Protein AF-A0A1X2HG90-F1 (afdb_monomer)

InterPro domains:
  IPR000742 EGF-like domain [PS50026] (281-320)
  IPR024382 Vacuolar sorting protein Vps3844, C-terminal domain [PF12955] (278-361)
  IPR053065 Archenteron Induction-Related [PTHR36853] (260-360)

Nearest PDB structures (foldseek):
  7n1s-assembly2_B  TM=4.540E-01  e=1.377E-02  Xanthomonas citri
  2rh6-assembly1_A  TM=4.823E-01  e=2.985E-02  Xanthomonas citri pv. citri str. 306
  7mw8-assembly4_A  TM=4.792E-01  e=2.497E-02  Xanthomonas citri
  6wfj-assembly2_BcB  TM=4.496E-01  e=3.857E-01  Homo sapiens
  6wfj-assembly1_AcA  TM=4.538E-01  e=3.857E-01  Homo sapiens

Sequence (371 aa):
MRTHLSLNTIVAGLLSIASVHARSTVYVLPPQNAVANPPTLSLDAFSVGHAQLTDTTADHPALHWEANYKQEAFQSAHVVWSNHRAKDCFERQTDMNLLMVVSGVSDPQDILPSYEPSYYVSSNRAKDYMAVAADTAASIEHQGGHAITELPHIEEDEFIANDVFNPEHHADKKFLHELQAAQDALETLDPDTTQMAAFHLHGLRSLKHEYGAESVQYQEAERLLSLFIQKTLIPKLESFEASDKRVAGTLIFAPGHDHQRNHHHSMSKRAVPEDGSCFLSKESCENGTSYCSERGSCVKSKDCFVCQCKSPSFTGDACQVIDATADFQLLFWSGVFLIVLTSGVLLFVYKSGNVEDSGVMAVPSSLPKQD

Secondary structure (DSSP, 8-state):
----------------------EEEEEEESPPS--SSPPEE-HHHHHHHHHHHTT-GGG-GGGGS-HHHHHHHHHHHHHHHHHTT-S-TTS---SEEEEEEEEEES-HHHH-TT---SEEEES--HHHHHHHHHHHHHHHHHTT--EE-S------------TT--TTSHHHHHHHHHHHHHHHHHHH--TTT-SEEEEEE-HHHHHHHHH-TTSHHHHHHHHHHHHHIIIIIHHHHHHHHTTT--EEEEEEEEE-----SS-------SS--TT---BSSHHHHHHHTHHHHTTEEEEEETTEEEEEESSTTEESTTS-EE--HHHHHHHHHHHHHHHHHHHHHHHHHHHHHT-----------PPP---

Foldseek 3Di:
DDDDDDDDDDPDDDPDPPPPAFKKFKAKPPHDPDDPDAAEAEVLLVLCLVCLLLVNNVVRVSVVDDPVSVVRSVVRVVVVVVSPPCPDSRDNQFLAEEEEEEEADDDVCLLPVPGDTNHIYGDDASVSVLVSVVSSQVSCVVVVAHEASDQDQDDDDDDPDDPLADCVDPLSVLLVRLLVSVQVVLVPDDSNRHHYYYGYHCSLLSCCVPQNCPDPNNSVSSVVSSCCCVVPVNVSQVVCVVVVGGYMYMYIYGHNDPPDPPDPDDDDDDDPPPPPPFAQDQVCLCVVLVCLVVQFHWDDDPRGTFTDGPDPQFDDRSSPDGVCVVVVVVVVVVVVVVVVVVVVVVVVVVVVVPPPDPDPPPPPPDDDDDD

pLDDT: mean 79.71, std 18.34, range [29.64, 98.38]

Mean predicted aligned error: 14.48 Å

Organism: Syncephalastrum racemosum (NCBI:txid13706)

Solvent-accessible surface area (backbone atoms only — not comparable to full-atom values): 21693 Å² total; per-residue (Å²): 140,85,84,86,83,75,93,81,81,85,89,72,87,78,83,69,82,66,77,78,66,67,51,30,43,30,35,52,35,77,79,69,80,84,58,97,70,49,52,76,37,47,59,64,12,49,48,55,41,50,26,55,62,67,73,35,46,94,77,36,72,67,76,72,49,60,72,70,61,39,52,56,28,51,58,51,21,43,58,61,50,69,72,43,92,56,91,53,92,81,55,92,70,45,54,20,40,39,38,38,41,38,29,25,51,88,55,67,53,79,45,39,74,91,57,74,54,60,28,34,31,46,85,71,53,56,67,56,55,50,49,50,50,51,55,48,36,53,47,40,41,73,72,72,45,38,53,44,70,68,69,62,87,73,74,94,66,91,70,86,70,52,98,72,53,52,72,87,41,68,38,45,37,45,28,54,51,51,53,49,23,51,49,55,50,60,71,69,62,42,64,92,65,34,40,34,40,37,44,77,42,53,23,55,29,42,27,30,70,76,62,30,76,89,24,70,58,34,48,49,48,46,50,50,51,23,47,44,44,65,69,47,49,49,54,51,53,52,54,40,43,76,68,80,36,40,56,41,35,39,40,35,38,16,55,56,74,80,88,66,87,83,78,86,78,76,95,68,82,97,54,88,62,92,80,59,94,52,24,86,37,62,66,54,29,32,67,74,29,56,40,10,59,76,41,28,43,66,40,80,56,94,87,23,18,42,50,44,49,75,46,88,55,36,35,66,82,24,31,74,42,70,54,54,62,65,60,50,52,53,53,50,53,51,51,54,50,51,53,53,52,52,52,49,51,53,53,50,52,52,56,66,70,64,59,72,82,81,65,82,70,78,73,80,80,76,78,80,85,76,135

Structure (mmCIF, N/CA/C/O backbone):
data_AF-A0A1X2HG90-F1
#
_entry.id   AF-A0A1X2HG90-F1
#
loop_
_atom_site.group_PDB
_atom_site.id
_atom_site.type_symbol
_atom_site.label_atom_id
_atom_site.label_alt_id
_atom_site.label_comp_id
_atom_site.label_asym_id
_atom_site.label_entity_id
_atom_site.label_seq_id
_atom_site.pdbx_PDB_ins_code
_atom_site.Cartn_x
_atom_site.Cartn_y
_atom_site.Cartn_z
_atom_site.occupancy
_atom_site.B_iso_or_equiv
_atom_site.auth_seq_id
_atom_site.auth_comp_id
_atom_site.auth_asym_id
_atom_site.auth_atom_id
_atom_site.pdbx_PDB_model_num
ATOM 1 N N . MET A 1 1 ? -35.775 28.516 -52.160 1.00 38.22 1 MET A N 1
ATOM 2 C CA . MET A 1 1 ? -35.722 28.373 -50.690 1.00 38.22 1 MET A CA 1
ATOM 3 C C . MET A 1 1 ? -35.300 26.949 -50.371 1.00 38.22 1 MET A C 1
ATOM 5 O O . MET A 1 1 ? -36.080 26.036 -50.591 1.00 38.22 1 MET A O 1
ATOM 9 N N . ARG A 1 2 ? -34.033 26.755 -49.990 1.00 32.91 2 ARG A N 1
ATOM 10 C CA . ARG A 1 2 ? -33.455 25.465 -49.588 1.00 32.91 2 ARG A CA 1
ATOM 11 C C . ARG A 1 2 ? -33.363 25.453 -48.066 1.00 32.91 2 ARG A C 1
ATOM 13 O O . ARG A 1 2 ? -32.722 26.334 -47.503 1.00 32.91 2 ARG A O 1
ATOM 20 N N . THR A 1 3 ? -34.003 24.488 -47.424 1.00 42.44 3 THR A N 1
ATOM 21 C CA . THR A 1 3 ? -33.849 24.201 -45.998 1.00 42.44 3 THR A CA 1
ATOM 22 C C . THR A 1 3 ? -32.684 23.230 -45.813 1.00 42.44 3 THR A C 1
ATOM 24 O O . THR A 1 3 ? -32.669 22.140 -46.379 1.00 42.44 3 THR A O 1
ATOM 27 N N . HIS A 1 4 ? -31.678 23.656 -45.050 1.00 40.03 4 HIS A N 1
ATOM 28 C CA . HIS A 1 4 ? -30.599 22.805 -44.562 1.00 40.03 4 HIS A CA 1
ATOM 29 C C . HIS A 1 4 ? -31.096 22.046 -43.325 1.00 40.03 4 HIS A C 1
ATOM 31 O O . HIS A 1 4 ? -31.353 22.660 -42.294 1.00 40.03 4 HIS A O 1
ATOM 37 N N . LEU A 1 5 ? -31.203 20.720 -43.418 1.00 37.25 5 LEU A N 1
ATOM 38 C CA . LEU A 1 5 ? -31.119 19.826 -42.263 1.00 37.25 5 LEU A CA 1
ATOM 39 C C . LEU A 1 5 ? -29.854 18.989 -42.450 1.00 37.25 5 LEU A C 1
ATOM 41 O O . LEU A 1 5 ? -29.854 18.008 -43.189 1.00 37.25 5 LEU A O 1
ATOM 45 N N . SER A 1 6 ? -28.757 19.401 -41.820 1.00 35.38 6 SER A N 1
ATOM 46 C CA . SER A 1 6 ? -27.580 18.550 -41.663 1.00 35.38 6 SER A CA 1
ATOM 47 C C . SER A 1 6 ? -27.622 17.909 -40.281 1.00 35.38 6 SER A C 1
ATOM 49 O O . SER A 1 6 ? -27.470 18.594 -39.271 1.00 35.38 6 SER A O 1
ATOM 51 N N . LEU A 1 7 ? -27.862 16.596 -40.296 1.00 33.81 7 LEU A N 1
ATOM 52 C CA . LEU A 1 7 ? -27.400 15.579 -39.350 1.00 33.81 7 LEU A CA 1
ATOM 53 C C . LEU A 1 7 ? -26.287 16.089 -38.418 1.00 33.81 7 LEU A C 1
ATOM 55 O O . LEU A 1 7 ? -25.138 16.200 -38.830 1.00 33.81 7 LEU A O 1
ATOM 59 N N . ASN A 1 8 ? -26.630 16.409 -37.174 1.00 35.56 8 ASN A N 1
ATOM 60 C CA . ASN A 1 8 ? -25.652 16.718 -36.134 1.00 35.56 8 ASN A CA 1
ATOM 61 C C . ASN A 1 8 ? -26.263 16.480 -34.752 1.00 35.56 8 ASN A C 1
ATOM 63 O O . ASN A 1 8 ? -26.345 17.393 -33.940 1.00 35.56 8 ASN A O 1
ATOM 67 N N . THR A 1 9 ? -26.773 15.278 -34.477 1.00 42.81 9 THR A N 1
ATOM 68 C CA . THR A 1 9 ? -27.012 14.823 -33.096 1.00 42.81 9 THR A CA 1
ATOM 69 C C . THR A 1 9 ? -27.321 13.328 -33.063 1.00 42.81 9 THR A C 1
ATOM 71 O O . THR A 1 9 ? -27.957 12.810 -33.974 1.00 42.81 9 THR A O 1
ATOM 74 N N . ILE A 1 10 ? -26.949 12.692 -31.950 1.00 38.28 10 ILE A N 1
ATOM 75 C CA . ILE A 1 10 ? -27.208 11.298 -31.550 1.00 38.28 10 ILE A CA 1
ATOM 76 C C . ILE A 1 10 ? -26.119 10.299 -31.984 1.00 38.28 10 ILE A C 1
ATOM 78 O O . ILE A 1 10 ? -26.333 9.402 -32.791 1.00 38.28 10 ILE A O 1
ATOM 82 N N . VAL A 1 11 ? -24.960 10.397 -31.327 1.00 32.75 11 VAL A N 1
ATOM 83 C CA . VAL A 1 11 ? -24.337 9.208 -30.722 1.00 32.75 11 VAL A CA 1
ATOM 84 C C . VAL A 1 11 ? -24.309 9.474 -29.221 1.00 32.75 11 VAL A C 1
ATOM 86 O O . VAL A 1 11 ? -23.394 10.087 -28.679 1.00 32.75 11 VAL A O 1
ATOM 89 N N . ALA A 1 12 ? -25.420 9.120 -28.585 1.00 35.09 12 ALA A N 1
ATOM 90 C CA . ALA A 1 12 ? -25.535 9.019 -27.146 1.00 35.09 12 ALA A CA 1
ATOM 91 C C . ALA A 1 12 ? -24.971 7.671 -26.694 1.00 35.09 12 ALA A C 1
ATOM 93 O O . ALA A 1 12 ? -25.170 6.664 -27.368 1.00 35.09 12 ALA A O 1
ATOM 94 N N . GLY A 1 13 ? -24.377 7.680 -25.503 1.00 40.56 13 GLY A N 1
ATOM 95 C CA . GLY A 1 13 ? -24.561 6.604 -24.538 1.00 40.56 13 GLY A CA 1
ATOM 96 C C . GLY A 1 13 ? -23.781 5.332 -24.818 1.00 40.56 13 GLY A C 1
ATOM 97 O O . GLY A 1 13 ? -24.284 4.433 -25.471 1.00 40.56 13 GLY A O 1
ATOM 98 N N . LEU A 1 14 ? -22.580 5.267 -24.247 1.00 29.64 14 LEU A N 1
ATOM 99 C CA . LEU A 1 14 ? -22.023 4.123 -23.516 1.00 29.64 14 LEU A CA 1
ATOM 100 C C . LEU A 1 14 ? -20.652 4.582 -22.990 1.00 29.64 14 LEU A C 1
ATOM 102 O O . LEU A 1 14 ? -19.604 4.077 -23.379 1.00 29.64 14 LEU A O 1
ATOM 106 N N . LEU A 1 15 ? -20.654 5.601 -22.118 1.00 34.16 15 LEU A N 1
ATOM 107 C CA . LEU A 1 15 ? -19.553 5.747 -21.170 1.00 34.16 15 LEU A CA 1
ATOM 108 C C . LEU A 1 15 ? -19.678 4.540 -20.252 1.00 34.16 15 LEU A C 1
ATOM 110 O O . LEU A 1 15 ? -20.531 4.491 -19.369 1.00 34.16 15 LEU A O 1
ATOM 114 N N . SER A 1 16 ? -18.895 3.526 -20.600 1.00 36.16 16 SER A N 1
ATOM 115 C CA . SER A 1 16 ? -18.527 2.391 -19.779 1.00 36.16 16 SER A CA 1
ATOM 116 C C . SER A 1 16 ? -18.568 2.786 -18.310 1.00 36.16 16 SER A C 1
ATOM 118 O O . SER A 1 16 ? -17.737 3.576 -17.856 1.00 36.16 16 SER A O 1
ATOM 120 N N . ILE A 1 17 ? -19.533 2.224 -17.582 1.00 39.00 17 ILE A N 1
ATOM 121 C CA . ILE A 1 17 ? -19.434 2.042 -16.139 1.00 39.00 17 ILE A CA 1
ATOM 122 C C . ILE A 1 17 ? -18.221 1.130 -15.996 1.00 39.00 17 ILE A C 1
ATOM 124 O O . ILE A 1 17 ? -18.326 -0.090 -16.106 1.00 39.00 17 ILE A O 1
ATOM 128 N N . ALA A 1 18 ? -17.040 1.747 -15.960 1.00 38.88 18 ALA A N 1
ATOM 129 C CA . ALA A 1 18 ? -15.790 1.055 -15.786 1.00 38.88 18 ALA A CA 1
ATOM 130 C C . ALA A 1 18 ? -15.964 0.296 -14.483 1.00 38.88 18 ALA A C 1
ATOM 132 O O . ALA A 1 18 ? -16.150 0.908 -13.433 1.00 38.88 18 ALA A O 1
ATOM 133 N N . SER A 1 19 ? -15.996 -1.031 -14.585 1.00 39.84 19 SER A N 1
ATOM 134 C CA . SER A 1 19 ? -15.858 -1.933 -13.455 1.00 39.84 19 SER A CA 1
ATOM 135 C C . SER A 1 19 ? -14.777 -1.344 -12.565 1.00 39.84 19 SER A C 1
ATOM 137 O O . SER A 1 19 ? -13.618 -1.255 -12.992 1.00 39.84 19 SER A O 1
ATOM 139 N N . VAL A 1 20 ? -15.199 -0.834 -11.407 1.00 46.50 20 VAL A N 1
ATOM 140 C CA . VAL A 1 20 ? -14.344 -0.228 -10.395 1.00 46.50 20 VAL A CA 1
ATOM 141 C C . VAL A 1 20 ? -13.435 -1.353 -9.936 1.00 46.50 20 VAL A C 1
ATOM 143 O O . VAL A 1 20 ? -13.781 -2.146 -9.067 1.00 46.50 20 VAL A O 1
ATOM 146 N N . HIS A 1 21 ? -12.310 -1.509 -10.630 1.00 53.41 21 HIS A N 1
ATOM 147 C CA . HIS A 1 21 ? -11.246 -2.374 -10.166 1.00 53.41 21 HIS A CA 1
ATOM 148 C C . HIS A 1 21 ? -10.857 -1.824 -8.805 1.00 53.41 21 HIS A C 1
ATOM 150 O O . HIS A 1 21 ? -10.761 -0.604 -8.650 1.00 53.41 21 HIS A O 1
ATOM 156 N N . ALA A 1 22 ? -10.681 -2.709 -7.830 1.00 59.06 22 ALA A N 1
ATOM 157 C CA . ALA A 1 22 ? -10.153 -2.332 -6.534 1.00 59.06 22 ALA A CA 1
ATOM 158 C C . ALA A 1 22 ? -8.892 -1.492 -6.734 1.00 59.06 22 ALA A C 1
ATOM 160 O O . ALA A 1 22 ? -7.908 -1.948 -7.321 1.00 59.06 22 ALA A O 1
ATOM 161 N N . ARG A 1 23 ? -8.976 -0.243 -6.292 1.00 83.12 23 ARG A N 1
ATOM 162 C CA . ARG A 1 23 ? -7.882 0.715 -6.293 1.00 83.12 23 ARG A CA 1
ATOM 163 C C . ARG A 1 23 ? -7.531 0.964 -4.848 1.00 83.12 23 ARG A C 1
ATOM 165 O O . ARG A 1 23 ? -8.422 1.174 -4.027 1.00 83.12 23 ARG A O 1
ATOM 172 N N . SER A 1 24 ? -6.245 0.926 -4.547 1.00 90.00 24 SER A N 1
ATOM 173 C CA . SER A 1 24 ? -5.782 1.482 -3.290 1.00 90.00 24 SER A CA 1
ATOM 174 C C . SER A 1 24 ? -5.692 2.986 -3.400 1.00 90.00 24 SER A C 1
ATOM 176 O O . SER A 1 24 ? -5.274 3.525 -4.429 1.00 90.00 24 SER A O 1
ATOM 178 N N . THR A 1 25 ? -6.073 3.643 -2.320 1.00 91.38 25 THR A N 1
ATOM 179 C CA . THR A 1 25 ? -6.068 5.095 -2.226 1.00 91.38 25 THR A CA 1
ATOM 180 C C . THR A 1 25 ? -4.913 5.508 -1.333 1.00 91.38 25 THR A C 1
ATOM 182 O O . THR A 1 25 ? -4.791 5.003 -0.216 1.00 91.38 25 THR A O 1
ATOM 185 N N . VAL A 1 26 ? -4.053 6.392 -1.839 1.00 91.31 26 VAL A N 1
ATOM 186 C CA . VAL A 1 26 ? -2.846 6.829 -1.137 1.00 91.31 26 VAL A CA 1
ATOM 187 C C . VAL A 1 26 ? -2.963 8.300 -0.768 1.00 91.31 26 VAL A C 1
ATOM 189 O O . VAL A 1 26 ? -3.281 9.139 -1.612 1.00 91.31 26 VAL A O 1
ATOM 192 N N . TYR A 1 27 ? -2.683 8.603 0.493 1.00 92.31 27 TYR A N 1
ATOM 193 C CA . TYR A 1 27 ? -2.660 9.947 1.053 1.00 92.31 27 TYR A CA 1
ATOM 194 C C . TYR A 1 27 ? -1.251 10.243 1.555 1.00 92.31 27 TYR A C 1
ATOM 196 O O . TYR A 1 27 ? -0.690 9.460 2.319 1.00 92.31 27 TYR A O 1
ATOM 204 N N . VAL A 1 28 ? -0.689 11.374 1.141 1.00 90.12 28 VAL A N 1
ATOM 205 C CA . VAL A 1 28 ? 0.586 11.885 1.652 1.00 90.12 28 VAL A CA 1
ATOM 206 C C . VAL A 1 28 ? 0.305 13.024 2.635 1.00 90.12 28 VAL A C 1
ATOM 208 O O . VAL A 1 28 ? -0.474 13.932 2.341 1.00 90.12 28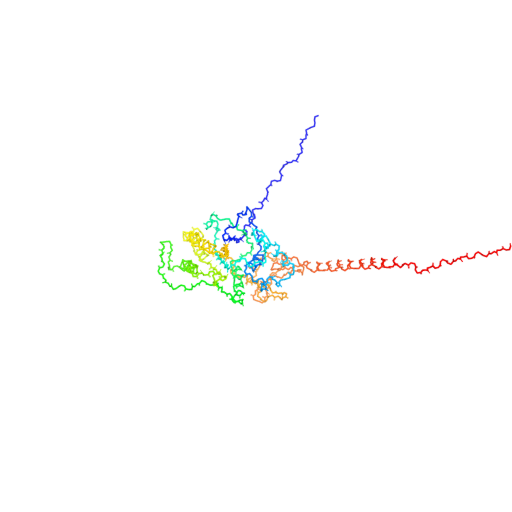 VAL A O 1
ATOM 211 N N . LEU A 1 29 ? 0.919 12.948 3.813 1.00 89.06 29 LEU A N 1
ATOM 212 C CA . LEU A 1 29 ? 0.765 13.846 4.950 1.00 89.06 29 LEU A CA 1
ATOM 213 C C . LEU A 1 29 ? 2.112 14.510 5.299 1.00 89.06 29 LEU A C 1
ATOM 215 O O . LEU A 1 29 ? 3.133 13.817 5.287 1.00 89.06 29 LEU A O 1
ATOM 219 N N . PRO A 1 30 ? 2.127 15.806 5.667 1.00 80.06 30 PRO A N 1
ATOM 220 C CA . PRO A 1 30 ? 1.002 16.747 5.620 1.00 80.06 30 PRO A CA 1
ATOM 221 C C . PRO A 1 30 ? 0.520 16.996 4.175 1.00 80.06 30 PRO A C 1
ATOM 223 O O . PRO A 1 30 ? 1.287 16.818 3.225 1.00 80.06 30 PRO A O 1
ATOM 226 N N . PRO A 1 31 ? -0.759 17.372 3.978 1.00 65.62 31 PRO A N 1
ATOM 227 C CA . PRO A 1 31 ? -1.337 17.506 2.649 1.00 65.62 31 PRO A CA 1
ATOM 228 C C . PRO A 1 31 ? -0.632 18.622 1.876 1.00 65.62 31 PRO A C 1
ATOM 230 O O . PRO A 1 31 ? -0.692 19.798 2.237 1.00 65.62 31 PRO A O 1
ATOM 233 N N . GLN A 1 32 ? 0.008 18.259 0.770 1.00 61.81 32 GLN A N 1
ATOM 234 C CA . GLN A 1 32 ? 0.493 19.228 -0.207 1.00 61.81 32 GLN A CA 1
ATOM 235 C C . GLN A 1 32 ? -0.660 19.558 -1.160 1.00 61.81 32 GLN A C 1
ATOM 237 O O . GLN A 1 32 ? -1.401 18.655 -1.530 1.00 61.81 32 GLN A O 1
ATOM 242 N N . ASN A 1 33 ? -0.833 20.848 -1.490 1.00 66.62 33 ASN A N 1
ATOM 243 C CA . ASN A 1 33 ? -1.887 21.424 -2.348 1.00 66.62 33 ASN A CA 1
ATOM 244 C C . ASN A 1 33 ? -2.768 20.397 -3.087 1.00 66.62 33 ASN A C 1
ATOM 246 O O . ASN A 1 33 ? -2.283 19.708 -3.983 1.00 66.62 33 ASN A O 1
ATOM 250 N N . ALA A 1 34 ? -4.058 20.364 -2.745 1.00 62.66 34 ALA A N 1
ATOM 251 C CA . ALA A 1 34 ? -5.061 19.498 -3.360 1.00 62.66 34 ALA A CA 1
ATOM 252 C C . ALA A 1 34 ? -4.942 19.458 -4.897 1.00 62.66 34 ALA A C 1
ATOM 254 O O . ALA A 1 34 ? -4.950 20.497 -5.570 1.00 62.66 34 ALA A O 1
ATOM 255 N N . VAL A 1 35 ? -4.819 18.251 -5.454 1.00 71.19 35 VAL A N 1
ATOM 256 C CA . VAL A 1 35 ? -4.775 18.020 -6.900 1.00 71.19 35 VAL A CA 1
ATOM 257 C C . VAL A 1 35 ? -6.177 17.626 -7.341 1.00 71.19 35 VAL A C 1
ATOM 259 O O . VAL A 1 35 ? -6.630 16.527 -7.048 1.00 71.19 35 VAL A O 1
ATOM 262 N N . ALA A 1 36 ? -6.833 18.486 -8.126 1.00 73.62 36 ALA A N 1
ATOM 263 C CA . ALA A 1 36 ? -8.228 18.303 -8.544 1.00 73.62 36 ALA A CA 1
ATOM 264 C C . ALA A 1 36 ? -8.522 16.980 -9.290 1.00 73.62 36 ALA A C 1
ATOM 266 O O . ALA A 1 36 ? -9.684 16.630 -9.470 1.00 73.62 36 ALA A O 1
ATOM 267 N N . ASN A 1 37 ? -7.492 16.262 -9.755 1.00 79.06 37 ASN A N 1
ATOM 268 C CA . ASN A 1 37 ? -7.594 14.928 -10.347 1.00 79.06 37 ASN A CA 1
ATOM 269 C C . ASN A 1 37 ? -6.359 14.091 -9.962 1.00 79.06 37 ASN A C 1
ATOM 271 O O . ASN A 1 37 ? -5.323 14.212 -10.626 1.00 79.06 37 ASN A O 1
ATOM 275 N N . PRO A 1 38 ? -6.438 13.252 -8.914 1.00 81.62 38 PRO A N 1
ATOM 276 C CA . PRO A 1 38 ? -5.313 12.435 -8.482 1.00 81.62 38 PRO A CA 1
ATOM 277 C C . PRO A 1 38 ? -4.937 11.428 -9.580 1.00 81.62 38 PRO A C 1
ATOM 279 O O . PRO A 1 38 ? -5.819 10.731 -10.101 1.00 81.62 38 PRO A O 1
ATOM 282 N N . PRO A 1 39 ? -3.653 11.316 -9.956 1.00 85.19 39 PRO A N 1
ATOM 283 C CA . PRO A 1 39 ? -3.221 10.363 -10.968 1.00 85.19 39 PRO A CA 1
ATOM 284 C C . PRO A 1 39 ? -3.404 8.921 -10.474 1.00 85.19 39 PRO A C 1
ATOM 286 O O . PRO A 1 39 ? -3.399 8.644 -9.276 1.00 85.19 39 PRO A O 1
ATOM 289 N N . THR A 1 40 ? -3.565 7.984 -11.409 1.00 82.62 40 THR A N 1
ATOM 290 C CA . THR A 1 40 ? -3.514 6.544 -11.115 1.00 82.62 40 THR A CA 1
ATOM 291 C C . THR A 1 40 ? -2.154 6.001 -11.528 1.00 82.62 40 THR A C 1
ATOM 293 O O . THR A 1 40 ? -1.697 6.277 -12.635 1.00 82.62 40 THR A O 1
ATOM 296 N N . LEU A 1 41 ? -1.526 5.231 -10.648 1.00 84.12 41 LEU A N 1
ATOM 297 C CA . LEU A 1 41 ? -0.175 4.707 -10.798 1.00 84.12 41 LEU A CA 1
ATOM 298 C C . LEU A 1 41 ? -0.178 3.175 -10.749 1.00 84.12 41 LEU A C 1
ATOM 300 O O . LEU A 1 41 ? -1.106 2.543 -10.228 1.00 84.12 41 LEU A O 1
ATOM 304 N N . SER A 1 42 ? 0.870 2.568 -11.297 1.00 84.00 42 SER A N 1
ATOM 305 C CA . SER A 1 42 ? 1.178 1.159 -11.056 1.00 84.00 42 SER A CA 1
ATOM 306 C C . SER A 1 42 ? 1.864 0.991 -9.696 1.00 84.00 42 SER A C 1
ATOM 308 O O . SER A 1 42 ? 2.459 1.933 -9.165 1.00 84.00 42 SER A O 1
ATOM 310 N N . LEU A 1 43 ? 1.800 -0.217 -9.130 1.00 81.38 43 LEU A N 1
ATOM 311 C CA . LEU A 1 43 ? 2.538 -0.546 -7.907 1.00 81.38 43 LEU A CA 1
ATOM 312 C C . LEU A 1 43 ? 4.051 -0.352 -8.095 1.00 81.38 43 LEU A C 1
ATOM 314 O O . LEU A 1 43 ? 4.721 0.162 -7.208 1.00 81.38 43 LEU A O 1
ATOM 318 N N . ASP A 1 44 ? 4.563 -0.690 -9.273 1.00 80.88 44 ASP A N 1
ATOM 319 C CA . ASP A 1 44 ? 5.961 -0.508 -9.656 1.00 80.88 44 ASP A CA 1
ATOM 320 C C . ASP A 1 44 ? 6.399 0.960 -9.576 1.00 80.88 44 ASP A C 1
ATOM 322 O O . ASP A 1 44 ? 7.447 1.278 -9.013 1.00 80.88 44 ASP A O 1
ATOM 326 N N . ALA A 1 45 ? 5.567 1.869 -10.092 1.00 82.38 45 ALA A N 1
ATOM 327 C CA . ALA A 1 45 ? 5.811 3.305 -10.019 1.00 82.38 45 ALA A CA 1
ATOM 328 C C . ALA A 1 45 ? 5.782 3.817 -8.575 1.00 82.38 45 ALA A C 1
ATOM 330 O O . ALA A 1 45 ? 6.625 4.627 -8.191 1.00 82.38 45 ALA A O 1
ATOM 331 N N . PHE A 1 46 ? 4.841 3.319 -7.766 1.00 83.69 46 PHE A N 1
ATOM 332 C CA . PHE A 1 46 ? 4.798 3.608 -6.334 1.00 83.69 46 PHE A CA 1
ATOM 333 C C . PHE A 1 46 ? 6.076 3.133 -5.632 1.00 83.69 46 PHE A C 1
ATOM 335 O O . PHE A 1 46 ? 6.687 3.906 -4.901 1.00 83.69 46 PHE A O 1
ATOM 342 N N . SER A 1 47 ? 6.511 1.901 -5.900 1.00 82.00 47 SER A N 1
ATOM 343 C CA . SER A 1 47 ? 7.704 1.293 -5.304 1.00 82.00 47 SER A CA 1
ATOM 344 C C . SER A 1 47 ? 8.961 2.109 -5.606 1.00 82.00 47 SER A C 1
ATOM 346 O O . SER A 1 47 ? 9.713 2.451 -4.699 1.00 82.00 47 SER A O 1
ATOM 348 N N . VAL A 1 48 ? 9.150 2.505 -6.870 1.00 82.88 48 VAL A N 1
ATOM 349 C CA . VAL A 1 48 ? 10.263 3.374 -7.286 1.00 82.88 48 VAL A CA 1
ATOM 350 C C . VAL A 1 48 ? 10.177 4.748 -6.619 1.00 82.88 48 VAL A C 1
ATOM 352 O O . VAL A 1 48 ? 11.184 5.258 -6.129 1.00 82.88 48 VAL A O 1
ATOM 355 N N . GLY A 1 49 ? 8.981 5.340 -6.561 1.00 81.31 49 GLY A N 1
ATOM 356 C CA . GLY A 1 49 ? 8.757 6.616 -5.885 1.00 81.31 49 GLY A CA 1
ATOM 357 C C . GLY A 1 49 ? 9.106 6.563 -4.395 1.00 81.31 49 GLY A C 1
ATOM 358 O O . GLY A 1 49 ? 9.810 7.441 -3.900 1.00 81.31 49 GLY A O 1
ATOM 359 N N . HIS A 1 50 ? 8.669 5.511 -3.703 1.00 80.56 50 HIS A N 1
ATOM 360 C CA . HIS A 1 50 ? 8.926 5.285 -2.282 1.00 80.56 50 HIS A CA 1
ATOM 361 C C . HIS A 1 50 ? 10.410 5.030 -1.992 1.00 80.56 50 HIS A C 1
ATOM 363 O O . HIS A 1 50 ? 10.964 5.592 -1.048 1.00 80.56 50 HIS A O 1
ATOM 369 N N . ALA A 1 51 ? 11.082 4.243 -2.837 1.00 81.12 51 ALA A N 1
ATOM 370 C CA . ALA A 1 51 ? 12.514 3.988 -2.712 1.00 81.12 51 ALA A CA 1
ATOM 371 C C . ALA A 1 51 ? 13.343 5.276 -2.802 1.00 81.12 51 ALA A C 1
ATOM 373 O O . ALA A 1 51 ? 14.342 5.446 -2.110 1.00 81.12 51 ALA A O 1
ATOM 374 N N . GLN A 1 52 ? 12.906 6.216 -3.641 1.00 80.25 52 GLN A N 1
ATOM 375 C CA . GLN A 1 52 ? 13.546 7.521 -3.770 1.00 80.25 52 GLN A CA 1
ATOM 376 C C . GLN A 1 52 ? 13.294 8.432 -2.573 1.00 80.25 52 GLN A C 1
ATOM 378 O O . GLN A 1 52 ? 14.229 9.080 -2.110 1.00 80.25 52 GLN A O 1
ATOM 383 N N . LEU A 1 53 ? 12.075 8.437 -2.028 1.00 77.56 53 LEU A N 1
ATOM 384 C CA . LEU A 1 53 ? 11.760 9.178 -0.798 1.00 77.56 53 LEU A CA 1
ATOM 385 C C . LEU A 1 53 ? 12.573 8.688 0.409 1.00 77.56 53 LEU A C 1
ATOM 387 O O . LEU A 1 53 ? 12.869 9.460 1.316 1.00 77.56 53 LEU A O 1
ATOM 391 N N . THR A 1 54 ? 12.953 7.413 0.405 1.00 76.38 54 THR A N 1
ATOM 392 C CA . THR A 1 54 ? 13.657 6.750 1.512 1.00 76.38 54 THR A CA 1
ATOM 393 C C . THR A 1 54 ? 15.161 6.608 1.293 1.00 76.38 54 THR A C 1
ATOM 395 O O . THR A 1 54 ? 15.833 6.049 2.150 1.00 76.38 54 THR A O 1
ATOM 398 N N . ASP A 1 55 ? 15.703 7.119 0.180 1.00 80.38 55 ASP A N 1
ATOM 399 C CA . ASP A 1 55 ? 17.126 6.987 -0.184 1.00 80.38 55 ASP A CA 1
ATOM 400 C C . ASP A 1 55 ? 17.599 5.517 -0.315 1.00 80.38 55 ASP A C 1
ATOM 402 O O . ASP A 1 55 ? 18.774 5.185 -0.175 1.00 80.38 55 ASP A O 1
ATOM 406 N N . THR A 1 56 ? 16.673 4.606 -0.633 1.00 78.88 56 THR A N 1
ATOM 407 C CA . THR A 1 56 ? 16.929 3.161 -0.817 1.00 78.88 56 THR A CA 1
ATOM 408 C C . THR A 1 56 ? 17.011 2.757 -2.291 1.00 78.88 56 THR A C 1
ATOM 410 O O . THR A 1 56 ? 17.045 1.576 -2.636 1.00 78.88 56 THR A O 1
ATOM 413 N N . THR A 1 57 ? 17.057 3.737 -3.202 1.00 80.50 57 THR A N 1
ATOM 414 C CA . THR A 1 57 ? 17.036 3.485 -4.653 1.00 80.50 57 THR A CA 1
ATOM 415 C C . THR A 1 57 ? 18.129 2.529 -5.104 1.00 80.50 57 THR A C 1
ATOM 417 O O . THR A 1 57 ? 17.831 1.634 -5.887 1.00 80.50 57 THR A O 1
ATOM 420 N N . ALA A 1 58 ? 19.357 2.673 -4.596 1.00 77.00 58 ALA A N 1
ATOM 421 C CA . ALA A 1 58 ? 20.515 1.885 -5.020 1.00 77.00 58 ALA A CA 1
ATOM 422 C C . ALA A 1 58 ? 20.311 0.364 -4.893 1.00 77.00 58 ALA A C 1
ATOM 424 O O . ALA A 1 58 ? 20.835 -0.379 -5.724 1.00 77.00 58 ALA A O 1
ATOM 425 N N . ASP A 1 59 ? 19.509 -0.071 -3.918 1.00 72.31 59 ASP A N 1
ATOM 426 C CA . ASP A 1 59 ? 19.245 -1.482 -3.618 1.00 72.31 59 ASP A CA 1
ATOM 427 C C . ASP A 1 59 ? 17.867 -1.949 -4.116 1.00 72.31 59 ASP A C 1
ATOM 429 O O . ASP A 1 59 ? 17.491 -3.112 -3.954 1.00 72.31 59 ASP A O 1
ATOM 433 N N . HIS A 1 60 ? 17.083 -1.056 -4.726 1.00 72.38 60 HIS A N 1
ATOM 434 C CA . HIS A 1 60 ? 15.693 -1.348 -5.039 1.00 72.38 60 HIS A CA 1
ATOM 435 C C . HIS A 1 60 ? 15.572 -2.340 -6.217 1.00 72.38 60 HIS A C 1
ATOM 437 O O . HIS A 1 60 ? 16.087 -2.062 -7.308 1.00 72.38 60 HIS A O 1
ATOM 443 N N . PRO A 1 61 ? 14.806 -3.447 -6.090 1.00 64.25 61 PRO A N 1
ATOM 444 C CA . PRO A 1 61 ? 14.677 -4.479 -7.128 1.00 64.25 61 PRO A CA 1
ATOM 445 C C . PRO A 1 61 ? 14.264 -3.944 -8.505 1.00 64.25 61 PRO A C 1
ATOM 447 O O . PRO A 1 61 ? 14.709 -4.452 -9.537 1.00 64.25 61 PRO A O 1
ATOM 450 N N . ALA A 1 62 ? 13.462 -2.874 -8.536 1.00 64.44 62 ALA A N 1
ATOM 451 C CA . ALA A 1 62 ? 13.053 -2.227 -9.784 1.00 64.44 62 ALA A CA 1
ATOM 452 C C . ALA A 1 62 ? 14.219 -1.613 -10.579 1.00 64.44 62 ALA A C 1
ATOM 454 O O . ALA A 1 62 ? 14.171 -1.546 -11.810 1.00 64.44 62 ALA A O 1
ATOM 455 N N . LEU A 1 63 ? 15.315 -1.230 -9.914 1.00 63.81 63 LEU A N 1
ATOM 456 C CA . LEU A 1 63 ? 16.530 -0.782 -10.596 1.00 63.81 63 LEU A CA 1
ATOM 457 C C . LEU A 1 63 ? 17.304 -1.928 -11.253 1.00 63.81 63 LEU A C 1
ATOM 459 O O . LEU A 1 63 ? 18.207 -1.672 -12.053 1.00 63.81 63 LEU A O 1
ATOM 463 N N . HIS A 1 64 ? 16.928 -3.182 -11.014 1.00 63.88 64 HIS A N 1
ATOM 464 C CA . HIS A 1 64 ? 17.487 -4.345 -11.701 1.00 63.88 64 HIS A CA 1
ATOM 465 C C . HIS A 1 64 ? 16.602 -4.857 -12.847 1.00 63.88 64 HIS A C 1
ATOM 467 O O . HIS A 1 64 ? 16.998 -5.786 -13.551 1.00 63.88 64 HIS A O 1
ATOM 473 N N . TRP A 1 65 ? 15.442 -4.239 -13.097 1.00 66.12 65 TRP A N 1
ATOM 474 C CA . TRP A 1 65 ? 14.575 -4.609 -14.217 1.00 66.12 65 TRP A CA 1
ATOM 475 C C . TRP A 1 65 ? 15.160 -4.235 -15.588 1.00 66.12 65 TRP A C 1
ATOM 477 O O . TRP A 1 65 ? 16.063 -3.397 -15.713 1.00 66.12 65 TRP A O 1
ATOM 487 N N . GLU A 1 66 ? 14.632 -4.867 -16.642 1.00 56.28 66 GLU A N 1
ATOM 488 C CA . GLU A 1 66 ? 14.958 -4.521 -18.029 1.00 56.28 66 GLU A CA 1
ATOM 489 C C . GLU A 1 66 ? 14.629 -3.045 -18.324 1.00 56.28 66 GLU A C 1
ATOM 491 O O . GLU A 1 66 ? 13.694 -2.467 -17.766 1.00 56.28 66 GLU A O 1
ATOM 496 N N . ALA A 1 67 ? 15.401 -2.427 -19.225 1.00 60.53 67 ALA A N 1
ATOM 497 C CA . ALA A 1 67 ? 15.371 -0.983 -19.485 1.00 60.53 67 ALA A CA 1
ATOM 498 C C . ALA A 1 67 ? 13.977 -0.423 -19.836 1.00 60.53 67 ALA A C 1
ATOM 500 O O . ALA A 1 67 ? 13.670 0.714 -19.483 1.00 60.53 67 ALA A O 1
ATOM 501 N N . ASN A 1 68 ? 13.123 -1.226 -20.473 1.00 49.22 68 ASN A N 1
ATOM 502 C CA . ASN A 1 68 ? 11.784 -0.800 -20.880 1.00 49.22 68 ASN A CA 1
ATOM 503 C C . ASN A 1 68 ? 10.839 -0.612 -19.677 1.00 49.22 68 ASN A C 1
ATOM 505 O O . ASN A 1 68 ? 10.138 0.392 -19.611 1.00 49.22 68 ASN A O 1
ATOM 509 N N . TYR A 1 69 ? 10.878 -1.519 -18.693 1.00 58.66 69 TYR A N 1
ATOM 510 C CA . TYR A 1 69 ? 10.054 -1.427 -17.477 1.00 58.66 69 TYR A CA 1
ATOM 511 C C . TYR A 1 69 ? 10.492 -0.276 -16.576 1.00 58.66 69 TYR A C 1
ATOM 513 O O . TYR A 1 69 ? 9.667 0.399 -15.965 1.00 58.66 69 TYR A O 1
ATOM 521 N N . LYS A 1 70 ? 11.801 0.000 -16.548 1.00 66.00 70 LYS A N 1
ATOM 522 C CA . LYS A 1 70 ? 12.343 1.166 -15.849 1.00 66.00 70 LYS A CA 1
ATOM 523 C C . LYS A 1 70 ? 11.728 2.449 -16.378 1.00 66.00 70 LYS A C 1
ATOM 525 O O . LYS A 1 70 ? 11.252 3.253 -15.590 1.00 66.00 70 LYS A O 1
ATOM 530 N N . GLN A 1 71 ? 11.720 2.647 -17.695 1.00 72.88 71 GLN A N 1
ATOM 531 C CA . GLN A 1 71 ? 11.257 3.906 -18.270 1.00 72.88 71 GLN A CA 1
ATOM 532 C C . GLN A 1 71 ? 9.786 4.193 -17.935 1.00 72.88 71 GLN A C 1
ATOM 534 O O . GLN A 1 71 ? 9.467 5.320 -17.569 1.00 72.88 71 GLN A O 1
ATOM 539 N N . GLU A 1 72 ? 8.914 3.188 -17.995 1.00 69.94 72 GLU A N 1
ATOM 540 C CA . GLU A 1 72 ? 7.496 3.339 -17.647 1.00 69.94 72 GLU A CA 1
ATOM 541 C C . GLU A 1 72 ? 7.288 3.607 -16.146 1.00 69.94 72 GLU A C 1
ATOM 543 O O . GLU A 1 72 ? 6.537 4.516 -15.772 1.00 69.94 72 GLU A O 1
ATOM 548 N N . ALA A 1 73 ? 8.011 2.883 -15.283 1.00 70.50 73 ALA A N 1
ATOM 549 C CA . ALA A 1 73 ? 7.977 3.098 -13.838 1.00 70.50 73 ALA A CA 1
ATOM 550 C C . ALA A 1 73 ? 8.497 4.495 -13.461 1.00 70.50 73 ALA A C 1
ATOM 552 O O . ALA A 1 73 ? 7.848 5.194 -12.690 1.00 70.50 73 ALA A O 1
ATOM 553 N N . PHE A 1 74 ? 9.606 4.946 -14.056 1.00 74.81 74 PHE A N 1
ATOM 554 C CA . PHE A 1 74 ? 10.177 6.279 -13.833 1.00 74.81 74 PHE A CA 1
ATOM 555 C C . PHE A 1 74 ? 9.290 7.401 -14.375 1.00 74.81 74 PHE A C 1
ATOM 557 O O . PHE A 1 74 ? 9.148 8.428 -13.719 1.00 74.81 74 PHE A O 1
ATOM 564 N N . GLN A 1 75 ? 8.672 7.230 -15.547 1.00 76.81 75 GLN A N 1
ATOM 565 C CA . GLN A 1 75 ? 7.736 8.220 -16.091 1.00 76.81 75 GLN A CA 1
ATOM 566 C C . GLN A 1 75 ? 6.503 8.375 -15.198 1.00 76.81 75 GLN A C 1
ATOM 568 O O . GLN A 1 75 ? 6.045 9.492 -14.965 1.00 76.81 75 GLN A O 1
ATOM 573 N N . SER A 1 76 ? 6.001 7.268 -14.658 1.00 71.19 76 SER A N 1
ATOM 574 C CA . SER A 1 76 ? 4.862 7.270 -13.740 1.00 71.19 76 SER A CA 1
ATOM 575 C C . SER A 1 76 ? 5.246 7.815 -12.359 1.00 71.19 76 SER A C 1
ATOM 577 O O . SER A 1 76 ? 4.515 8.621 -11.788 1.00 71.19 76 SER A O 1
ATOM 579 N N . ALA A 1 77 ? 6.422 7.451 -11.844 1.00 69.81 77 ALA A N 1
ATOM 580 C CA . ALA A 1 77 ? 6.956 7.972 -10.588 1.00 69.81 77 ALA A CA 1
ATOM 581 C C . ALA A 1 77 ? 7.267 9.474 -10.680 1.00 69.81 77 ALA A C 1
ATOM 583 O O . ALA A 1 77 ? 7.030 10.212 -9.728 1.00 69.81 77 ALA A O 1
ATOM 584 N N . HIS A 1 78 ? 7.670 9.970 -11.853 1.00 73.38 78 HIS A N 1
ATOM 585 C CA . HIS A 1 78 ? 7.836 11.402 -12.088 1.00 73.38 78 HIS A CA 1
ATOM 586 C C . HIS A 1 78 ? 6.541 12.183 -11.862 1.00 73.38 78 HIS A C 1
ATOM 588 O O . HIS A 1 78 ? 6.607 13.319 -11.413 1.00 73.38 78 HIS A O 1
ATOM 594 N N . VAL A 1 79 ? 5.364 11.601 -12.113 1.00 70.62 79 VAL A N 1
ATOM 595 C CA . VAL A 1 79 ? 4.085 12.260 -11.799 1.00 70.62 79 VAL A CA 1
ATOM 596 C C . VAL A 1 79 ? 3.920 12.449 -10.287 1.00 70.62 79 VAL A C 1
ATOM 598 O O . VAL A 1 79 ? 3.442 13.498 -9.851 1.00 70.62 79 VAL A O 1
ATOM 601 N N . VAL A 1 80 ? 4.364 11.476 -9.482 1.00 67.75 80 VAL A N 1
ATOM 602 C CA . VAL A 1 80 ? 4.432 11.616 -8.018 1.00 67.75 80 VAL A CA 1
ATOM 603 C C . VAL A 1 80 ? 5.396 12.742 -7.669 1.00 67.75 80 VAL A C 1
ATOM 605 O O . VAL A 1 80 ? 5.018 13.669 -6.958 1.00 67.75 80 VAL A O 1
ATOM 608 N N . TRP A 1 81 ? 6.609 12.717 -8.221 1.00 67.81 81 TRP A N 1
ATOM 609 C CA . TRP A 1 81 ? 7.663 13.672 -7.878 1.00 67.81 81 TRP A CA 1
ATOM 610 C C . TRP A 1 81 ? 7.360 15.102 -8.302 1.00 67.81 81 TRP A C 1
ATOM 612 O O . TRP A 1 81 ? 7.606 16.013 -7.527 1.00 67.81 81 TRP A O 1
ATOM 622 N N . SER A 1 82 ? 6.792 15.322 -9.489 1.00 66.56 82 SER A N 1
ATOM 623 C CA . SER A 1 82 ? 6.535 16.669 -10.009 1.00 66.56 82 SER A CA 1
ATOM 624 C C . SER A 1 82 ? 5.413 17.401 -9.278 1.00 66.56 82 SER A C 1
ATOM 626 O O . SER A 1 82 ? 5.362 18.630 -9.313 1.00 66.56 82 SER A O 1
ATOM 628 N N . ASN A 1 83 ? 4.504 16.660 -8.639 1.00 64.25 83 ASN A N 1
ATOM 629 C CA . ASN A 1 83 ? 3.435 17.248 -7.832 1.00 64.25 83 ASN A CA 1
ATOM 630 C C . ASN A 1 83 ? 3.924 17.679 -6.446 1.00 64.25 83 ASN A C 1
ATOM 632 O O . ASN A 1 83 ? 3.387 18.630 -5.877 1.00 64.25 83 ASN A O 1
ATOM 636 N N . HIS A 1 84 ? 4.967 17.033 -5.927 1.00 60.00 84 HIS A N 1
ATOM 637 C CA . HIS A 1 84 ? 5.633 17.475 -4.712 1.00 60.00 84 HIS A CA 1
ATOM 638 C C . HIS A 1 84 ? 6.616 18.578 -5.124 1.00 60.00 84 HIS A C 1
ATOM 640 O O . HIS A 1 84 ? 7.337 18.435 -6.105 1.00 60.00 84 HIS A O 1
ATOM 646 N N . ARG A 1 85 ? 6.645 19.730 -4.442 1.00 52.62 85 ARG A N 1
ATOM 647 C CA . ARG A 1 85 ? 7.532 20.874 -4.780 1.00 52.62 85 ARG A CA 1
ATOM 648 C C . ARG A 1 85 ? 9.024 20.586 -4.497 1.00 52.62 85 ARG A C 1
ATOM 650 O O . ARG A 1 85 ? 9.745 21.442 -3.987 1.00 52.62 85 ARG A O 1
ATOM 657 N N . ALA A 1 86 ? 9.498 19.394 -4.831 1.00 48.38 86 ALA A N 1
ATOM 658 C CA . ALA A 1 86 ? 10.880 18.975 -4.794 1.00 48.38 86 ALA A CA 1
ATOM 659 C C . ALA A 1 86 ? 11.662 19.736 -5.870 1.00 48.38 86 ALA A C 1
ATOM 661 O O . ALA A 1 86 ? 11.761 19.312 -7.019 1.00 48.38 86 ALA A O 1
ATOM 662 N N . LYS A 1 87 ? 12.207 20.899 -5.502 1.00 48.78 87 LYS A N 1
ATOM 663 C CA . LYS A 1 87 ? 13.121 21.658 -6.369 1.00 48.78 87 LYS A CA 1
ATOM 664 C C . LYS A 1 87 ? 14.385 20.868 -6.728 1.00 48.78 87 LYS A C 1
ATOM 666 O O . LYS A 1 87 ? 14.990 21.186 -7.743 1.00 48.78 87 LYS A O 1
ATOM 671 N N . ASP A 1 88 ? 14.703 19.827 -5.960 1.00 52.88 88 ASP A N 1
ATOM 672 C CA . ASP A 1 88 ? 15.677 18.800 -6.303 1.00 52.88 88 ASP A CA 1
ATOM 673 C C . ASP A 1 88 ? 15.119 17.416 -5.962 1.00 52.88 88 ASP A C 1
ATOM 675 O O . ASP A 1 88 ? 14.826 17.107 -4.809 1.00 52.88 88 ASP A O 1
ATOM 679 N N . CYS A 1 89 ? 14.970 16.571 -6.983 1.00 47.44 89 CYS A N 1
ATOM 680 C CA . CYS A 1 89 ? 14.537 15.176 -6.840 1.00 47.44 89 CYS A CA 1
ATOM 681 C C . CYS A 1 89 ? 15.633 14.275 -6.234 1.00 47.44 89 CYS A C 1
ATOM 683 O O . CYS A 1 89 ? 15.400 13.088 -6.035 1.00 47.44 89 CYS A O 1
ATOM 685 N N . PHE A 1 90 ? 16.826 14.820 -5.981 1.00 47.81 90 PHE A N 1
ATOM 686 C CA . PHE A 1 90 ? 18.025 14.088 -5.562 1.00 47.81 90 PHE A CA 1
ATOM 687 C C . PHE A 1 90 ? 18.523 14.471 -4.163 1.00 47.81 90 PHE A C 1
ATOM 689 O O . PHE A 1 90 ? 19.529 13.934 -3.709 1.00 47.81 90 PHE A O 1
ATOM 696 N N . GLU A 1 91 ? 17.858 15.405 -3.484 1.00 53.78 91 GLU A N 1
ATOM 697 C CA . GLU A 1 91 ? 18.220 15.781 -2.120 1.00 53.78 91 GLU A CA 1
ATOM 698 C C . GLU A 1 91 ? 17.400 14.937 -1.140 1.00 53.78 91 GLU A C 1
ATOM 700 O O . GLU A 1 91 ? 16.176 14.858 -1.270 1.00 53.78 91 GLU A O 1
ATOM 705 N N . ARG A 1 92 ? 18.075 14.290 -0.179 1.00 57.84 92 ARG A N 1
ATOM 706 C CA . ARG A 1 92 ? 17.449 13.493 0.886 1.00 57.84 92 ARG A CA 1
ATOM 707 C C . ARG A 1 92 ? 16.404 14.362 1.583 1.00 57.84 92 ARG A C 1
ATOM 709 O O . ARG A 1 92 ? 16.742 15.339 2.249 1.00 57.84 92 ARG A O 1
ATOM 716 N N . GLN A 1 93 ? 15.130 14.079 1.320 1.00 64.69 93 GLN A N 1
ATOM 717 C CA . GLN A 1 93 ? 14.077 15.067 1.556 1.00 64.69 93 GLN A CA 1
ATOM 718 C C . GLN A 1 93 ? 13.410 14.948 2.917 1.00 64.69 93 GLN A C 1
ATOM 720 O O . GLN A 1 93 ? 12.772 15.909 3.339 1.00 64.69 93 GLN A O 1
ATOM 725 N N . THR A 1 94 ? 13.579 13.824 3.608 1.00 77.62 94 THR A N 1
ATOM 726 C CA . THR A 1 94 ? 12.889 13.538 4.866 1.00 77.62 94 THR A CA 1
ATOM 727 C C . THR A 1 94 ? 13.846 12.939 5.888 1.00 77.62 94 THR A C 1
ATOM 729 O O . THR A 1 94 ? 14.584 12.005 5.574 1.00 77.62 94 THR A O 1
ATOM 732 N N . ASP A 1 95 ? 13.798 13.455 7.110 1.00 86.94 95 ASP A N 1
ATOM 733 C CA . ASP A 1 95 ? 14.491 12.904 8.273 1.00 86.94 95 ASP A CA 1
ATOM 734 C C . ASP A 1 95 ? 13.816 11.609 8.750 1.00 86.94 95 ASP A C 1
ATOM 736 O O . ASP A 1 95 ? 14.495 10.675 9.168 1.00 86.94 95 ASP A O 1
ATOM 740 N N . MET A 1 96 ? 12.486 11.523 8.610 1.00 88.44 96 MET A N 1
ATOM 741 C CA . MET A 1 96 ? 11.696 10.342 8.957 1.00 88.44 96 MET A CA 1
ATOM 742 C C . MET A 1 96 ? 10.584 10.091 7.932 1.00 88.44 96 MET A C 1
ATOM 744 O O . MET A 1 96 ? 9.860 11.009 7.539 1.00 88.44 96 MET A O 1
ATOM 748 N N . ASN A 1 97 ? 10.411 8.827 7.549 1.00 89.56 97 ASN A N 1
ATOM 749 C CA . ASN A 1 97 ? 9.310 8.358 6.713 1.00 89.56 97 ASN A CA 1
ATOM 750 C C . ASN A 1 97 ? 8.366 7.469 7.519 1.00 89.56 97 ASN A C 1
ATOM 752 O O . ASN A 1 97 ? 8.769 6.438 8.050 1.00 89.56 97 ASN A O 1
ATOM 756 N N . LEU A 1 98 ? 7.093 7.840 7.577 1.00 92.31 98 LEU A N 1
ATOM 757 C CA . LEU A 1 98 ? 6.051 7.012 8.160 1.00 92.31 98 LEU A CA 1
ATOM 758 C C . LEU A 1 98 ? 5.192 6.420 7.043 1.00 92.31 98 LEU A C 1
ATOM 760 O O . LEU A 1 98 ? 4.612 7.156 6.255 1.00 92.31 98 LEU A O 1
ATOM 764 N N . LEU A 1 99 ? 5.045 5.104 7.003 1.00 91.44 99 LEU A N 1
ATOM 765 C CA . LEU A 1 99 ? 4.149 4.391 6.104 1.00 91.44 99 LEU A CA 1
ATOM 766 C C . LEU A 1 99 ? 3.101 3.648 6.932 1.00 91.44 99 LEU A C 1
ATOM 768 O O . LEU A 1 99 ? 3.433 2.883 7.826 1.00 91.44 99 LEU A O 1
ATOM 772 N N . MET A 1 100 ? 1.822 3.826 6.636 1.00 93.50 100 MET A N 1
ATOM 773 C CA . MET A 1 100 ? 0.755 3.070 7.285 1.00 93.50 100 MET A CA 1
ATOM 774 C C . MET A 1 100 ? -0.162 2.486 6.225 1.00 93.50 100 MET A C 1
ATOM 776 O O . MET A 1 100 ? -0.792 3.208 5.455 1.00 93.50 100 MET A O 1
ATOM 780 N N . VAL A 1 101 ? -0.249 1.162 6.197 1.00 92.31 101 VAL A N 1
ATOM 781 C CA . VAL A 1 101 ? -1.134 0.422 5.305 1.00 92.31 101 VAL A CA 1
ATOM 782 C C . VAL A 1 101 ? -2.316 -0.072 6.120 1.00 92.31 101 VAL A C 1
ATOM 784 O O . VAL A 1 101 ? -2.152 -0.805 7.090 1.00 92.31 101 VAL A O 1
ATOM 787 N N . VAL A 1 102 ? -3.526 0.287 5.714 1.00 94.31 102 VAL A N 1
ATOM 788 C CA . VAL A 1 102 ? -4.759 -0.163 6.360 1.00 94.31 102 VAL A CA 1
ATOM 789 C C . VAL A 1 102 ? -5.532 -1.028 5.380 1.00 94.31 102 VAL A C 1
ATOM 791 O O . VAL A 1 102 ? -5.919 -0.594 4.295 1.00 94.31 102 VAL A O 1
ATOM 794 N N . SER A 1 103 ? -5.761 -2.278 5.765 1.00 93.12 103 SER A N 1
ATOM 795 C CA . SER A 1 103 ? -6.485 -3.249 4.948 1.00 93.12 103 SER A CA 1
ATOM 796 C C . SER A 1 103 ? -7.945 -3.320 5.356 1.00 93.12 103 SER A C 1
ATOM 798 O O . SER A 1 103 ? -8.254 -3.367 6.543 1.00 93.12 103 SER A O 1
ATOM 800 N N . GLY A 1 104 ? -8.836 -3.480 4.381 1.00 91.62 104 GLY A N 1
ATOM 801 C CA . GLY A 1 104 ? -10.247 -3.765 4.651 1.00 91.62 104 GLY A CA 1
ATOM 802 C C . GLY A 1 104 ? -11.186 -2.599 4.403 1.00 91.62 104 GLY A C 1
ATOM 803 O O . GLY A 1 104 ? -12.377 -2.856 4.262 1.00 91.62 104 GLY A O 1
ATOM 804 N N . VAL A 1 105 ? -10.649 -1.387 4.258 1.00 93.50 105 VAL A N 1
ATOM 805 C CA . VAL A 1 105 ? -11.416 -0.147 4.092 1.00 93.50 105 VAL A CA 1
ATOM 806 C C . VAL A 1 105 ? -12.374 -0.242 2.909 1.00 93.50 105 VAL A C 1
ATOM 808 O O . VAL A 1 105 ? -12.000 -0.716 1.829 1.00 93.50 105 VAL A O 1
ATOM 811 N N . SER A 1 106 ? -13.622 0.164 3.142 1.00 91.94 106 SER A N 1
ATOM 812 C CA . SER A 1 106 ? -14.677 0.171 2.128 1.00 91.94 106 SER A CA 1
ATOM 813 C C . SER A 1 106 ? -14.689 1.498 1.384 1.00 91.94 106 SER A C 1
ATOM 815 O O . SER A 1 106 ? -14.605 1.493 0.156 1.00 91.94 106 SER A O 1
ATOM 817 N N . ASP A 1 107 ? -14.701 2.601 2.132 1.00 93.00 107 ASP A N 1
ATOM 818 C CA . ASP A 1 107 ? -14.659 3.958 1.602 1.00 93.00 107 ASP A CA 1
ATOM 819 C C . ASP A 1 107 ? -13.585 4.783 2.348 1.00 93.00 107 ASP A C 1
ATOM 821 O O . ASP A 1 107 ? -13.761 5.159 3.507 1.00 93.00 107 ASP A O 1
ATOM 825 N N . PRO A 1 108 ? -12.419 5.036 1.727 1.00 93.56 108 PRO A N 1
ATOM 826 C CA . PRO A 1 108 ? -11.363 5.862 2.317 1.00 93.56 108 PRO A CA 1
ATOM 827 C C . PRO A 1 108 ? -11.809 7.274 2.715 1.00 93.56 108 PRO A C 1
ATOM 829 O O . PRO A 1 108 ? -11.237 7.863 3.637 1.00 93.56 108 PRO A O 1
ATOM 832 N N . GLN A 1 109 ? -12.820 7.822 2.037 1.00 93.44 109 GLN A N 1
ATOM 833 C CA . GLN A 1 109 ? -13.341 9.159 2.286 1.00 93.44 109 GLN A CA 1
ATOM 834 C C . GLN A 1 109 ? -14.097 9.239 3.617 1.00 93.44 109 GLN A C 1
ATOM 836 O O . GLN A 1 109 ? -14.104 10.302 4.233 1.00 93.44 109 GLN A O 1
ATOM 841 N N . ASP A 1 110 ? -14.645 8.127 4.109 1.00 93.06 110 ASP A N 1
ATOM 842 C CA . ASP A 1 110 ? -15.287 8.076 5.427 1.00 93.06 110 ASP A CA 1
ATOM 843 C C . ASP A 1 110 ? -14.257 8.189 6.564 1.00 93.06 110 ASP A C 1
ATOM 845 O O . ASP A 1 110 ? -14.536 8.756 7.623 1.00 93.06 110 ASP A O 1
ATOM 849 N N . ILE A 1 111 ? -13.024 7.719 6.334 1.00 95.12 111 ILE A N 1
ATOM 850 C CA . ILE A 1 111 ? -11.927 7.807 7.309 1.00 95.12 111 ILE A CA 1
ATOM 851 C C . ILE A 1 111 ? -11.282 9.200 7.280 1.00 95.12 111 ILE A C 1
ATOM 853 O O . ILE A 1 111 ? -10.998 9.779 8.336 1.00 95.12 111 ILE A O 1
ATOM 857 N N . LEU A 1 112 ? -11.057 9.759 6.088 1.00 95.19 112 LEU A N 1
ATOM 858 C CA . LEU A 1 112 ? -10.399 11.055 5.888 1.00 95.19 112 LEU A CA 1
ATOM 859 C C . LEU A 1 112 ? -11.248 12.018 5.037 1.00 95.19 112 LEU A C 1
ATOM 861 O O . LEU A 1 112 ? -10.832 12.400 3.942 1.00 95.19 112 LEU A O 1
ATOM 865 N N . PRO A 1 113 ? -12.400 12.492 5.545 1.00 94.12 113 PRO A N 1
ATOM 866 C CA . PRO A 1 113 ? -13.333 13.309 4.763 1.00 94.12 113 PRO A CA 1
ATOM 867 C C . PRO A 1 113 ? -12.784 14.691 4.390 1.00 94.12 113 PRO A 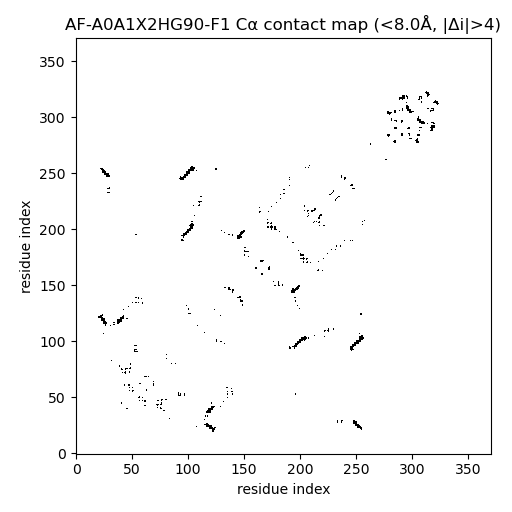C 1
ATOM 869 O O . PRO A 1 113 ? -13.245 15.306 3.433 1.00 94.12 113 PRO A O 1
ATOM 872 N N . SER A 1 114 ? -11.814 15.207 5.149 1.00 92.94 114 SER A N 1
ATOM 873 C CA . SER A 1 114 ? -11.191 16.514 4.907 1.00 92.94 114 SER A CA 1
ATOM 874 C C . SER A 1 114 ? -9.949 16.458 4.018 1.00 92.94 114 SER A C 1
ATOM 876 O O . SER A 1 114 ? -9.360 17.505 3.756 1.00 92.94 114 SER A O 1
ATOM 878 N N . TYR A 1 115 ? -9.519 15.267 3.592 1.00 91.69 115 TYR A N 1
ATOM 879 C CA . TYR A 1 115 ? -8.305 15.091 2.801 1.00 91.69 115 TYR A CA 1
ATOM 880 C C . TYR A 1 115 ? -8.649 14.530 1.430 1.00 91.69 115 TYR A C 1
ATOM 882 O O . TYR A 1 115 ? -9.427 13.587 1.294 1.00 91.69 115 TYR A O 1
ATOM 890 N N . GLU A 1 116 ? -8.021 15.091 0.404 1.00 90.50 116 GLU A N 1
ATOM 891 C CA . GLU A 1 116 ? -8.067 14.514 -0.931 1.00 90.50 116 GLU A CA 1
ATOM 892 C C . GLU A 1 116 ? -6.924 13.509 -1.099 1.00 90.50 116 GLU A C 1
ATOM 894 O O . GLU A 1 116 ? -5.811 13.747 -0.614 1.00 90.50 116 GLU A O 1
ATOM 899 N N . PRO A 1 117 ? -7.170 12.379 -1.778 1.00 91.06 117 PRO A N 1
ATOM 900 C CA . PRO A 1 117 ? -6.120 11.413 -2.035 1.00 91.06 117 PRO A CA 1
ATOM 901 C C . PRO A 1 117 ? -5.070 11.997 -2.977 1.00 91.06 117 PRO A C 1
ATOM 903 O O . PRO A 1 117 ? -5.391 12.665 -3.958 1.00 91.06 117 PRO A O 1
ATOM 906 N N . SER A 1 118 ? -3.801 11.712 -2.700 1.00 88.25 118 SER A N 1
ATOM 907 C CA . SER A 1 118 ? -2.682 12.195 -3.511 1.00 88.25 118 SER A CA 1
ATOM 908 C C . SER A 1 118 ? -2.617 11.466 -4.852 1.00 88.25 118 SER A C 1
ATOM 910 O O . SER A 1 118 ? -2.307 12.074 -5.876 1.00 88.25 118 SER A O 1
ATOM 912 N N . TYR A 1 119 ? -2.904 10.163 -4.850 1.00 88.81 119 TYR A N 1
ATOM 913 C CA . TYR A 1 119 ? -2.976 9.323 -6.042 1.00 88.81 119 TYR A CA 1
ATOM 914 C C . TYR A 1 119 ? -3.661 7.985 -5.735 1.00 88.81 119 TYR A C 1
ATOM 916 O O . TYR A 1 119 ? -3.844 7.591 -4.581 1.00 88.81 119 TYR A O 1
ATOM 924 N N . TYR A 1 120 ? -4.025 7.272 -6.796 1.00 88.88 120 TYR A N 1
ATOM 925 C CA . TYR A 1 120 ? -4.545 5.910 -6.729 1.00 88.88 120 TYR A CA 1
ATOM 926 C C . TYR A 1 120 ? -3.500 4.931 -7.242 1.00 88.88 120 TYR A C 1
ATOM 928 O O . TYR A 1 120 ? -2.741 5.253 -8.153 1.00 88.88 120 TYR A O 1
ATOM 936 N N . VAL A 1 121 ? -3.503 3.709 -6.728 1.00 85.12 121 VAL A N 1
ATOM 937 C CA . VAL A 1 121 ? -2.713 2.611 -7.291 1.00 85.12 121 VAL A CA 1
ATOM 938 C C . VAL A 1 121 ? -3.666 1.556 -7.825 1.00 85.12 121 VAL A C 1
ATOM 940 O O . VAL A 1 121 ? -4.677 1.232 -7.198 1.00 85.12 121 VAL A O 1
ATOM 943 N N . SER A 1 122 ? -3.376 1.076 -9.029 1.00 82.31 122 SER A N 1
ATOM 944 C CA . SER A 1 122 ? -4.168 0.046 -9.698 1.00 82.31 122 SER A CA 1
ATOM 945 C C . SER A 1 122 ? -3.595 -1.354 -9.463 1.00 82.31 122 SER A C 1
ATOM 947 O O . SER A 1 122 ? -2.379 -1.533 -9.418 1.00 82.31 122 SER A O 1
ATOM 949 N N . SER A 1 123 ? -4.486 -2.352 -9.381 1.00 65.94 123 SER A N 1
ATOM 950 C CA . SER A 1 123 ? -4.154 -3.786 -9.452 1.00 65.94 123 SER A CA 1
ATOM 951 C C . SER A 1 123 ? -3.191 -4.290 -8.375 1.00 65.94 123 SER A C 1
ATOM 953 O O . SER A 1 123 ? -2.249 -5.022 -8.663 1.00 65.94 123 SER A O 1
ATOM 955 N N . ASN A 1 124 ? -3.432 -3.922 -7.125 1.00 66.19 124 ASN A N 1
ATOM 956 C CA . ASN A 1 124 ? -2.472 -4.123 -6.047 1.00 66.19 124 ASN A CA 1
ATOM 957 C C . ASN A 1 124 ? -3.153 -4.664 -4.777 1.00 66.19 124 ASN A C 1
ATOM 959 O O . ASN A 1 124 ? -4.337 -4.424 -4.524 1.00 66.19 124 ASN A O 1
ATOM 963 N N . ARG A 1 125 ? -2.407 -5.416 -3.963 1.00 69.88 125 ARG A N 1
ATOM 964 C CA . ARG A 1 125 ? -2.856 -5.903 -2.652 1.00 69.88 125 ARG A CA 1
ATOM 965 C C . ARG A 1 125 ? -2.136 -5.182 -1.529 1.00 69.88 125 ARG A C 1
ATOM 967 O O . ARG A 1 125 ? -0.989 -4.779 -1.670 1.00 69.88 125 ARG A O 1
ATOM 974 N N . ALA A 1 126 ? -2.774 -5.147 -0.358 1.00 71.31 126 ALA A N 1
ATOM 975 C CA . ALA A 1 126 ? -2.140 -4.688 0.880 1.00 71.31 126 ALA A CA 1
ATOM 976 C C . ALA A 1 126 ? -0.787 -5.380 1.143 1.00 71.31 126 ALA A C 1
ATOM 978 O O . ALA A 1 126 ? 0.170 -4.741 1.561 1.00 71.31 126 ALA A O 1
ATOM 979 N N . LYS A 1 127 ? -0.706 -6.687 0.848 1.00 72.88 127 LYS A N 1
ATOM 980 C CA . LYS A 1 127 ? 0.519 -7.486 0.989 1.00 72.88 127 LYS A CA 1
ATOM 981 C C . LYS A 1 127 ? 1.655 -6.971 0.105 1.00 72.88 127 LYS A C 1
ATOM 983 O O . LYS A 1 127 ? 2.802 -7.014 0.529 1.00 72.88 127 LYS A O 1
ATOM 988 N N . ASP A 1 128 ? 1.336 -6.483 -1.088 1.00 78.19 128 ASP A N 1
ATOM 989 C CA . ASP A 1 128 ? 2.355 -6.040 -2.032 1.00 78.19 128 ASP A CA 1
ATOM 990 C C . ASP A 1 128 ? 2.993 -4.729 -1.548 1.00 78.19 128 ASP A C 1
ATOM 992 O O . ASP A 1 128 ? 4.205 -4.573 -1.626 1.00 78.19 128 ASP A O 1
ATOM 996 N N . TYR A 1 129 ? 2.216 -3.835 -0.925 1.00 76.81 129 TYR A N 1
ATOM 997 C CA . TYR A 1 129 ? 2.774 -2.650 -0.265 1.00 76.81 129 TYR A CA 1
ATOM 998 C C . TYR A 1 129 ? 3.648 -2.972 0.930 1.00 76.81 129 TYR A C 1
ATOM 1000 O O . TYR A 1 129 ? 4.667 -2.321 1.120 1.00 76.81 129 TYR A O 1
ATOM 1008 N N . MET A 1 130 ? 3.264 -3.960 1.735 1.00 75.88 130 MET A N 1
ATOM 1009 C CA . MET A 1 130 ? 4.100 -4.356 2.862 1.00 75.88 130 MET A CA 1
ATOM 1010 C C . MET A 1 130 ? 5.372 -5.063 2.428 1.00 75.88 130 MET A C 1
ATOM 1012 O O . MET A 1 130 ? 6.375 -4.925 3.112 1.00 75.88 130 MET A O 1
ATOM 1016 N N . ALA A 1 131 ? 5.369 -5.767 1.293 1.00 74.75 131 ALA A N 1
ATOM 1017 C CA . ALA A 1 131 ? 6.607 -6.262 0.703 1.00 74.75 131 ALA A CA 1
ATOM 1018 C C . ALA A 1 131 ? 7.532 -5.091 0.335 1.00 74.75 131 ALA A C 1
ATOM 1020 O O . ALA A 1 131 ? 8.688 -5.087 0.736 1.00 74.75 131 ALA A O 1
ATOM 1021 N N . VAL A 1 132 ? 6.994 -4.045 -0.308 1.00 77.56 132 VAL A N 1
ATOM 1022 C CA . VAL A 1 132 ? 7.749 -2.810 -0.592 1.00 77.56 132 VAL A CA 1
ATOM 1023 C C . VAL A 1 132 ? 8.248 -2.148 0.697 1.00 77.56 132 VAL A C 1
ATOM 1025 O O . VAL A 1 132 ? 9.402 -1.733 0.770 1.00 77.56 132 VAL A O 1
ATOM 1028 N N . ALA A 1 133 ? 7.408 -2.067 1.731 1.00 75.44 133 ALA A N 1
ATOM 1029 C CA . ALA A 1 133 ? 7.767 -1.492 3.024 1.00 75.44 133 ALA A CA 1
ATOM 1030 C C . ALA A 1 133 ? 8.887 -2.279 3.720 1.00 75.44 133 ALA A C 1
ATOM 1032 O O . ALA A 1 133 ? 9.835 -1.676 4.212 1.00 75.44 133 ALA A O 1
ATOM 1033 N N . ALA A 1 134 ? 8.784 -3.609 3.739 1.00 73.75 134 ALA A N 1
ATOM 1034 C CA . ALA A 1 134 ? 9.759 -4.502 4.353 1.00 73.75 134 ALA A CA 1
ATOM 1035 C C . ALA A 1 134 ? 11.100 -4.468 3.611 1.00 73.75 134 ALA A C 1
ATOM 1037 O O . ALA A 1 134 ? 12.138 -4.345 4.254 1.00 73.75 134 ALA A O 1
ATOM 1038 N N . ASP A 1 135 ? 11.082 -4.492 2.275 1.00 75.19 135 ASP A N 1
ATOM 1039 C CA . ASP A 1 135 ? 12.290 -4.353 1.454 1.00 75.19 135 ASP A CA 1
ATOM 1040 C C . ASP A 1 135 ? 12.967 -2.995 1.703 1.00 75.19 135 ASP A C 1
ATOM 1042 O O . ASP A 1 135 ? 14.187 -2.916 1.862 1.00 75.19 135 ASP A O 1
ATOM 1046 N N . THR A 1 136 ? 12.172 -1.923 1.802 1.00 73.88 136 THR A N 1
ATOM 1047 C CA . THR A 1 136 ? 12.678 -0.578 2.118 1.00 73.88 136 THR A CA 1
ATOM 1048 C C . THR A 1 136 ? 13.304 -0.538 3.515 1.00 73.88 136 THR A C 1
ATOM 1050 O O . THR A 1 136 ? 14.421 -0.054 3.680 1.00 73.88 136 THR A O 1
ATOM 1053 N N . ALA A 1 137 ? 12.614 -1.073 4.523 1.00 73.81 137 ALA A N 1
ATOM 1054 C CA . ALA A 1 137 ? 13.101 -1.111 5.897 1.00 73.81 137 ALA A CA 1
ATOM 1055 C C . ALA A 1 137 ? 14.398 -1.920 6.029 1.00 73.81 137 ALA A C 1
ATOM 1057 O O . ALA A 1 137 ? 15.343 -1.450 6.657 1.00 73.81 137 ALA A O 1
ATOM 1058 N N . ALA A 1 138 ? 14.483 -3.081 5.372 1.00 74.94 138 ALA A N 1
ATOM 1059 C CA . ALA A 1 138 ? 15.693 -3.897 5.349 1.00 74.94 138 ALA A CA 1
ATOM 1060 C C . ALA A 1 138 ? 16.881 -3.142 4.726 1.00 74.94 138 ALA A C 1
ATOM 1062 O O . ALA A 1 138 ? 18.002 -3.224 5.228 1.00 74.94 138 ALA A O 1
ATOM 1063 N N . SER A 1 139 ? 16.649 -2.366 3.659 1.00 77.69 139 SER A N 1
ATOM 1064 C CA . SER A 1 139 ? 17.685 -1.509 3.065 1.00 77.69 139 SER A CA 1
ATOM 1065 C C . SER A 1 139 ? 18.133 -0.401 4.032 1.00 77.69 139 SER A C 1
ATOM 1067 O O . SER A 1 139 ? 19.334 -0.196 4.205 1.00 77.69 139 SER A O 1
ATOM 1069 N N . ILE A 1 140 ? 17.206 0.249 4.744 1.00 75.50 140 ILE A N 1
ATOM 1070 C CA . ILE A 1 140 ? 17.527 1.273 5.758 1.00 75.50 140 ILE A CA 1
ATOM 1071 C C . ILE A 1 140 ? 18.354 0.687 6.909 1.00 75.50 140 ILE A C 1
ATOM 1073 O O . ILE A 1 140 ? 19.362 1.275 7.306 1.00 75.50 140 ILE A O 1
ATOM 1077 N N . GLU A 1 141 ? 17.977 -0.485 7.421 1.00 78.69 141 GLU A N 1
ATOM 1078 C CA . GLU A 1 141 ? 18.733 -1.181 8.470 1.00 78.69 141 GLU A CA 1
ATOM 1079 C C . GLU A 1 141 ? 20.146 -1.549 8.002 1.00 78.69 141 GLU A C 1
ATOM 1081 O O . GLU A 1 141 ? 21.120 -1.347 8.732 1.00 78.69 141 GLU A O 1
ATOM 1086 N N . HIS A 1 142 ? 20.294 -2.014 6.755 1.00 79.38 142 HIS A N 1
ATOM 1087 C CA . HIS A 1 142 ? 21.603 -2.285 6.156 1.00 79.38 142 HIS A CA 1
ATOM 1088 C C . HIS A 1 142 ? 22.493 -1.038 6.057 1.00 79.38 142 HIS A C 1
ATOM 1090 O O . HIS A 1 142 ? 23.717 -1.155 6.153 1.00 79.38 142 HIS A O 1
ATOM 1096 N N . GLN A 1 143 ? 21.900 0.149 5.920 1.00 80.12 143 GLN A N 1
ATOM 1097 C CA . GLN A 1 143 ? 22.605 1.433 5.916 1.00 80.12 143 GLN A CA 1
ATOM 1098 C C . GLN A 1 143 ? 22.878 1.988 7.330 1.00 80.12 143 GLN A C 1
ATOM 1100 O O . GLN A 1 143 ? 23.436 3.077 7.470 1.00 80.12 143 GLN A O 1
ATOM 1105 N N . GLY A 1 144 ? 22.527 1.245 8.386 1.00 80.50 144 GLY A N 1
ATOM 1106 C CA . GLY A 1 144 ? 22.707 1.655 9.780 1.00 80.50 144 GLY A CA 1
ATOM 1107 C C . GLY A 1 144 ? 21.607 2.580 10.309 1.00 80.50 144 GLY A C 1
ATOM 1108 O O . GLY A 1 144 ? 21.797 3.211 11.348 1.00 80.50 144 GLY A O 1
ATOM 1109 N N . GLY A 1 145 ? 20.479 2.685 9.601 1.00 81.19 145 GLY A N 1
ATOM 1110 C CA . GLY A 1 145 ? 19.272 3.342 10.088 1.00 81.19 145 GLY A CA 1
ATOM 1111 C C . GLY A 1 145 ? 18.448 2.442 11.008 1.00 81.19 145 GLY A C 1
ATOM 1112 O O . GLY A 1 145 ? 18.664 1.234 11.087 1.00 81.19 145 GLY A O 1
ATOM 1113 N N . HIS A 1 146 ? 17.485 3.039 11.710 1.00 84.00 146 HIS A N 1
ATOM 1114 C CA . HIS A 1 146 ? 16.491 2.301 12.482 1.00 84.00 146 HIS A CA 1
ATOM 1115 C C . HIS A 1 146 ? 15.155 2.302 11.737 1.00 84.00 146 HIS A C 1
ATOM 1117 O O . HIS A 1 146 ? 14.662 3.373 11.355 1.00 84.00 146 HIS A O 1
ATOM 1123 N N . ALA A 1 147 ? 14.599 1.107 11.531 1.00 81.06 147 ALA A N 1
ATOM 1124 C CA . ALA A 1 147 ? 13.296 0.901 10.928 1.00 81.06 147 ALA A CA 1
ATOM 1125 C C . ALA A 1 147 ? 12.394 0.085 11.863 1.00 81.06 147 ALA A C 1
ATOM 1127 O O . ALA A 1 147 ? 12.835 -0.878 12.485 1.00 81.06 147 ALA A O 1
ATOM 1128 N N . ILE A 1 148 ? 11.121 0.464 11.952 1.00 82.06 148 ILE A N 1
ATOM 1129 C CA . ILE A 1 148 ? 10.096 -0.295 12.679 1.00 82.06 148 ILE A CA 1
ATOM 1130 C C . ILE A 1 148 ? 9.111 -0.818 11.640 1.00 82.06 148 ILE A C 1
ATOM 1132 O O . ILE A 1 148 ? 8.507 -0.017 10.937 1.00 82.06 148 ILE A O 1
ATOM 1136 N N . THR A 1 149 ? 8.963 -2.135 11.505 1.00 77.69 149 THR A N 1
ATOM 1137 C CA . THR A 1 149 ? 8.048 -2.759 10.520 1.00 77.69 149 THR A CA 1
ATOM 1138 C C . THR A 1 149 ? 6.938 -3.588 11.149 1.00 77.69 149 THR A C 1
ATOM 1140 O O . THR A 1 149 ? 5.944 -3.894 10.489 1.00 77.69 149 THR A O 1
ATOM 1143 N N . GLU A 1 150 ? 7.088 -3.933 12.425 1.00 78.69 150 GLU A N 1
ATOM 1144 C CA . GLU A 1 150 ? 6.114 -4.693 13.191 1.00 78.69 150 GLU A CA 1
ATOM 1145 C C . GLU A 1 150 ? 5.642 -3.865 14.380 1.00 78.69 150 GLU A C 1
ATOM 1147 O O . GLU A 1 150 ? 6.416 -3.158 15.030 1.00 78.69 150 GLU A O 1
ATOM 1152 N N . LEU A 1 151 ? 4.342 -3.946 14.647 1.00 79.44 151 LEU A N 1
ATOM 1153 C CA . LEU A 1 151 ? 3.753 -3.331 15.823 1.00 79.44 151 LEU A CA 1
ATOM 1154 C C . LEU A 1 151 ? 4.252 -4.062 17.077 1.00 79.44 151 LEU A C 1
ATOM 1156 O O . LEU A 1 151 ? 4.295 -5.297 17.076 1.00 79.44 151 LEU A O 1
ATOM 1160 N N . PRO A 1 152 ? 4.627 -3.334 18.144 1.00 77.00 152 PRO A N 1
ATOM 1161 C CA . PRO A 1 152 ? 5.077 -3.963 19.374 1.00 77.00 152 PRO A CA 1
ATOM 1162 C C . PRO A 1 152 ? 3.979 -4.873 19.927 1.00 77.00 152 PRO A C 1
ATOM 1164 O O . PRO A 1 152 ? 2.790 -4.553 19.884 1.00 77.00 152 PRO A O 1
ATOM 1167 N N . HIS A 1 153 ? 4.377 -6.028 20.458 1.00 77.06 153 HIS A N 1
ATOM 1168 C CA . HIS A 1 153 ? 3.446 -6.895 21.163 1.00 77.06 153 HIS A CA 1
ATOM 1169 C C . HIS A 1 153 ? 3.107 -6.255 22.512 1.00 77.06 153 HIS A C 1
ATOM 1171 O O . HIS A 1 153 ? 3.921 -6.293 23.431 1.00 77.06 153 HIS A O 1
ATOM 1177 N N . ILE A 1 154 ? 1.932 -5.636 22.617 1.00 71.69 154 ILE A N 1
ATOM 1178 C CA . ILE A 1 154 ? 1.443 -5.092 23.887 1.00 71.69 154 ILE A CA 1
ATOM 1179 C C . ILE A 1 154 ? 0.861 -6.242 24.714 1.00 71.69 154 ILE A C 1
ATOM 1181 O O . ILE A 1 154 ? 0.028 -7.004 24.213 1.00 71.69 154 ILE A O 1
ATOM 1185 N N . GLU A 1 155 ? 1.301 -6.373 25.965 1.00 73.38 155 GLU A N 1
ATOM 1186 C CA . GLU A 1 155 ? 0.638 -7.233 26.948 1.00 73.38 155 GLU A CA 1
ATOM 1187 C C . GLU A 1 155 ? -0.794 -6.725 27.205 1.00 73.38 155 GLU A C 1
ATOM 1189 O O . GLU A 1 155 ? -1.095 -5.555 26.994 1.00 73.38 155 GLU A O 1
ATOM 1194 N N . GLU A 1 156 ? -1.713 -7.619 27.572 1.00 64.19 156 GLU A N 1
ATOM 1195 C CA . GLU A 1 156 ? -3.147 -7.313 27.682 1.00 64.19 156 GLU A CA 1
ATOM 1196 C C . GLU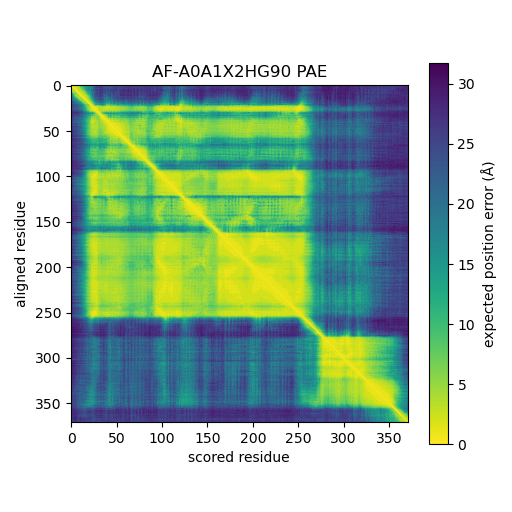 A 1 156 ? -3.446 -6.320 28.819 1.00 64.19 156 GLU A C 1
ATOM 1198 O O . GLU A 1 156 ? -3.832 -6.719 29.916 1.00 64.19 156 GLU A O 1
ATOM 1203 N N . ASP A 1 157 ? -3.295 -5.024 28.555 1.00 61.75 157 ASP A N 1
ATOM 1204 C CA . ASP A 1 157 ? -3.826 -3.974 29.417 1.00 61.75 157 ASP A CA 1
ATOM 1205 C C . ASP A 1 157 ? -5.325 -3.768 29.150 1.00 61.75 157 ASP A C 1
ATOM 1207 O O . ASP A 1 157 ? -5.834 -3.972 28.044 1.00 61.75 157 ASP A O 1
ATOM 1211 N N . GLU A 1 158 ? -6.051 -3.395 30.206 1.00 59.81 158 GLU A N 1
ATOM 1212 C CA . GLU A 1 158 ? -7.509 -3.260 30.251 1.00 59.81 158 GLU A CA 1
ATOM 1213 C C . GLU A 1 158 ? -7.979 -2.095 29.355 1.00 59.81 158 GLU A C 1
ATOM 1215 O O . GLU A 1 158 ? -8.211 -0.972 29.804 1.00 59.81 158 GLU A O 1
ATOM 1220 N N . PHE A 1 159 ? -8.084 -2.349 28.048 1.00 64.50 159 PHE A N 1
ATOM 1221 C CA . PHE A 1 159 ? -8.634 -1.398 27.089 1.00 64.50 159 PHE A CA 1
ATOM 1222 C C . PHE A 1 159 ? -10.109 -1.145 27.418 1.00 64.50 159 PHE A C 1
ATOM 1224 O O . PHE A 1 159 ? -10.869 -2.085 27.665 1.00 64.50 159 PHE A O 1
ATOM 1231 N N . ILE A 1 160 ? -10.536 0.123 27.395 1.00 62.25 160 ILE A N 1
ATOM 1232 C CA . ILE A 1 160 ? -11.938 0.487 27.624 1.00 62.25 160 ILE A CA 1
ATOM 1233 C C . ILE A 1 160 ? -12.748 -0.009 26.424 1.00 62.25 160 ILE A C 1
ATOM 1235 O O . ILE A 1 160 ? -12.885 0.673 25.408 1.00 62.25 160 ILE A O 1
ATOM 1239 N N . ALA A 1 161 ? -13.256 -1.234 26.534 1.00 61.81 161 ALA A N 1
ATOM 1240 C CA . ALA A 1 161 ? -14.192 -1.790 25.581 1.00 61.81 161 ALA A CA 1
ATOM 1241 C C . ALA A 1 161 ? -15.457 -0.926 25.607 1.00 61.81 161 ALA A C 1
ATOM 1243 O O . ALA A 1 161 ? -16.160 -0.850 26.614 1.00 61.81 161 ALA A O 1
ATOM 1244 N N . ASN A 1 162 ? -15.738 -0.250 24.495 1.00 74.75 162 ASN A N 1
ATOM 1245 C CA . ASN A 1 162 ? -17.077 0.273 24.260 1.00 74.75 162 ASN A CA 1
ATOM 1246 C C . ASN A 1 162 ? -18.037 -0.914 24.109 1.00 74.75 162 ASN A C 1
ATOM 1248 O O . ASN A 1 162 ? -17.640 -1.947 23.572 1.00 74.75 162 ASN A O 1
ATOM 1252 N N . ASP A 1 163 ? -19.312 -0.727 24.461 1.00 90.62 163 ASP A N 1
ATOM 1253 C CA . ASP A 1 163 ? -20.376 -1.748 24.366 1.00 90.62 163 ASP A CA 1
ATOM 1254 C C . ASP A 1 163 ? -20.524 -2.399 22.967 1.00 90.62 163 ASP A C 1
ATOM 1256 O O . ASP A 1 163 ? -21.233 -3.391 22.806 1.00 90.62 163 ASP A O 1
ATOM 1260 N N . VAL A 1 164 ? -19.881 -1.832 21.940 1.00 95.31 164 VAL A N 1
ATOM 1261 C CA . VAL A 1 164 ? -19.891 -2.308 20.551 1.00 95.31 164 VAL A CA 1
ATOM 1262 C C . VAL A 1 164 ? -18.906 -3.459 20.309 1.00 95.31 164 VAL A C 1
ATOM 1264 O O . VAL A 1 164 ? -19.219 -4.359 19.530 1.00 95.31 164 VAL A O 1
ATOM 1267 N N . PHE A 1 165 ? -17.732 -3.443 20.947 1.00 95.44 165 PHE A N 1
ATOM 1268 C CA . PHE A 1 165 ? -16.677 -4.429 20.699 1.00 95.44 165 PHE A CA 1
ATOM 1269 C C . PHE A 1 165 ? -16.703 -5.510 21.769 1.00 95.44 165 PHE A C 1
ATOM 1271 O O . PHE A 1 165 ? -16.620 -5.212 22.960 1.00 95.44 165 PHE A O 1
ATOM 1278 N N . ASN A 1 166 ? -16.766 -6.773 21.351 1.00 94.69 166 ASN A N 1
ATOM 1279 C CA . ASN A 1 166 ? -16.657 -7.889 22.278 1.00 94.69 166 ASN A CA 1
ATOM 1280 C C . ASN A 1 166 ? -15.201 -8.393 22.312 1.00 94.69 166 ASN A C 1
ATOM 1282 O O . ASN A 1 166 ? -14.772 -9.034 21.353 1.00 94.69 166 ASN A O 1
ATOM 1286 N N . PRO A 1 167 ? -14.438 -8.177 23.400 1.00 89.94 167 PRO A N 1
ATOM 1287 C CA . PRO A 1 167 ? -13.038 -8.603 23.477 1.00 89.94 167 PRO A CA 1
ATOM 1288 C C . PRO A 1 167 ? -12.856 -10.130 23.426 1.00 89.94 167 PRO A C 1
ATOM 1290 O O . PRO A 1 167 ? -11.746 -10.605 23.185 1.00 89.94 167 PRO A O 1
ATOM 1293 N N . GLU A 1 168 ? -13.924 -10.913 23.618 1.00 92.50 168 GLU A N 1
ATOM 1294 C CA . GLU A 1 168 ? -13.896 -12.369 23.439 1.00 92.50 168 GLU A CA 1
ATOM 1295 C C . GLU A 1 168 ? -13.840 -12.776 21.956 1.00 92.50 168 GLU A C 1
ATOM 1297 O O . GLU A 1 168 ? -13.353 -13.862 21.627 1.00 92.50 168 GLU A O 1
ATOM 1302 N N . HIS A 1 169 ? -14.302 -11.916 21.040 1.00 95.50 169 HIS A N 1
ATOM 1303 C CA . HIS A 1 169 ? -14.223 -12.169 19.607 1.00 95.50 169 HIS A CA 1
ATOM 1304 C C . HIS A 1 169 ? -12.849 -11.785 19.056 1.00 95.50 169 HIS A C 1
ATOM 1306 O O . HIS A 1 169 ? -12.364 -10.662 19.191 1.00 95.50 169 HIS A O 1
ATOM 1312 N N . HIS A 1 170 ? -12.228 -12.734 18.352 1.00 95.06 170 HIS A N 1
ATOM 1313 C CA . HIS A 1 170 ? -10.875 -12.580 17.818 1.00 95.06 170 HIS A CA 1
ATOM 1314 C C . HIS A 1 170 ? -10.728 -11.372 16.872 1.00 95.06 170 HIS A C 1
ATOM 1316 O O . HIS A 1 170 ? -9.691 -10.713 16.889 1.00 95.06 170 HIS A O 1
ATOM 1322 N N . ALA A 1 171 ? -11.740 -11.068 16.050 1.00 95.81 171 ALA A N 1
ATOM 1323 C CA . ALA A 1 171 ? -11.693 -9.937 15.120 1.00 95.81 171 ALA A CA 1
ATOM 1324 C C . ALA A 1 171 ? -11.686 -8.577 15.844 1.00 95.81 171 ALA A C 1
ATOM 1326 O O . ALA A 1 171 ? -10.880 -7.715 15.489 1.00 95.81 171 ALA A O 1
ATOM 1327 N N . ASP A 1 172 ? -12.520 -8.421 16.877 1.00 95.88 172 ASP A N 1
ATOM 1328 C CA . ASP A 1 172 ? -12.588 -7.215 17.712 1.00 95.88 172 ASP A CA 1
ATOM 1329 C C . ASP A 1 172 ? -11.291 -7.021 18.493 1.00 95.88 172 ASP A C 1
ATOM 1331 O O . ASP A 1 172 ? -10.649 -5.976 18.385 1.00 95.88 172 ASP A O 1
ATOM 1335 N N . LYS A 1 173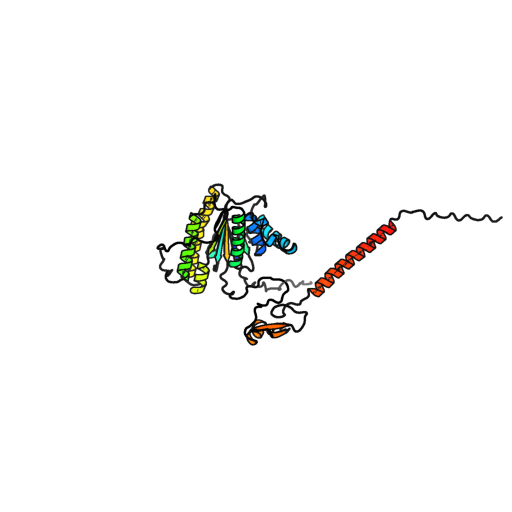 ? -10.850 -8.069 19.203 1.00 94.06 173 LYS A N 1
ATOM 1336 C CA . LYS A 1 173 ? -9.594 -8.061 19.960 1.00 94.06 173 LYS A CA 1
ATOM 1337 C C . LYS A 1 173 ? -8.410 -7.672 19.080 1.00 94.06 173 LYS A C 1
ATOM 1339 O O . LYS A 1 173 ? -7.603 -6.835 19.469 1.00 94.06 173 LYS A O 1
ATOM 1344 N N . LYS A 1 174 ? -8.321 -8.251 17.879 1.00 93.88 174 LYS A N 1
ATOM 1345 C CA . LYS A 1 174 ? -7.249 -7.956 16.927 1.00 93.88 174 LYS A CA 1
ATOM 1346 C C . LYS A 1 174 ? -7.265 -6.496 16.475 1.00 93.88 174 LYS A C 1
ATOM 1348 O O . LYS A 1 174 ? -6.211 -5.875 16.442 1.00 93.88 174 LYS A O 1
ATOM 1353 N N . PHE A 1 175 ? -8.430 -5.948 16.127 1.00 95.44 175 PHE A N 1
ATOM 1354 C CA . PHE A 1 175 ? -8.530 -4.546 15.719 1.00 95.44 175 PHE A CA 1
ATOM 1355 C C . PHE A 1 175 ? -8.111 -3.587 16.835 1.00 95.44 175 PHE A C 1
ATOM 1357 O O . PHE A 1 175 ? -7.310 -2.688 16.585 1.00 95.44 175 PHE A O 1
ATOM 1364 N N . LEU A 1 176 ? -8.613 -3.799 18.054 1.00 94.25 176 LEU A N 1
ATOM 1365 C CA . LEU A 1 176 ? -8.280 -2.950 19.197 1.00 94.25 176 LEU A CA 1
ATOM 1366 C C . LEU A 1 176 ? -6.786 -3.019 19.535 1.00 94.25 176 LEU A C 1
ATOM 1368 O O . LEU A 1 176 ? -6.157 -1.981 19.722 1.00 94.25 176 LEU A O 1
ATOM 1372 N N . HIS A 1 177 ? -6.209 -4.224 19.534 1.00 92.50 177 HIS A N 1
ATOM 1373 C CA . HIS A 1 177 ? -4.788 -4.433 19.819 1.00 92.50 177 HIS A CA 1
ATOM 1374 C C . HIS A 1 177 ? -3.882 -3.776 18.774 1.00 92.50 177 HIS A C 1
ATOM 1376 O O . HIS A 1 177 ? -2.942 -3.076 19.134 1.00 92.50 177 HIS A O 1
ATOM 1382 N N . GLU A 1 178 ? -4.197 -3.916 17.484 1.00 93.94 178 GLU A N 1
ATOM 1383 C CA . GLU A 1 178 ? -3.435 -3.258 16.417 1.00 93.94 178 GLU A CA 1
ATOM 1384 C C . GLU A 1 178 ? -3.530 -1.727 16.487 1.00 93.94 178 GLU A C 1
ATOM 1386 O O . GLU A 1 178 ? -2.537 -1.039 16.249 1.00 93.94 178 GLU A O 1
ATOM 1391 N N . LEU A 1 179 ? -4.705 -1.180 16.820 1.00 94.62 179 LEU A N 1
ATOM 1392 C CA . LEU A 1 179 ? -4.893 0.265 16.951 1.00 94.62 179 LEU A CA 1
ATOM 1393 C C . LEU A 1 179 ? -4.108 0.827 18.144 1.00 94.62 179 LEU A C 1
ATOM 1395 O O . LEU A 1 179 ? -3.452 1.859 18.008 1.00 94.62 179 LEU A O 1
ATOM 1399 N N . GLN A 1 180 ? -4.136 0.131 19.283 1.00 92.94 180 GLN A N 1
ATOM 1400 C CA . GLN A 1 180 ? -3.356 0.500 20.462 1.00 92.94 180 GLN A CA 1
ATOM 1401 C C . GLN A 1 180 ? -1.854 0.388 20.188 1.00 92.94 180 GLN A C 1
ATOM 1403 O O . GLN A 1 180 ? -1.110 1.321 20.462 1.00 92.94 180 GLN A O 1
ATOM 1408 N N . ALA A 1 181 ? -1.406 -0.693 19.547 1.00 91.88 181 ALA A N 1
ATOM 1409 C CA . ALA A 1 181 ? -0.001 -0.862 19.191 1.00 91.88 181 ALA A CA 1
ATOM 1410 C C . ALA A 1 181 ? 0.485 0.213 18.221 1.00 91.88 181 ALA A C 1
ATOM 1412 O O . ALA A 1 181 ? 1.620 0.670 18.336 1.00 91.88 181 ALA A O 1
ATOM 1413 N N . ALA A 1 182 ? -0.366 0.662 17.294 1.00 93.06 182 ALA A N 1
ATOM 1414 C CA . ALA A 1 182 ? -0.042 1.782 16.418 1.00 93.06 182 ALA A CA 1
ATOM 1415 C C . ALA A 1 182 ? 0.063 3.107 17.185 1.00 93.06 182 ALA A C 1
ATOM 1417 O O . ALA A 1 182 ? 0.917 3.930 16.856 1.00 93.06 182 ALA A O 1
ATOM 1418 N N . GLN A 1 183 ? -0.778 3.316 18.202 1.00 94.12 183 GLN A N 1
ATOM 1419 C CA . GLN A 1 183 ? -0.685 4.476 19.082 1.00 94.12 183 GLN A CA 1
ATOM 1420 C C . GLN A 1 183 ? 0.609 4.459 19.900 1.00 94.12 183 GLN A C 1
ATOM 1422 O O . GLN A 1 183 ? 1.363 5.428 19.845 1.00 94.12 183 GLN A O 1
ATOM 1427 N N . ASP A 1 184 ? 0.898 3.358 20.588 1.00 91.94 184 ASP A N 1
ATOM 1428 C CA . ASP A 1 184 ? 2.089 3.226 21.428 1.00 91.94 184 ASP A CA 1
ATOM 1429 C C . ASP A 1 184 ? 3.363 3.364 20.587 1.00 91.94 184 ASP A C 1
ATOM 1431 O O . ASP A 1 184 ? 4.277 4.115 20.937 1.00 91.94 184 ASP A O 1
ATOM 1435 N N . ALA A 1 185 ? 3.400 2.724 19.411 1.00 91.06 185 ALA A N 1
ATOM 1436 C CA . ALA A 1 185 ? 4.511 2.871 18.479 1.00 91.06 185 ALA A CA 1
ATOM 1437 C C . ALA A 1 185 ? 4.714 4.340 18.079 1.00 91.06 185 ALA A C 1
ATOM 1439 O O . ALA A 1 185 ? 5.839 4.833 18.125 1.00 91.06 185 ALA A O 1
ATOM 1440 N N . LEU A 1 186 ? 3.638 5.065 17.758 1.00 93.69 186 LEU A N 1
ATOM 1441 C CA . LEU A 1 186 ? 3.693 6.485 17.405 1.00 93.69 186 LEU A CA 1
ATOM 1442 C C . LEU A 1 186 ? 4.192 7.372 18.560 1.00 93.69 186 LEU A C 1
ATOM 1444 O O . LEU A 1 186 ? 4.881 8.368 18.322 1.00 93.69 186 LEU A O 1
ATOM 1448 N N . GLU A 1 187 ? 3.856 7.034 19.804 1.00 93.81 187 GLU A N 1
ATOM 1449 C CA . GLU A 1 187 ? 4.349 7.741 20.989 1.00 93.81 187 GLU A CA 1
ATOM 1450 C C . GLU A 1 187 ? 5.855 7.542 21.186 1.00 93.81 187 GLU A C 1
ATOM 1452 O O . GLU A 1 187 ? 6.546 8.498 21.545 1.00 93.81 187 GLU A O 1
ATOM 1457 N N . THR A 1 188 ? 6.363 6.346 20.870 1.00 93.44 188 THR A N 1
ATOM 1458 C CA . THR A 1 188 ? 7.798 6.021 20.926 1.00 93.44 188 THR A CA 1
ATOM 1459 C C . THR A 1 188 ? 8.614 6.545 19.745 1.00 93.44 188 THR A C 1
ATOM 1461 O O . THR A 1 188 ? 9.842 6.534 19.823 1.00 93.44 188 THR A O 1
ATOM 1464 N N . LEU A 1 189 ? 7.973 7.016 18.665 1.00 93.69 189 LEU A N 1
ATOM 1465 C CA . LEU A 1 189 ? 8.697 7.549 17.511 1.00 93.69 189 LEU A CA 1
ATOM 1466 C C . LEU A 1 189 ? 9.468 8.814 17.881 1.00 93.69 189 LEU A C 1
ATOM 1468 O O . LEU A 1 189 ? 8.895 9.830 18.289 1.00 93.69 189 LEU A O 1
ATOM 1472 N N . ASP A 1 190 ? 10.770 8.744 17.632 1.00 93.81 190 ASP A N 1
ATOM 1473 C CA . ASP A 1 190 ? 11.703 9.851 17.733 1.00 93.81 190 ASP A CA 1
ATOM 1474 C C . ASP A 1 190 ? 12.339 10.097 16.351 1.00 93.81 190 ASP A C 1
ATOM 1476 O O . ASP A 1 190 ? 13.059 9.224 15.851 1.00 93.81 190 ASP A O 1
ATOM 1480 N N . PRO A 1 191 ? 12.086 11.258 15.715 1.00 90.81 191 PRO A N 1
ATOM 1481 C CA . PRO A 1 191 ? 12.600 11.570 14.383 1.00 90.81 191 PRO A CA 1
ATOM 1482 C C . PRO A 1 191 ? 14.128 11.722 14.339 1.00 90.81 191 PRO A C 1
ATOM 1484 O O . PRO A 1 191 ? 14.694 11.743 13.250 1.00 90.81 191 PRO A O 1
ATOM 1487 N N . ASP A 1 192 ? 14.812 11.840 15.485 1.00 91.50 192 ASP A N 1
ATOM 1488 C CA . ASP A 1 192 ? 16.279 11.877 15.532 1.00 91.50 192 ASP A CA 1
ATOM 1489 C C . ASP A 1 192 ? 16.912 10.486 15.402 1.00 91.50 192 ASP A C 1
ATOM 1491 O O . ASP A 1 192 ? 18.059 10.358 14.965 1.00 91.50 192 ASP A O 1
ATOM 1495 N N . THR A 1 193 ? 16.181 9.437 15.779 1.00 92.25 193 THR A N 1
ATOM 1496 C CA . THR A 1 193 ? 16.691 8.059 15.808 1.00 92.25 193 THR A CA 1
ATOM 1497 C C . THR A 1 193 ? 16.011 7.155 14.788 1.00 92.25 193 THR A C 1
ATOM 1499 O O . THR A 1 193 ? 16.642 6.228 14.278 1.00 92.25 193 THR A O 1
ATOM 1502 N N . THR A 1 194 ? 14.753 7.433 14.448 1.00 91.62 194 THR A N 1
ATOM 1503 C CA . THR A 1 194 ? 13.930 6.591 13.578 1.00 91.62 194 THR A CA 1
ATOM 1504 C C . THR A 1 194 ? 13.855 7.181 12.178 1.00 91.62 194 THR A C 1
ATOM 1506 O O . THR A 1 194 ? 13.265 8.236 11.970 1.00 91.62 194 THR A O 1
ATOM 1509 N N . GLN A 1 195 ? 14.428 6.478 11.198 1.00 88.75 195 GLN A N 1
ATOM 1510 C CA . GLN A 1 195 ? 14.420 6.922 9.798 1.00 88.75 195 GLN A CA 1
ATOM 1511 C C . GLN A 1 195 ? 13.164 6.452 9.064 1.00 88.75 195 GLN A C 1
ATOM 1513 O O . GLN A 1 195 ? 12.670 7.136 8.165 1.00 88.75 195 GLN A O 1
ATOM 1518 N N . MET A 1 196 ? 12.634 5.287 9.444 1.00 88.31 196 MET A N 1
ATOM 1519 C CA . MET A 1 196 ? 11.406 4.752 8.874 1.00 88.31 196 MET A CA 1
ATOM 1520 C C . MET A 1 196 ? 10.556 4.039 9.920 1.00 88.31 196 MET A C 1
ATOM 1522 O O . MET A 1 196 ? 11.047 3.247 10.717 1.00 88.31 196 MET A O 1
ATOM 1526 N N . ALA A 1 197 ? 9.254 4.270 9.863 1.00 90.69 197 ALA A N 1
ATOM 1527 C CA . ALA A 1 197 ? 8.264 3.479 10.571 1.00 90.69 197 ALA A CA 1
ATOM 1528 C C . ALA A 1 197 ? 7.222 2.999 9.562 1.00 90.69 197 ALA A C 1
ATOM 1530 O O . ALA A 1 197 ? 6.736 3.778 8.747 1.00 90.69 197 ALA A O 1
ATOM 1531 N N . ALA A 1 198 ? 6.897 1.716 9.591 1.00 89.94 198 ALA A N 1
ATOM 1532 C CA . ALA A 1 198 ? 5.906 1.086 8.744 1.00 89.94 198 ALA A CA 1
ATOM 1533 C C . ALA A 1 198 ? 4.919 0.304 9.612 1.00 89.94 198 ALA A C 1
ATOM 1535 O O . ALA A 1 198 ? 5.307 -0.591 10.358 1.00 89.94 198 ALA A O 1
ATOM 1536 N N . PHE A 1 199 ? 3.635 0.626 9.494 1.00 90.94 199 PHE A N 1
ATOM 1537 C CA . PHE A 1 199 ? 2.560 -0.032 10.230 1.00 90.94 199 PHE A CA 1
ATOM 1538 C C . PHE A 1 199 ? 1.601 -0.722 9.267 1.00 90.94 199 PHE A C 1
ATOM 1540 O O . PHE A 1 199 ? 1.182 -0.135 8.266 1.00 90.94 199 PHE A O 1
ATOM 1547 N N . HIS A 1 200 ? 1.198 -1.950 9.594 1.00 91.06 200 HIS A N 1
ATOM 1548 C CA . HIS A 1 200 ? 0.146 -2.660 8.869 1.00 91.06 200 HIS A CA 1
ATOM 1549 C C . HIS A 1 200 ? -1.032 -2.956 9.783 1.00 91.06 200 HIS A C 1
ATOM 1551 O O . HIS A 1 200 ? -0.910 -3.732 10.724 1.00 91.06 200 HIS A O 1
ATOM 1557 N N . LEU A 1 201 ? -2.187 -2.375 9.466 1.00 92.81 201 LEU A N 1
ATOM 1558 C CA . LEU A 1 201 ? -3.441 -2.648 10.155 1.00 92.81 201 LEU A CA 1
ATOM 1559 C C . LEU A 1 201 ? -4.293 -3.620 9.324 1.00 92.81 201 LEU A C 1
ATOM 1561 O O . LEU A 1 201 ? -4.663 -3.352 8.172 1.00 92.81 201 LEU A O 1
ATOM 1565 N N . HIS A 1 202 ? -4.615 -4.764 9.917 1.00 93.38 202 HIS A N 1
ATOM 1566 C CA . HIS A 1 202 ? -5.466 -5.825 9.382 1.00 93.38 202 HIS A CA 1
ATOM 1567 C C . HIS A 1 202 ? -6.798 -5.976 10.130 1.00 93.38 202 HIS A C 1
ATOM 1569 O O . HIS A 1 202 ? -7.658 -6.752 9.696 1.00 93.38 202 HIS A O 1
ATOM 1575 N N . GLY A 1 203 ? -6.974 -5.276 11.247 1.00 94.31 203 GLY A N 1
ATOM 1576 C CA . GLY A 1 203 ? -8.135 -5.353 12.120 1.00 94.31 203 GLY A CA 1
ATOM 1577 C C . GLY A 1 203 ? -9.432 -5.076 11.374 1.00 94.31 203 GLY A C 1
ATOM 1578 O O . GLY A 1 203 ? -10.328 -5.914 11.390 1.00 94.31 203 GLY A O 1
ATOM 1579 N N . LEU A 1 204 ? -9.488 -3.985 10.599 1.00 95.69 204 LEU A N 1
ATOM 1580 C CA . LEU A 1 204 ? -10.666 -3.643 9.789 1.00 95.69 204 LEU A CA 1
ATOM 1581 C C . LEU A 1 204 ? -11.039 -4.733 8.787 1.00 95.69 204 LEU A C 1
ATOM 1583 O O . LEU A 1 204 ? -12.209 -5.075 8.645 1.00 95.69 204 LEU A O 1
ATOM 1587 N N . ARG A 1 205 ? -10.054 -5.337 8.116 1.00 94.25 205 ARG A N 1
ATOM 1588 C CA . ARG A 1 205 ? -10.309 -6.485 7.238 1.00 94.25 205 ARG A CA 1
ATOM 1589 C C . ARG A 1 205 ? -10.906 -7.660 8.013 1.00 94.25 205 ARG A C 1
ATOM 1591 O O . ARG A 1 205 ? -11.816 -8.309 7.509 1.00 94.25 205 ARG A O 1
ATOM 1598 N N . SER A 1 206 ? -10.384 -7.936 9.205 1.00 95.06 206 SER A N 1
ATOM 1599 C CA . SER A 1 206 ? -10.850 -9.042 10.049 1.00 95.06 206 SER A CA 1
ATOM 1600 C C . SER A 1 206 ? -12.295 -8.806 10.505 1.00 95.06 206 SER A C 1
ATOM 1602 O O . SER A 1 206 ? -13.120 -9.705 10.386 1.00 95.06 206 SER A O 1
ATOM 1604 N N . LEU A 1 207 ? -12.624 -7.576 10.911 1.00 96.12 207 LEU A N 1
ATOM 1605 C CA . LEU A 1 207 ? -13.986 -7.158 11.257 1.00 96.12 207 LEU A CA 1
ATOM 1606 C C . LEU A 1 207 ? -14.941 -7.240 10.065 1.00 96.12 207 LEU A C 1
ATOM 1608 O O . LEU A 1 207 ? -16.041 -7.766 10.191 1.00 96.12 207 LEU A O 1
ATOM 1612 N N . LYS A 1 208 ? -14.511 -6.779 8.886 1.00 95.19 208 LYS A N 1
ATOM 1613 C CA . LYS A 1 208 ? -15.309 -6.861 7.657 1.00 95.19 208 LYS A CA 1
ATOM 1614 C C . LYS A 1 208 ? -15.619 -8.299 7.266 1.00 95.19 208 LYS A C 1
ATOM 1616 O O . LYS A 1 208 ? -16.711 -8.565 6.775 1.00 95.19 208 LYS A O 1
ATOM 1621 N N . HIS A 1 209 ? -14.660 -9.203 7.451 1.00 94.12 209 HIS A N 1
ATOM 1622 C CA . HIS A 1 209 ? -14.841 -10.620 7.164 1.00 94.12 209 HIS A CA 1
ATOM 1623 C C . HIS A 1 209 ? -15.835 -11.275 8.131 1.00 94.12 209 HIS A C 1
ATOM 1625 O O . HIS A 1 209 ? -16.697 -12.029 7.692 1.00 94.12 209 HIS A O 1
ATOM 1631 N N . GLU A 1 210 ? -15.719 -10.970 9.425 1.00 96.00 210 GLU A N 1
ATOM 1632 C CA . GLU A 1 210 ? -16.535 -11.581 10.479 1.00 96.00 210 GLU A CA 1
ATOM 1633 C C . GLU A 1 210 ? -17.966 -11.023 10.509 1.00 96.00 210 GLU A C 1
ATOM 1635 O O . GLU A 1 210 ? -18.937 -11.776 10.525 1.00 96.00 210 GLU A O 1
ATOM 1640 N N . TYR A 1 211 ? -18.104 -9.696 10.488 1.00 96.56 211 TYR A N 1
ATOM 1641 C CA . TYR A 1 211 ? -19.376 -9.008 10.717 1.00 96.56 211 TYR A CA 1
ATOM 1642 C C . TYR A 1 211 ? -19.988 -8.401 9.447 1.00 96.56 211 TYR A C 1
ATOM 1644 O O . TYR A 1 211 ? -21.187 -8.127 9.405 1.00 96.56 211 TYR A O 1
ATOM 1652 N N . GLY A 1 212 ? -19.195 -8.208 8.390 1.00 95.38 212 GLY A N 1
ATOM 1653 C CA . GLY A 1 212 ? -19.605 -7.492 7.180 1.00 95.38 212 GLY A CA 1
ATOM 1654 C C . GLY A 1 212 ? -19.379 -5.978 7.267 1.00 95.38 212 GLY A C 1
ATOM 1655 O O . GLY A 1 212 ? -19.301 -5.400 8.349 1.00 95.38 212 GLY A O 1
ATOM 1656 N N . ALA A 1 213 ? -19.293 -5.323 6.104 1.00 95.00 213 ALA A N 1
ATOM 1657 C CA . ALA A 1 213 ? -19.048 -3.876 6.001 1.00 95.00 213 ALA A CA 1
ATOM 1658 C C . ALA A 1 213 ? -20.208 -3.005 6.530 1.00 95.00 213 ALA A C 1
ATOM 1660 O O . ALA A 1 213 ? -19.992 -1.875 6.940 1.00 95.00 213 ALA A O 1
ATOM 1661 N N . GLU A 1 214 ? -21.430 -3.540 6.558 1.00 96.25 214 GLU A N 1
ATOM 1662 C CA . GLU A 1 214 ? -22.625 -2.834 7.053 1.00 96.25 214 GLU A CA 1
ATOM 1663 C C . GLU A 1 214 ? -22.856 -3.029 8.563 1.00 96.25 214 GLU A C 1
ATOM 1665 O O . GLU A 1 214 ? -23.875 -2.601 9.104 1.00 96.25 214 GLU A O 1
ATOM 1670 N N . SER A 1 215 ? -21.957 -3.741 9.250 1.00 97.25 215 SER A N 1
ATOM 1671 C CA . SER A 1 215 ? -22.091 -4.000 10.684 1.00 97.25 215 SER A CA 1
ATOM 1672 C C . SER A 1 215 ? -21.738 -2.777 11.525 1.00 97.25 215 SER A C 1
ATOM 1674 O O . SER A 1 215 ? -20.872 -1.978 11.166 1.00 97.25 215 SER A O 1
ATOM 1676 N N . VAL A 1 216 ? -22.370 -2.672 12.698 1.00 97.06 216 VAL A N 1
ATOM 1677 C CA . VAL A 1 216 ? -22.090 -1.602 13.668 1.00 97.06 216 VAL A CA 1
ATOM 1678 C C . VAL A 1 216 ? -20.632 -1.662 14.133 1.00 97.06 216 VAL A C 1
ATOM 1680 O O . VAL A 1 216 ? -19.993 -0.626 14.264 1.00 97.06 216 VAL A O 1
ATOM 1683 N N . GLN A 1 217 ? -20.084 -2.866 14.319 1.00 97.25 217 GLN A N 1
ATOM 1684 C CA . GLN A 1 217 ? -18.692 -3.089 14.713 1.00 97.25 217 GLN A CA 1
ATOM 1685 C C . GLN A 1 217 ? -17.716 -2.542 13.672 1.00 97.25 217 GLN A C 1
ATOM 1687 O O . GLN A 1 217 ? -16.769 -1.840 14.018 1.00 97.25 217 GLN A O 1
ATOM 1692 N N . TYR A 1 218 ? -17.952 -2.842 12.393 1.00 97.06 218 TYR A N 1
ATOM 1693 C CA . TYR A 1 218 ? -17.090 -2.376 11.314 1.00 97.06 218 TYR A CA 1
ATOM 1694 C C . TYR A 1 218 ? -17.166 -0.850 11.140 1.00 97.06 218 TYR A C 1
ATOM 1696 O O . TYR A 1 218 ? -16.127 -0.198 11.064 1.00 97.06 218 TYR A O 1
ATOM 1704 N N . GLN A 1 219 ? -18.370 -0.270 11.155 1.00 96.88 219 GLN A N 1
ATOM 1705 C CA . GLN A 1 219 ? -18.560 1.183 11.048 1.00 96.88 219 GLN A CA 1
ATOM 1706 C C . GLN A 1 219 ? -17.943 1.935 12.237 1.00 96.88 219 GLN A C 1
ATOM 1708 O O . GLN A 1 219 ? -17.286 2.964 12.065 1.00 96.88 219 GLN A O 1
ATOM 1713 N N . GLU A 1 220 ? -18.101 1.408 13.453 1.00 96.19 220 GLU A N 1
ATOM 1714 C CA . GLU A 1 220 ? -17.486 1.987 14.647 1.00 96.19 220 GLU A CA 1
ATOM 1715 C C . GLU A 1 220 ? -15.957 1.871 14.604 1.00 96.19 220 GLU A C 1
ATOM 1717 O O . GLU A 1 220 ? -15.253 2.794 15.012 1.00 96.19 220 GLU A O 1
ATOM 1722 N N . ALA A 1 221 ? -15.422 0.781 14.051 1.00 96.62 221 ALA A N 1
ATOM 1723 C CA . ALA A 1 221 ? -13.988 0.626 13.845 1.00 96.62 221 ALA A CA 1
ATOM 1724 C C . ALA A 1 221 ? -13.433 1.624 12.814 1.00 96.62 221 ALA A C 1
ATOM 1726 O O . ALA A 1 221 ? -12.373 2.207 13.047 1.00 96.62 221 ALA A O 1
ATOM 1727 N N . GLU A 1 222 ? -14.149 1.891 11.714 1.00 96.50 222 GLU A N 1
ATOM 1728 C CA . GLU A 1 222 ? -13.780 2.956 10.766 1.00 96.50 222 GLU A CA 1
ATOM 1729 C C . GLU A 1 222 ? -13.790 4.331 11.448 1.00 96.50 222 GLU A C 1
ATOM 1731 O O . GLU A 1 222 ? -12.848 5.111 11.280 1.00 96.50 222 GLU A O 1
ATOM 1736 N N . ARG A 1 223 ? -14.787 4.601 12.303 1.00 95.94 223 ARG A N 1
ATOM 1737 C CA . ARG A 1 223 ? -14.861 5.835 13.100 1.00 95.94 223 ARG A CA 1
ATOM 1738 C C . ARG A 1 223 ? -13.688 5.973 14.074 1.00 95.94 223 ARG A C 1
ATOM 1740 O O . ARG A 1 223 ? -13.105 7.052 14.173 1.00 95.94 223 ARG A O 1
ATOM 1747 N N . LEU A 1 224 ? -13.331 4.909 14.794 1.00 95.69 224 LEU A N 1
ATOM 1748 C CA . LEU A 1 224 ? -12.191 4.915 15.717 1.00 95.69 224 LEU A CA 1
ATOM 1749 C C . LEU A 1 224 ? -10.866 5.108 14.980 1.00 95.69 224 LEU A C 1
ATOM 1751 O O . LEU A 1 224 ? -10.039 5.904 15.423 1.00 95.69 224 LEU A O 1
ATOM 1755 N N . LEU A 1 225 ? -10.685 4.452 13.832 1.00 96.44 225 LEU A N 1
ATOM 1756 C CA . LEU A 1 225 ? -9.502 4.649 13.000 1.00 96.44 225 LEU A CA 1
ATOM 1757 C C . LEU A 1 225 ? -9.420 6.088 12.469 1.00 96.44 225 LEU A C 1
ATOM 1759 O O . LEU A 1 225 ? -8.354 6.700 12.512 1.00 96.44 225 LEU A O 1
ATOM 1763 N N . SER A 1 226 ? -10.543 6.647 12.012 1.00 96.06 226 SER A N 1
ATOM 1764 C CA . SER A 1 226 ? -10.638 8.046 11.584 1.00 96.06 226 SER A CA 1
ATOM 1765 C C . SER A 1 226 ? -10.206 9.000 12.697 1.00 96.06 226 SER A C 1
ATOM 1767 O O . SER A 1 226 ? -9.373 9.884 12.482 1.00 96.06 226 SER A O 1
ATOM 1769 N N . LEU A 1 227 ? -10.711 8.782 13.916 1.00 95.31 227 LEU A N 1
ATOM 1770 C CA . LEU A 1 227 ? -10.337 9.572 15.084 1.00 95.31 227 LEU A CA 1
ATOM 1771 C C . LEU A 1 227 ? -8.857 9.435 15.424 1.00 95.31 227 LEU A C 1
ATOM 1773 O O . LEU A 1 227 ? -8.210 10.454 15.645 1.00 95.31 227 LEU A O 1
ATOM 1777 N N . PHE A 1 228 ? -8.315 8.220 15.430 1.00 95.62 228 PHE A N 1
ATOM 1778 C CA . PHE A 1 228 ? -6.893 7.988 15.661 1.00 95.62 228 PHE A CA 1
ATOM 1779 C C . PHE A 1 228 ? -6.031 8.755 14.651 1.00 95.62 228 PHE A C 1
ATOM 1781 O O . PHE A 1 228 ? -5.124 9.494 15.036 1.00 95.62 228 PHE A O 1
ATOM 1788 N N . ILE A 1 229 ? -6.351 8.667 13.357 1.00 95.81 229 ILE A N 1
ATOM 1789 C CA . ILE A 1 229 ? -5.573 9.359 12.327 1.00 95.81 229 ILE A CA 1
ATOM 1790 C C . ILE A 1 229 ? -5.676 10.885 12.495 1.00 95.81 229 ILE A C 1
ATOM 1792 O O . ILE A 1 229 ? -4.662 11.580 12.482 1.00 95.81 229 ILE A O 1
ATOM 1796 N N . GLN A 1 230 ? -6.882 11.421 12.695 1.00 95.12 230 GLN A N 1
ATOM 1797 C CA . GLN A 1 230 ? -7.107 12.870 12.757 1.00 95.12 230 GLN A CA 1
ATOM 1798 C C . GLN A 1 230 ? -6.668 13.521 14.071 1.00 95.12 230 GLN A C 1
ATOM 1800 O O . GLN A 1 230 ? -6.289 14.690 14.077 1.00 95.12 230 GLN A O 1
ATOM 1805 N N . LYS A 1 231 ? -6.784 12.817 15.198 1.00 95.50 231 LYS A N 1
ATOM 1806 C CA . LYS A 1 231 ? -6.522 13.374 16.535 1.00 95.50 231 LYS A CA 1
ATOM 1807 C C . LYS A 1 231 ? -5.155 13.006 17.080 1.00 95.50 231 LYS A C 1
ATOM 1809 O O . LYS A 1 231 ? -4.650 13.745 17.920 1.00 95.50 231 LYS A O 1
ATOM 1814 N N . THR A 1 232 ? -4.567 11.918 16.596 1.00 95.19 232 THR A N 1
ATOM 1815 C CA . THR A 1 232 ? -3.302 11.401 17.116 1.00 95.19 232 THR A CA 1
ATOM 1816 C C . THR A 1 232 ? -2.222 11.458 16.044 1.00 95.19 232 THR A C 1
ATOM 1818 O O . THR A 1 232 ? -1.222 12.150 16.228 1.00 95.19 232 THR A O 1
ATOM 1821 N N . LEU A 1 233 ? -2.435 10.810 14.893 1.00 95.25 233 LEU A N 1
ATOM 1822 C CA . LEU A 1 233 ? -1.399 10.688 13.865 1.00 95.25 233 LEU A CA 1
ATOM 1823 C C . LEU A 1 233 ? -1.024 12.024 13.218 1.00 95.25 233 LEU A C 1
ATOM 1825 O O . LEU A 1 233 ? 0.143 12.408 13.236 1.00 95.25 233 LEU A O 1
ATOM 1829 N N . ILE A 1 234 ? -2.002 12.728 12.644 1.00 94.94 234 ILE A N 1
ATOM 1830 C CA . ILE A 1 234 ? -1.763 13.986 11.926 1.00 94.94 234 ILE A CA 1
ATOM 1831 C C . ILE A 1 234 ? -1.120 15.039 12.847 1.00 94.94 234 ILE A C 1
ATOM 1833 O O . ILE A 1 234 ? -0.055 15.537 12.485 1.00 94.94 234 ILE A O 1
ATOM 1837 N N . PRO A 1 235 ? -1.651 15.325 14.056 1.00 95.62 235 PRO A N 1
ATOM 1838 C CA . PRO A 1 235 ? -1.026 16.297 14.953 1.00 95.62 235 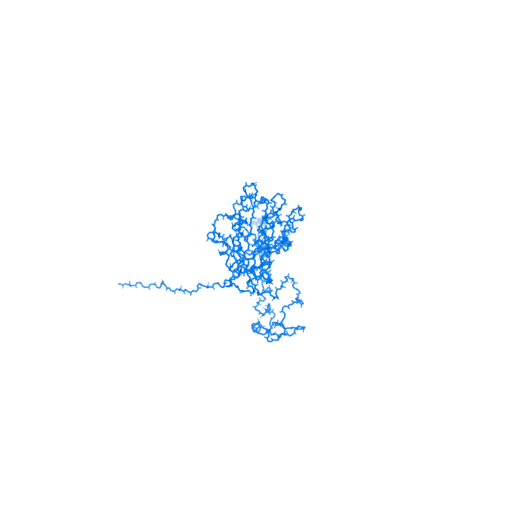PRO A CA 1
ATOM 1839 C C . PRO A 1 235 ? 0.397 15.915 15.371 1.00 95.62 235 PRO A C 1
ATOM 1841 O O . PRO A 1 235 ? 1.247 16.789 15.540 1.00 95.62 235 PRO A O 1
ATOM 1844 N N . LYS A 1 236 ? 0.692 14.615 15.522 1.00 94.94 236 LYS A N 1
ATOM 1845 C CA . LYS A 1 236 ? 2.053 14.152 15.816 1.00 94.94 236 LYS A CA 1
ATOM 1846 C C . LYS A 1 236 ? 2.998 14.445 14.648 1.00 94.94 236 LYS A C 1
ATOM 1848 O O . LYS A 1 236 ? 4.079 14.980 14.882 1.00 94.94 236 LYS A O 1
ATOM 1853 N N . LEU A 1 237 ? 2.587 14.165 13.409 1.00 93.00 237 LEU A N 1
ATOM 1854 C CA . LEU A 1 237 ? 3.376 14.494 12.216 1.00 93.00 237 LEU A CA 1
ATOM 1855 C C . LEU A 1 237 ? 3.625 16.006 12.094 1.00 93.00 237 LEU A C 1
ATOM 1857 O O . LEU A 1 237 ? 4.761 16.422 11.880 1.00 93.00 237 LEU A O 1
ATOM 1861 N N . GLU A 1 238 ? 2.599 16.827 12.326 1.00 93.25 238 GLU A N 1
ATOM 1862 C CA . GLU A 1 238 ? 2.718 18.293 12.344 1.00 93.25 238 GLU A CA 1
ATOM 1863 C C . GLU A 1 238 ? 3.673 18.783 13.448 1.00 93.25 238 GLU A C 1
ATOM 1865 O O . GLU A 1 238 ? 4.430 19.735 13.254 1.00 93.25 238 GLU A O 1
ATOM 1870 N N . SER A 1 239 ? 3.691 18.115 14.609 1.00 94.44 239 SER A N 1
ATOM 1871 C CA . SER A 1 239 ? 4.609 18.455 15.705 1.00 94.44 239 SER A CA 1
ATOM 1872 C C . SER A 1 239 ? 6.080 18.184 15.367 1.00 94.44 239 SER A C 1
ATOM 1874 O O . SER A 1 239 ? 6.966 18.911 15.827 1.00 94.44 239 SER A O 1
ATOM 1876 N N . PHE A 1 240 ? 6.351 17.177 14.529 1.00 92.50 240 PHE A N 1
ATOM 1877 C CA . PHE A 1 240 ? 7.699 16.921 14.031 1.00 92.50 240 PHE A CA 1
ATOM 1878 C C . PHE A 1 240 ? 8.133 18.001 13.038 1.00 92.50 240 PHE A C 1
ATOM 1880 O O . PHE A 1 240 ? 9.240 18.524 13.158 1.00 92.50 240 PHE A O 1
ATOM 1887 N N . GLU A 1 241 ? 7.241 18.414 12.135 1.00 88.12 241 GLU A N 1
ATOM 1888 C CA . GLU A 1 241 ? 7.507 19.503 11.187 1.00 88.12 241 GLU A CA 1
ATOM 1889 C C . GLU A 1 241 ? 7.789 20.834 11.901 1.00 88.12 241 GLU A C 1
ATOM 1891 O O . GLU A 1 241 ? 8.730 21.549 11.553 1.00 88.12 241 GLU A O 1
ATOM 1896 N N . ALA A 1 242 ? 7.048 21.133 12.973 1.00 90.62 242 ALA A N 1
ATOM 1897 C CA . ALA A 1 242 ? 7.291 22.309 13.810 1.00 90.62 242 ALA A CA 1
ATOM 1898 C C . ALA A 1 242 ? 8.686 22.316 14.472 1.00 90.62 242 ALA A C 1
ATOM 1900 O O . ALA A 1 242 ? 9.160 23.374 14.887 1.00 90.62 242 ALA A O 1
ATOM 1901 N N . SER A 1 243 ? 9.343 21.156 14.557 1.00 90.31 243 SER A N 1
ATOM 1902 C CA . SER A 1 243 ? 10.683 20.980 15.131 1.00 90.31 243 SER A CA 1
ATOM 1903 C C . SER A 1 243 ? 11.807 21.049 14.082 1.00 90.31 243 SER A C 1
ATOM 1905 O O . SER A 1 243 ? 12.917 20.597 14.353 1.00 90.31 243 SER A O 1
ATOM 1907 N N . ASP A 1 244 ? 11.527 21.603 12.893 1.00 89.19 244 ASP A N 1
ATOM 1908 C CA . ASP A 1 244 ? 12.441 21.674 11.736 1.00 89.19 244 ASP A CA 1
ATOM 1909 C C . ASP A 1 244 ? 12.890 20.290 11.226 1.00 89.19 244 ASP A C 1
ATOM 1911 O O . ASP A 1 244 ? 13.940 20.147 10.599 1.00 89.19 244 ASP A O 1
ATOM 1915 N N . LYS A 1 245 ? 12.086 19.252 11.499 1.00 88.06 245 LYS A N 1
ATOM 1916 C CA . LYS A 1 245 ? 12.276 17.901 10.964 1.00 88.06 245 LYS A CA 1
ATOM 1917 C C . LYS A 1 245 ? 11.373 17.690 9.768 1.00 88.06 245 LYS A C 1
ATOM 1919 O O . LYS A 1 245 ? 10.164 17.899 9.836 1.00 88.06 245 LYS A O 1
ATOM 1924 N N . ARG A 1 246 ? 11.940 17.229 8.662 1.00 87.25 246 ARG A N 1
ATOM 1925 C CA . ARG A 1 246 ? 11.173 16.915 7.459 1.00 87.25 246 ARG A CA 1
ATOM 1926 C C . ARG A 1 246 ? 10.594 15.517 7.603 1.00 87.25 246 ARG A C 1
ATOM 1928 O O . ARG A 1 246 ? 11.302 14.533 7.421 1.00 87.25 246 ARG A O 1
ATOM 1935 N N . VAL A 1 247 ? 9.315 15.420 7.935 1.00 88.69 247 VAL A N 1
ATOM 1936 C CA . VAL A 1 247 ? 8.629 14.131 8.070 1.00 88.69 247 VAL A CA 1
ATOM 1937 C C . VAL A 1 247 ? 7.591 13.979 6.969 1.00 88.69 247 VAL A C 1
ATOM 1939 O O . VAL A 1 247 ? 6.807 14.895 6.730 1.00 88.69 247 VAL A O 1
ATOM 1942 N N . ALA A 1 248 ? 7.574 12.819 6.314 1.00 88.75 248 ALA A N 1
ATOM 1943 C CA . ALA A 1 248 ? 6.517 12.450 5.377 1.00 88.75 248 ALA A CA 1
ATOM 1944 C C . ALA A 1 248 ? 5.741 11.242 5.906 1.00 88.75 248 ALA A C 1
ATOM 1946 O O . ALA A 1 248 ? 6.316 10.194 6.192 1.00 88.75 248 ALA A O 1
ATOM 1947 N N . GLY A 1 249 ? 4.423 11.389 6.022 1.00 91.56 249 GLY A N 1
ATOM 1948 C CA . GLY A 1 249 ? 3.501 10.296 6.306 1.00 91.56 249 GLY A CA 1
ATOM 1949 C C . GLY A 1 249 ? 2.818 9.824 5.027 1.00 91.56 249 GLY A C 1
ATOM 1950 O O . GLY A 1 249 ? 2.245 10.626 4.306 1.00 91.56 249 GLY A O 1
ATOM 1951 N N . THR A 1 250 ? 2.830 8.530 4.741 1.00 91.69 250 THR A N 1
ATOM 1952 C CA . THR A 1 250 ? 2.093 7.916 3.636 1.00 91.69 250 THR A CA 1
ATOM 1953 C C . THR A 1 250 ? 1.053 6.968 4.214 1.00 91.69 250 THR A C 1
ATOM 1955 O O . THR A 1 250 ? 1.396 5.963 4.831 1.00 91.69 250 THR A O 1
ATOM 1958 N N . LEU A 1 251 ? -0.226 7.274 4.012 1.00 93.69 251 LEU A N 1
ATOM 1959 C CA . LEU A 1 251 ? -1.342 6.405 4.371 1.00 93.69 251 LEU A CA 1
ATOM 1960 C C . LEU A 1 251 ? -1.859 5.700 3.125 1.00 93.69 251 LEU A C 1
ATOM 1962 O O . LEU A 1 251 ? -2.170 6.343 2.123 1.00 93.69 251 LEU A O 1
ATOM 1966 N N . ILE A 1 252 ? -1.991 4.382 3.192 1.00 92.94 252 ILE A N 1
ATOM 1967 C CA . ILE A 1 252 ? -2.481 3.558 2.092 1.00 92.94 252 ILE A CA 1
ATOM 1968 C C . ILE A 1 252 ? -3.706 2.792 2.562 1.00 92.94 252 ILE A C 1
ATOM 1970 O O . ILE A 1 252 ? -3.604 1.881 3.383 1.00 92.94 252 ILE A O 1
ATOM 1974 N N . PHE A 1 253 ? -4.861 3.102 1.983 1.00 94.38 253 PHE A N 1
ATOM 1975 C CA . PHE A 1 253 ? -6.071 2.318 2.191 1.00 94.38 253 PHE A CA 1
ATOM 1976 C C . PHE A 1 253 ? -6.182 1.261 1.100 1.00 94.38 253 PHE A C 1
ATOM 1978 O O . PHE A 1 253 ? -6.328 1.562 -0.089 1.00 94.38 253 PHE A O 1
ATOM 1985 N N . ALA A 1 254 ? -6.071 0.001 1.509 1.00 91.56 254 ALA A N 1
ATOM 1986 C CA . ALA A 1 254 ? -6.147 -1.145 0.627 1.00 91.56 254 ALA A CA 1
ATOM 1987 C C . ALA A 1 254 ? -7.499 -1.856 0.776 1.00 91.56 254 ALA A C 1
ATOM 1989 O O . ALA A 1 254 ? -7.875 -2.243 1.891 1.00 91.56 254 ALA A O 1
ATOM 1990 N N . PRO A 1 255 ? -8.222 -2.089 -0.333 1.00 87.81 255 PRO A N 1
ATOM 1991 C CA . PRO A 1 255 ? -9.512 -2.752 -0.272 1.00 87.81 255 PRO A CA 1
ATOM 1992 C C . PRO A 1 255 ? -9.367 -4.171 0.289 1.00 87.81 255 PRO A C 1
ATOM 1994 O O . PRO A 1 255 ? -8.448 -4.923 -0.051 1.00 87.81 255 PRO A O 1
ATOM 1997 N N . GLY A 1 256 ? -10.300 -4.550 1.163 1.00 76.00 256 GLY A N 1
ATOM 1998 C CA . GLY A 1 256 ? -10.393 -5.897 1.724 1.00 76.00 256 GLY A CA 1
ATOM 1999 C C . GLY A 1 256 ? -10.893 -6.897 0.692 1.00 76.00 256 GLY A C 1
ATOM 2000 O O . GLY A 1 256 ? -12.066 -7.251 0.696 1.00 76.00 256 GLY A O 1
ATOM 2001 N N . HIS A 1 257 ? -10.039 -7.341 -0.225 1.00 69.56 257 HIS A N 1
ATOM 2002 C CA . HIS A 1 257 ? -10.380 -8.456 -1.100 1.00 69.56 257 HIS A CA 1
ATOM 2003 C C . HIS A 1 257 ? -10.032 -9.790 -0.439 1.00 69.56 257 HIS A C 1
ATOM 2005 O O . HIS A 1 257 ? -8.865 -10.166 -0.308 1.00 69.56 257 HIS A O 1
ATOM 2011 N N . ASP A 1 258 ? -11.074 -10.539 -0.079 1.00 53.59 258 ASP A N 1
ATOM 2012 C CA . ASP A 1 258 ? -10.981 -11.924 0.396 1.00 53.59 258 ASP A CA 1
ATOM 2013 C C . ASP A 1 258 ? -10.823 -12.954 -0.728 1.00 53.59 258 ASP A C 1
ATOM 2015 O O . ASP A 1 258 ? -10.652 -14.146 -0.477 1.00 53.59 258 ASP A O 1
ATOM 2019 N N . HIS A 1 259 ? -10.765 -12.511 -1.984 1.00 47.88 259 HIS A N 1
ATOM 2020 C CA . HIS A 1 259 ? -10.730 -13.402 -3.141 1.00 47.88 259 HIS A CA 1
ATOM 2021 C C . HIS A 1 259 ? -9.354 -13.939 -3.539 1.00 47.88 259 HIS A C 1
ATOM 2023 O O . HIS A 1 259 ? -9.132 -14.265 -4.701 1.00 47.88 259 HIS A O 1
ATOM 2029 N N . GLN A 1 260 ? -8.421 -14.101 -2.598 1.00 47.69 260 GLN A N 1
ATOM 2030 C CA . GLN A 1 260 ? -7.149 -14.723 -2.957 1.00 47.69 260 GLN A CA 1
ATOM 2031 C C . GLN A 1 260 ? -6.568 -15.683 -1.922 1.00 47.69 260 GLN A C 1
ATOM 2033 O O . GLN A 1 260 ? -5.403 -15.619 -1.545 1.00 47.69 260 GLN A O 1
ATOM 2038 N N . ARG A 1 261 ? -7.366 -16.683 -1.550 1.00 45.94 261 ARG A N 1
ATOM 2039 C CA . ARG A 1 261 ? -6.786 -18.016 -1.370 1.00 45.94 261 ARG A CA 1
ATOM 2040 C C . ARG A 1 261 ? -6.511 -18.567 -2.783 1.00 45.94 261 ARG A C 1
ATOM 2042 O O . ARG A 1 261 ? -7.466 -18.761 -3.524 1.00 45.94 261 ARG A O 1
ATOM 2049 N N . ASN A 1 262 ? -5.233 -18.759 -3.148 1.00 45.88 262 ASN A N 1
ATOM 2050 C CA . ASN A 1 262 ? -4.721 -19.677 -4.201 1.00 45.88 262 ASN A CA 1
ATOM 2051 C C . ASN A 1 262 ? -4.003 -19.145 -5.467 1.00 45.88 262 ASN A C 1
ATOM 2053 O O . ASN A 1 262 ? -3.712 -19.959 -6.334 1.00 45.88 262 ASN A O 1
ATOM 2057 N N . HIS A 1 263 ? -3.601 -17.875 -5.601 1.00 43.59 263 HIS A N 1
ATOM 2058 C CA . HIS A 1 263 ? -2.794 -17.469 -6.778 1.00 43.59 263 HIS A CA 1
ATOM 2059 C C . HIS A 1 263 ? -1.509 -16.716 -6.409 1.00 43.59 263 HIS A C 1
ATOM 2061 O O . HIS A 1 263 ? -1.369 -15.517 -6.646 1.00 43.59 263 HIS A O 1
ATOM 2067 N N . HIS A 1 264 ? -0.544 -17.446 -5.849 1.00 40.97 264 HIS A N 1
ATOM 2068 C CA . HIS A 1 264 ? 0.861 -17.038 -5.830 1.00 40.97 264 HIS A CA 1
ATOM 2069 C C . HIS A 1 264 ? 1.541 -17.522 -7.124 1.00 40.97 264 HIS A C 1
ATOM 2071 O O . HIS A 1 264 ? 2.182 -18.565 -7.140 1.00 40.97 264 HIS A O 1
ATOM 2077 N N . HIS A 1 265 ? 1.403 -16.772 -8.222 1.00 44.34 265 HIS A N 1
ATOM 2078 C CA . HIS A 1 265 ? 2.265 -16.953 -9.393 1.00 44.34 265 HIS A CA 1
ATOM 2079 C C . HIS A 1 265 ? 3.518 -16.092 -9.220 1.00 44.34 265 HIS A C 1
ATOM 2081 O O . HIS A 1 265 ? 3.533 -14.906 -9.536 1.00 44.34 265 HIS A O 1
ATOM 2087 N N . SER A 1 266 ? 4.566 -16.712 -8.680 1.00 35.59 266 SER A N 1
ATOM 2088 C CA . SER A 1 266 ? 5.941 -16.240 -8.831 1.00 35.59 266 SER A CA 1
ATOM 2089 C C . SER A 1 266 ? 6.298 -16.282 -10.319 1.00 35.59 266 SER A C 1
ATOM 2091 O O . SER A 1 266 ? 6.212 -17.334 -10.957 1.00 35.59 266 SER A O 1
ATOM 2093 N N . MET A 1 267 ? 6.650 -15.132 -10.892 1.00 39.41 267 MET A N 1
ATOM 2094 C CA . MET A 1 267 ? 7.113 -15.037 -12.274 1.00 39.41 267 MET A CA 1
ATOM 2095 C C . MET A 1 267 ? 8.518 -15.642 -12.394 1.00 39.41 267 MET A C 1
ATOM 2097 O O . MET A 1 267 ? 9.521 -14.944 -12.271 1.00 39.41 267 MET A O 1
ATOM 2101 N N . SER A 1 268 ? 8.591 -16.950 -12.654 1.00 32.53 268 SER A N 1
ATOM 2102 C CA . SER A 1 268 ? 9.822 -17.644 -13.043 1.00 32.53 268 SER A CA 1
ATOM 2103 C C . SER A 1 268 ? 9.749 -18.104 -14.504 1.00 32.53 268 SER A C 1
ATOM 2105 O O . SER A 1 268 ? 8.734 -18.607 -14.984 1.00 32.53 268 SER A O 1
ATOM 2107 N N . LYS A 1 269 ? 10.838 -17.862 -15.237 1.00 37.25 269 LYS A N 1
ATOM 2108 C CA . LYS A 1 269 ? 10.986 -18.001 -16.694 1.00 37.25 269 LYS A CA 1
ATOM 2109 C C . LYS A 1 269 ? 10.829 -19.451 -17.179 1.00 37.25 269 LYS A C 1
ATOM 2111 O O . LYS A 1 269 ? 11.522 -20.328 -16.684 1.00 37.25 269 LYS A O 1
ATOM 2116 N N . ARG A 1 270 ? 10.037 -19.652 -18.248 1.00 43.03 270 ARG A N 1
ATOM 2117 C CA . ARG A 1 270 ? 10.131 -20.705 -19.302 1.00 43.03 270 ARG A CA 1
ATOM 2118 C C . ARG A 1 270 ? 10.520 -22.141 -18.893 1.00 43.03 270 ARG A C 1
ATOM 2120 O O . ARG A 1 270 ? 11.039 -22.892 -19.715 1.00 43.03 270 ARG A O 1
ATOM 2127 N N . ALA A 1 271 ? 10.198 -22.565 -17.686 1.00 39.31 271 ALA A N 1
ATOM 2128 C CA . ALA A 1 271 ? 10.006 -23.968 -17.366 1.00 39.31 271 ALA A CA 1
ATOM 2129 C C . ALA A 1 271 ? 8.523 -24.125 -17.054 1.00 39.31 271 ALA A C 1
ATOM 2131 O O . ALA A 1 271 ? 7.960 -23.296 -16.342 1.00 39.31 271 ALA A O 1
ATOM 2132 N N . VAL A 1 272 ? 7.881 -25.136 -17.640 1.00 42.41 272 VAL A N 1
ATOM 2133 C CA . VAL A 1 272 ? 6.522 -25.543 -17.269 1.00 42.41 272 VAL A CA 1
ATOM 2134 C C . VAL A 1 272 ? 6.479 -25.614 -15.737 1.00 42.41 272 VAL A C 1
ATOM 2136 O O . VAL A 1 272 ? 7.240 -26.407 -15.178 1.00 42.41 272 VAL A O 1
ATOM 2139 N N . PRO A 1 273 ? 5.696 -24.761 -15.050 1.00 40.59 273 PRO A N 1
ATOM 2140 C CA . PRO A 1 273 ? 5.683 -24.761 -13.599 1.00 40.59 273 PRO A CA 1
ATOM 2141 C C . PRO A 1 273 ? 5.119 -26.106 -13.142 1.00 40.59 273 PRO A C 1
ATOM 2143 O O . PRO A 1 273 ? 4.030 -26.494 -13.567 1.00 40.59 273 PRO A O 1
ATOM 2146 N N . GLU A 1 274 ? 5.862 -26.836 -12.304 1.00 48.09 274 GLU A N 1
ATOM 2147 C CA . GLU A 1 274 ? 5.337 -28.063 -11.689 1.00 48.09 274 GLU A CA 1
ATOM 2148 C C . GLU A 1 274 ? 4.123 -27.780 -10.796 1.00 48.09 274 GLU A C 1
ATOM 2150 O O . GLU A 1 274 ? 3.289 -28.668 -10.640 1.00 48.09 274 GLU A O 1
ATOM 2155 N N . ASP A 1 275 ? 3.971 -26.532 -10.345 1.00 45.84 275 ASP A N 1
ATOM 2156 C CA . ASP A 1 275 ? 2.880 -26.063 -9.489 1.00 45.84 275 ASP A CA 1
ATOM 2157 C C . ASP A 1 275 ? 1.942 -25.088 -10.225 1.00 45.84 275 ASP A C 1
ATOM 2159 O O . ASP A 1 275 ? 1.537 -24.046 -9.706 1.00 45.84 275 ASP A O 1
ATOM 2163 N N . GLY A 1 276 ? 1.611 -25.404 -11.481 1.00 55.12 276 GLY A N 1
ATOM 2164 C CA . GLY A 1 276 ? 0.509 -24.749 -12.183 1.00 55.12 276 GLY A CA 1
ATOM 2165 C C . GLY A 1 276 ? -0.811 -24.944 -11.427 1.00 55.12 276 GLY A C 1
ATOM 2166 O O . GLY A 1 276 ? -1.081 -26.023 -10.903 1.00 55.12 276 GLY A O 1
ATOM 2167 N N . SER A 1 277 ? -1.636 -23.899 -11.376 1.00 64.44 277 SER A N 1
ATOM 2168 C CA . SER A 1 277 ? -2.987 -23.879 -10.806 1.00 64.44 277 SER A CA 1
ATOM 2169 C C . SER A 1 277 ? -3.908 -24.830 -11.573 1.00 64.44 277 SER A C 1
ATOM 2171 O O . SER A 1 277 ? -4.659 -24.455 -12.467 1.00 64.44 277 SER A O 1
ATOM 2173 N N . CYS A 1 278 ? -3.809 -26.111 -11.258 1.00 83.81 278 CYS A N 1
ATOM 2174 C CA . CYS A 1 278 ? -4.525 -27.141 -11.970 1.00 83.81 278 CYS A CA 1
ATOM 2175 C C . CYS A 1 278 ? -5.840 -27.494 -11.271 1.00 83.81 278 CYS A C 1
ATOM 2177 O O . CYS A 1 278 ? -5.971 -27.466 -10.047 1.00 83.81 278 CYS A O 1
ATOM 2179 N N . PHE A 1 279 ? -6.853 -27.813 -12.068 1.00 91.62 279 PHE A N 1
ATOM 2180 C CA . PHE A 1 279 ? -8.191 -28.090 -11.563 1.00 91.62 279 PHE A CA 1
ATOM 2181 C C . PHE A 1 279 ? -8.273 -29.524 -11.033 1.00 91.62 279 PHE A C 1
ATOM 2183 O O . PHE A 1 279 ? -7.768 -30.456 -11.655 1.00 91.62 279 PHE A O 1
ATOM 2190 N N . LEU A 1 280 ? -8.957 -29.731 -9.907 1.00 92.44 280 LEU A N 1
ATOM 2191 C CA . LEU A 1 280 ? -9.121 -31.069 -9.318 1.00 92.44 280 LEU A CA 1
ATOM 2192 C C . LEU A 1 280 ? -10.009 -31.993 -10.165 1.00 92.44 280 LEU A C 1
ATOM 2194 O O . LEU A 1 280 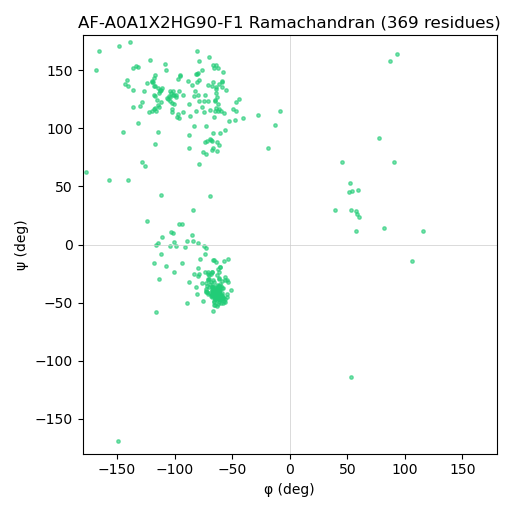? -9.887 -33.214 -10.096 1.00 92.44 280 LEU A O 1
ATOM 2198 N N . SER A 1 281 ? -10.907 -31.423 -10.973 1.00 95.06 281 SER A N 1
ATOM 2199 C CA . SER A 1 281 ? -11.830 -32.177 -11.818 1.00 95.06 281 SER A CA 1
ATOM 2200 C C . SER A 1 281 ? -11.872 -31.632 -13.244 1.00 95.06 281 SER A C 1
ATOM 2202 O O . SER A 1 281 ? -11.633 -30.445 -13.485 1.00 95.06 281 SER A O 1
ATOM 2204 N N . LYS A 1 282 ? -12.208 -32.513 -14.194 1.00 97.00 282 LYS A N 1
ATOM 2205 C CA . LYS A 1 282 ? -12.385 -32.157 -15.605 1.00 97.00 282 LYS A CA 1
ATOM 2206 C C . LYS A 1 282 ? -13.472 -31.095 -15.786 1.00 97.00 282 LYS A C 1
ATOM 2208 O O . LYS A 1 282 ? -13.260 -30.138 -16.517 1.00 97.00 282 LYS A O 1
ATOM 2213 N N . GLU A 1 283 ? -14.592 -31.242 -15.084 1.00 96.38 283 GLU A N 1
ATOM 2214 C CA . GLU A 1 283 ? -15.724 -30.312 -15.150 1.00 96.38 283 GLU A CA 1
ATOM 2215 C C . GLU A 1 283 ? -15.358 -28.934 -14.584 1.00 96.38 283 GLU A C 1
ATOM 2217 O O . GLU A 1 283 ? -15.702 -27.912 -15.170 1.00 96.38 283 GLU A O 1
ATOM 2222 N N . SER A 1 284 ? -14.584 -28.884 -13.494 1.00 91.94 284 SER A N 1
ATOM 2223 C CA . SER A 1 284 ? -14.061 -27.618 -12.965 1.00 91.94 284 SER A CA 1
ATOM 2224 C C . SER A 1 284 ? -13.128 -26.927 -13.960 1.00 91.94 284 SER A C 1
ATOM 2226 O O . SER A 1 284 ? -13.180 -25.707 -14.076 1.00 91.94 284 SER A O 1
ATOM 2228 N N . CYS A 1 285 ? -12.312 -27.691 -14.695 1.00 95.44 285 CYS A N 1
ATOM 2229 C CA . CYS A 1 285 ? -11.470 -27.155 -15.763 1.00 95.44 285 CYS A CA 1
ATOM 2230 C C . CYS A 1 285 ? -12.316 -26.615 -16.922 1.00 95.44 285 CYS A C 1
ATOM 2232 O O . CYS A 1 285 ? -12.123 -25.475 -17.335 1.00 95.44 285 CYS A O 1
ATOM 2234 N N . GLU A 1 286 ? -13.285 -27.388 -17.418 1.00 96.19 286 GLU A N 1
ATOM 2235 C CA . GLU A 1 286 ? -14.146 -26.981 -18.534 1.00 96.19 286 GLU A CA 1
ATOM 2236 C C . GLU A 1 286 ? -14.984 -25.745 -18.175 1.00 96.19 286 GLU A C 1
ATOM 2238 O O . GLU A 1 286 ? -15.004 -24.780 -18.935 1.00 96.19 286 GLU A O 1
ATOM 2243 N N . ASN A 1 287 ? -15.581 -25.703 -16.984 1.00 93.81 287 ASN A N 1
ATOM 2244 C CA . ASN A 1 287 ? -16.363 -24.549 -16.536 1.00 93.81 287 ASN A CA 1
ATOM 2245 C C . ASN A 1 287 ? -15.481 -23.335 -16.207 1.00 93.81 287 ASN A C 1
ATOM 2247 O O . ASN A 1 287 ? -15.823 -22.213 -16.569 1.00 93.81 287 ASN A O 1
ATOM 2251 N N . GLY A 1 288 ? -14.332 -23.545 -15.557 1.00 89.06 288 GLY A N 1
ATOM 2252 C CA . GLY A 1 288 ? -13.421 -22.466 -15.162 1.00 89.06 288 GLY A CA 1
ATOM 2253 C C . GLY A 1 288 ? -12.701 -21.802 -16.337 1.00 89.06 288 GLY A C 1
ATOM 2254 O O . GLY A 1 288 ? -12.348 -20.630 -16.258 1.00 89.06 288 GLY A O 1
ATOM 2255 N N . THR A 1 289 ? -12.512 -22.527 -17.442 1.00 93.50 289 THR A N 1
ATOM 2256 C CA . THR A 1 289 ? -11.773 -22.048 -18.625 1.00 93.50 289 THR A CA 1
ATOM 2257 C C . THR A 1 289 ? -12.659 -21.821 -19.850 1.00 93.50 289 THR A C 1
ATOM 2259 O O . THR A 1 289 ? -12.143 -21.554 -20.936 1.00 93.50 289 THR A O 1
ATOM 2262 N N . SER A 1 290 ? -13.986 -21.935 -19.704 1.00 94.25 290 SER A N 1
ATOM 2263 C CA . SER A 1 290 ? -14.939 -21.889 -20.826 1.00 94.25 290 SER A CA 1
ATOM 2264 C C . SER A 1 290 ? -14.560 -22.876 -21.938 1.00 94.25 290 SER A C 1
ATOM 2266 O O . SER A 1 290 ? -14.375 -22.501 -23.094 1.00 94.25 290 SER A O 1
ATOM 2268 N N . TYR A 1 291 ? -14.376 -24.142 -21.561 1.00 95.81 291 TYR A N 1
ATOM 2269 C CA . TYR A 1 291 ? -13.901 -25.223 -22.427 1.00 95.81 291 TYR A CA 1
ATOM 2270 C C . TYR A 1 291 ? -12.571 -24.877 -23.116 1.00 95.81 291 TYR A C 1
ATOM 2272 O O . TYR A 1 291 ? -12.416 -25.066 -24.324 1.00 95.81 291 TYR A O 1
ATOM 2280 N N . CYS A 1 292 ? -11.608 -24.339 -22.356 1.00 95.25 292 CYS A N 1
ATOM 2281 C CA . CYS A 1 292 ? -10.326 -23.847 -22.868 1.00 95.25 292 CYS A CA 1
ATOM 2282 C C . CYS A 1 292 ? -10.499 -22.874 -24.048 1.00 95.25 292 CYS A C 1
ATOM 2284 O O . CYS A 1 292 ? -9.849 -23.020 -25.091 1.00 95.25 292 CYS A O 1
ATOM 2286 N N . SER A 1 293 ? -11.435 -21.928 -23.908 1.00 95.06 293 SER A N 1
ATOM 2287 C CA . SER A 1 293 ? -11.820 -20.957 -24.943 1.00 95.06 293 SER A CA 1
ATOM 2288 C C . SER A 1 293 ? -12.206 -21.592 -26.288 1.00 95.06 293 SER A C 1
ATOM 2290 O O . SER A 1 293 ? -11.936 -21.011 -27.340 1.00 95.06 293 SER A O 1
ATOM 2292 N N . GLU A 1 294 ? -12.748 -22.817 -26.272 1.00 95.75 294 GLU A N 1
ATOM 2293 C CA . GLU A 1 294 ? -13.047 -23.647 -27.456 1.00 95.75 294 GLU A CA 1
ATOM 2294 C C . GLU A 1 294 ? -11.826 -23.946 -28.356 1.00 95.75 294 GLU A C 1
ATOM 2296 O O . GLU A 1 294 ? -11.945 -24.442 -29.479 1.00 95.75 294 GLU A O 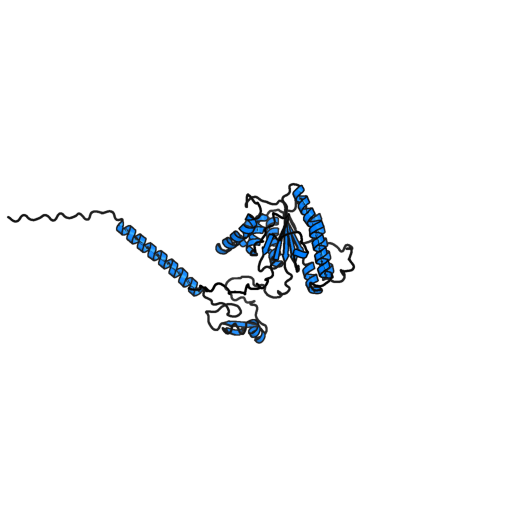1
ATOM 2301 N N . ARG A 1 295 ? -10.619 -23.644 -27.871 1.00 95.44 295 ARG A N 1
ATOM 2302 C CA . ARG A 1 295 ? -9.346 -23.738 -28.606 1.00 95.44 295 ARG A CA 1
ATOM 2303 C C . ARG A 1 295 ? -8.418 -24.799 -28.036 1.00 95.44 295 ARG A C 1
ATOM 2305 O O . ARG A 1 295 ? -7.317 -25.003 -28.551 1.00 95.44 295 ARG A O 1
ATOM 2312 N N . GLY A 1 296 ? -8.863 -25.501 -27.005 1.00 95.94 296 GLY A N 1
ATOM 2313 C CA . GLY A 1 296 ? -8.140 -26.587 -26.372 1.00 95.94 296 GLY A CA 1
ATOM 2314 C C . GLY A 1 296 ? -9.077 -27.630 -25.790 1.00 95.94 296 GLY A C 1
ATOM 2315 O O . GLY A 1 296 ? -10.279 -27.638 -26.045 1.00 95.94 296 GLY A O 1
ATOM 2316 N N . SER A 1 297 ? -8.502 -28.524 -25.003 1.00 97.25 297 SER A N 1
ATOM 2317 C CA . SER A 1 297 ? -9.241 -29.518 -24.234 1.00 97.25 297 SER A CA 1
ATOM 2318 C C . SER A 1 297 ? -8.602 -29.696 -22.867 1.00 97.25 297 SER A C 1
ATOM 2320 O O . SER A 1 297 ? -7.375 -29.725 -22.762 1.00 97.25 297 SER A O 1
ATOM 2322 N N . CYS A 1 298 ? -9.425 -29.861 -21.833 1.00 97.00 298 CYS A N 1
ATOM 2323 C CA . CYS A 1 298 ? -8.950 -30.193 -20.496 1.00 97.00 298 CYS A CA 1
ATOM 2324 C C . CYS A 1 298 ? -8.393 -31.620 -20.476 1.00 97.00 298 CYS A C 1
ATOM 2326 O O . CYS A 1 298 ? -9.129 -32.592 -20.672 1.00 97.00 298 CYS A O 1
ATOM 2328 N N . VAL A 1 299 ? -7.093 -31.746 -20.220 1.00 97.31 299 VAL A N 1
ATOM 2329 C CA . VAL A 1 299 ? -6.380 -33.023 -20.127 1.00 97.31 299 VAL A CA 1
ATOM 2330 C C . VAL A 1 299 ? -5.829 -33.216 -18.723 1.00 97.31 299 VAL A C 1
ATOM 2332 O O . VAL A 1 299 ? -5.442 -32.261 -18.050 1.00 97.31 299 VAL A O 1
ATOM 2335 N N . LYS A 1 300 ? -5.810 -34.468 -18.262 1.00 96.19 300 LYS A N 1
ATOM 2336 C CA . LYS A 1 300 ? -5.223 -34.808 -16.968 1.00 96.19 300 LYS A CA 1
ATOM 2337 C C . LYS A 1 300 ? -3.698 -34.808 -17.096 1.00 96.19 300 LYS A C 1
ATOM 2339 O O . LYS A 1 300 ? -3.152 -35.600 -17.861 1.00 96.19 300 LYS A O 1
ATOM 2344 N N . SER A 1 301 ? -3.031 -33.942 -16.343 1.00 94.12 301 SER A N 1
ATOM 2345 C CA . SER A 1 301 ? -1.578 -33.887 -16.192 1.00 94.12 301 SER A CA 1
ATOM 2346 C C . SER A 1 301 ? -1.236 -34.181 -14.734 1.00 94.12 301 SER A C 1
ATOM 2348 O O . SER A 1 301 ? -1.665 -33.458 -13.837 1.00 94.12 301 SER A O 1
ATOM 2350 N N . LYS A 1 302 ? -0.504 -35.273 -14.483 1.00 90.31 302 LYS A N 1
ATOM 2351 C CA . LYS A 1 302 ? -0.269 -35.809 -13.129 1.00 90.31 302 LYS A CA 1
ATOM 2352 C C . LYS A 1 302 ? -1.604 -36.030 -12.383 1.00 90.31 302 LYS A C 1
ATOM 2354 O O . LYS A 1 302 ? -2.408 -36.850 -12.829 1.00 90.31 302 LYS A O 1
ATOM 2359 N N . ASP A 1 303 ? -1.865 -35.287 -11.307 1.00 92.62 303 ASP A N 1
ATOM 2360 C CA . ASP A 1 303 ? -3.041 -35.440 -10.436 1.00 92.62 303 ASP A CA 1
ATOM 2361 C C . ASP A 1 303 ? -4.135 -34.388 -10.651 1.00 92.62 303 ASP A C 1
ATOM 2363 O O . ASP A 1 303 ? -5.099 -34.321 -9.891 1.00 92.62 303 ASP A O 1
ATOM 2367 N N . CYS A 1 304 ? -4.038 -33.592 -11.714 1.00 94.06 304 CYS A N 1
ATOM 2368 C CA . CYS A 1 304 ? -4.970 -32.501 -11.949 1.00 94.06 304 CYS A CA 1
ATOM 2369 C C . CYS A 1 304 ? -5.203 -32.219 -13.437 1.00 94.06 304 CYS A C 1
ATOM 2371 O O . CYS A 1 304 ? -4.577 -32.809 -14.315 1.00 94.06 304 CYS A O 1
ATOM 2373 N N . PHE A 1 305 ? -6.176 -31.364 -13.732 1.00 95.88 305 PHE A N 1
ATOM 2374 C CA . PHE A 1 305 ? -6.617 -31.037 -15.082 1.00 95.88 305 PHE A CA 1
ATOM 2375 C C . PHE A 1 305 ? -6.099 -29.665 -15.498 1.00 95.88 305 PHE A C 1
ATOM 2377 O O . PHE A 1 305 ? -6.238 -28.689 -14.762 1.00 95.88 305 PHE A O 1
ATOM 2384 N N . VAL A 1 306 ? -5.525 -29.606 -16.697 1.00 95.69 306 VAL A N 1
ATOM 2385 C CA . VAL A 1 306 ? -5.003 -28.387 -17.322 1.00 95.69 306 VAL A CA 1
ATOM 2386 C C . VAL A 1 306 ? -5.508 -28.288 -18.758 1.00 95.69 306 VAL A C 1
ATOM 2388 O O . VAL A 1 306 ? -5.788 -29.307 -19.397 1.00 95.69 306 VAL A O 1
ATOM 2391 N N . CYS A 1 307 ? -5.627 -27.072 -19.284 1.00 95.69 307 CYS A N 1
ATOM 2392 C CA . CYS A 1 307 ? -5.970 -26.872 -20.686 1.00 95.69 307 CYS A CA 1
ATOM 2393 C C . CYS A 1 307 ? -4.781 -27.191 -21.591 1.00 95.69 307 CYS A C 1
ATOM 2395 O O . CYS A 1 307 ? -3.717 -26.587 -21.481 1.00 95.69 307 CYS A O 1
ATOM 2397 N N . GLN A 1 308 ? -4.980 -28.113 -22.530 1.00 96.25 308 GLN A N 1
ATOM 2398 C CA . GLN A 1 308 ? -4.052 -28.352 -23.628 1.00 96.25 308 GLN A CA 1
ATOM 2399 C C . GLN A 1 308 ? -4.600 -27.714 -24.902 1.00 96.25 308 GLN A C 1
ATOM 2401 O O . GLN A 1 308 ? -5.658 -28.107 -25.398 1.00 96.25 308 GLN A O 1
ATOM 2406 N N . CYS A 1 309 ? -3.879 -26.729 -25.434 1.00 96.38 309 CYS A N 1
ATOM 2407 C CA . CYS A 1 309 ? -4.284 -26.016 -26.641 1.00 96.38 309 CYS A CA 1
ATOM 2408 C C . CYS A 1 309 ? -4.156 -26.908 -27.878 1.00 96.38 309 CYS A C 1
ATOM 2410 O O . CYS A 1 309 ? -3.175 -27.631 -28.051 1.00 96.38 309 CYS A O 1
ATOM 2412 N N . LYS A 1 310 ? -5.160 -26.849 -28.759 1.00 96.31 310 LYS A N 1
ATOM 2413 C CA . LYS A 1 310 ? -5.225 -27.657 -29.985 1.00 96.31 310 LYS A CA 1
ATOM 2414 C C . LYS A 1 310 ? -4.204 -27.208 -31.032 1.00 96.31 310 LYS A C 1
ATOM 2416 O O . LYS A 1 310 ? -3.751 -28.021 -31.831 1.00 96.31 310 LYS A O 1
ATOM 2421 N N . SER A 1 3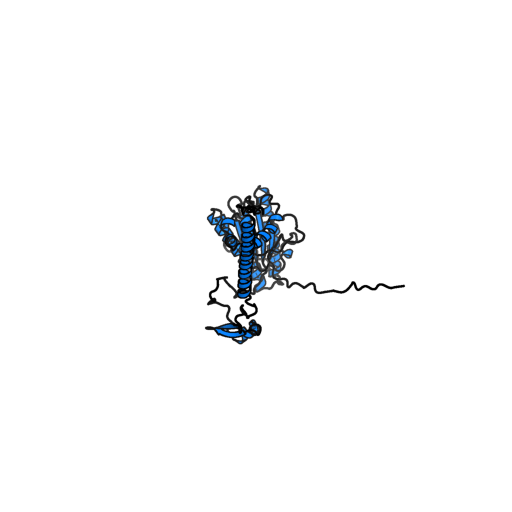11 ? -3.876 -25.917 -31.047 1.00 92.81 311 SER A N 1
ATOM 2422 C CA . SER A 1 311 ? -2.891 -25.327 -31.953 1.00 92.81 311 SER A CA 1
ATOM 2423 C C . SER A 1 311 ? -1.742 -24.714 -31.149 1.00 92.81 311 SER A C 1
ATOM 2425 O O . SER A 1 311 ? -2.017 -24.062 -30.138 1.00 92.81 311 SER A O 1
ATOM 2427 N N . PRO A 1 312 ? -0.480 -24.868 -31.596 1.00 89.25 312 PRO A N 1
ATOM 2428 C CA . PRO A 1 312 ? 0.682 -24.261 -30.945 1.00 89.25 312 PRO A CA 1
ATOM 2429 C C . PRO A 1 312 ? 0.677 -22.727 -31.008 1.00 89.25 312 PRO A C 1
ATOM 2431 O O . PRO A 1 312 ? 1.433 -22.090 -30.291 1.00 89.25 312 PRO A O 1
ATOM 2434 N N . SER A 1 313 ? -0.177 -22.125 -31.842 1.00 90.69 313 SER A N 1
ATOM 2435 C CA . SER A 1 313 ? -0.338 -20.669 -31.933 1.00 90.69 313 SER A CA 1
ATOM 2436 C C . SER A 1 313 ? -1.107 -20.059 -30.760 1.00 90.69 313 SER A C 1
ATOM 2438 O O . SER A 1 313 ? -1.321 -18.851 -30.761 1.00 90.69 313 SER A O 1
ATOM 2440 N N . PHE A 1 314 ? -1.581 -20.856 -29.798 1.00 93.31 314 PHE A N 1
ATOM 2441 C CA . PHE A 1 314 ? -2.272 -20.359 -28.609 1.00 93.31 314 PHE A CA 1
ATOM 2442 C C . PHE A 1 314 ? -1.513 -20.722 -27.338 1.00 93.31 314 PHE A C 1
ATOM 2444 O O . PHE A 1 314 ? -0.962 -21.814 -27.213 1.00 93.31 314 PHE A O 1
ATOM 2451 N N . THR A 1 315 ? -1.534 -19.801 -26.384 1.00 91.50 315 THR A N 1
ATOM 2452 C CA . THR A 1 315 ? -0.913 -19.905 -25.068 1.00 91.50 315 THR A CA 1
ATOM 2453 C C . THR A 1 315 ? -1.839 -19.323 -23.991 1.00 91.50 315 THR A C 1
ATOM 2455 O O . THR A 1 315 ? -2.909 -18.775 -24.285 1.00 91.50 315 THR A O 1
ATOM 2458 N N . GLY A 1 316 ? -1.436 -19.461 -22.731 1.00 89.19 316 GLY A N 1
ATOM 2459 C CA . GLY A 1 316 ? -2.206 -19.067 -21.552 1.00 89.19 316 GLY A CA 1
ATOM 2460 C C . GLY A 1 316 ? -3.051 -20.198 -20.962 1.00 89.19 316 GLY A C 1
ATOM 2461 O O . GLY A 1 316 ? -3.304 -21.216 -21.607 1.00 89.19 316 GLY A O 1
ATOM 2462 N N . ASP A 1 317 ? -3.503 -19.989 -19.724 1.00 88.81 317 ASP A N 1
ATOM 2463 C CA . ASP A 1 317 ? -4.158 -21.009 -18.888 1.00 88.81 317 ASP A CA 1
ATOM 2464 C C . ASP A 1 317 ? -5.460 -21.574 -19.479 1.00 88.81 317 ASP A C 1
ATOM 2466 O O . ASP A 1 317 ? -5.851 -22.695 -19.162 1.00 88.81 317 ASP A O 1
ATOM 2470 N N . ALA A 1 318 ? -6.118 -20.823 -20.365 1.00 93.25 318 ALA A N 1
ATOM 2471 C CA . ALA A 1 318 ? -7.338 -21.208 -21.068 1.00 93.25 318 ALA A CA 1
ATOM 2472 C C . ALA A 1 318 ? -7.188 -21.119 -22.600 1.00 93.25 318 ALA A C 1
ATOM 2474 O O . ALA A 1 318 ? -8.194 -21.017 -23.301 1.00 93.25 318 ALA A O 1
ATOM 2475 N N . CYS A 1 319 ? -5.958 -21.133 -23.137 1.00 94.75 319 CYS A N 1
ATOM 2476 C CA . CYS A 1 319 ? -5.676 -20.988 -24.577 1.00 94.75 319 CYS A CA 1
ATOM 2477 C C . CYS A 1 319 ? -6.227 -19.694 -25.207 1.00 94.75 319 CYS A C 1
ATOM 2479 O O . CYS A 1 319 ? -6.572 -19.653 -26.394 1.00 94.75 319 CYS A O 1
ATOM 2481 N N . GLN A 1 320 ? -6.343 -18.636 -24.406 1.00 93.44 320 GLN A N 1
ATOM 2482 C CA . GLN A 1 320 ? -6.970 -17.376 -24.795 1.00 93.44 320 GLN A CA 1
ATOM 2483 C C . GLN A 1 320 ? -6.025 -16.441 -25.562 1.00 93.44 320 GLN A C 1
ATOM 2485 O O . GLN A 1 320 ? -6.485 -15.617 -26.353 1.00 93.44 320 GLN A O 1
ATOM 2490 N N . VAL A 1 321 ? -4.711 -16.568 -25.356 1.00 90.44 321 VAL A N 1
ATOM 2491 C CA . VAL A 1 321 ? -3.711 -15.673 -25.950 1.00 90.44 321 VAL A CA 1
ATOM 2492 C C . VAL A 1 321 ? -3.159 -16.301 -27.221 1.00 90.44 321 VAL A C 1
ATOM 2494 O O . VAL A 1 321 ? -2.784 -17.467 -27.223 1.00 90.44 321 VAL A O 1
ATOM 2497 N N . ILE A 1 322 ? -3.091 -15.539 -28.310 1.00 93.00 322 ILE A N 1
ATOM 2498 C CA . ILE A 1 322 ? -2.370 -15.964 -29.515 1.00 93.00 322 ILE A CA 1
ATOM 2499 C C . ILE A 1 322 ? -0.878 -15.740 -29.263 1.00 93.00 322 ILE A C 1
ATOM 2501 O O . ILE A 1 322 ? -0.469 -14.615 -28.978 1.00 93.00 322 ILE A O 1
ATOM 2505 N N . ASP A 1 323 ? -0.065 -16.787 -29.381 1.00 89.12 323 ASP A N 1
ATOM 2506 C CA . ASP A 1 323 ? 1.390 -16.672 -29.342 1.00 89.12 323 ASP A CA 1
ATOM 2507 C C . ASP A 1 323 ? 1.902 -16.096 -30.670 1.00 89.12 323 ASP A C 1
ATOM 2509 O O . ASP A 1 323 ? 2.352 -16.807 -31.566 1.00 89.12 323 ASP A O 1
ATOM 2513 N N . ALA A 1 324 ? 1.792 -14.774 -30.806 1.00 89.81 324 ALA A N 1
ATOM 2514 C CA . ALA A 1 324 ? 2.344 -14.016 -31.927 1.00 89.81 324 ALA A CA 1
ATOM 2515 C C . ALA A 1 324 ? 3.824 -13.646 -31.710 1.00 89.81 324 ALA A C 1
ATOM 2517 O O . ALA A 1 324 ? 4.393 -12.862 -32.470 1.00 89.81 324 ALA A O 1
ATOM 2518 N N . THR A 1 325 ? 4.464 -14.176 -30.662 1.00 86.75 325 THR A N 1
ATOM 2519 C CA . THR A 1 325 ? 5.824 -13.784 -30.278 1.00 86.75 325 THR A CA 1
ATOM 2520 C C . THR A 1 325 ? 6.841 -14.221 -31.329 1.00 86.75 325 THR A C 1
ATOM 2522 O O . THR A 1 325 ? 7.759 -13.466 -31.647 1.00 86.75 325 THR A O 1
ATOM 2525 N N . ALA A 1 326 ? 6.668 -15.418 -31.897 1.00 85.25 326 ALA A N 1
ATOM 2526 C CA . ALA A 1 326 ? 7.546 -15.942 -32.942 1.00 85.25 326 ALA A CA 1
ATOM 2527 C C . ALA A 1 326 ? 7.465 -15.104 -34.229 1.00 85.25 326 ALA A C 1
ATOM 2529 O O . ALA A 1 326 ? 8.496 -14.697 -34.767 1.00 85.25 326 ALA A O 1
ATOM 2530 N N . ASP A 1 327 ? 6.247 -14.779 -34.669 1.00 89.19 327 ASP A N 1
ATOM 2531 C CA . ASP A 1 327 ? 6.014 -13.952 -35.855 1.00 89.19 327 ASP A CA 1
ATOM 2532 C C . ASP A 1 327 ? 6.558 -12.535 -35.655 1.00 89.19 327 ASP A C 1
ATOM 2534 O O . ASP A 1 327 ? 7.248 -12.000 -36.525 1.00 89.19 327 ASP A O 1
ATOM 2538 N N . PHE A 1 328 ? 6.326 -11.945 -34.479 1.00 91.38 328 PHE A N 1
ATOM 2539 C CA . PHE A 1 328 ? 6.867 -10.635 -34.132 1.00 91.38 328 PHE A CA 1
ATOM 2540 C C . PHE A 1 328 ? 8.397 -10.627 -34.152 1.00 91.38 328 PHE A C 1
ATOM 2542 O O . PHE A 1 328 ? 8.991 -9.731 -34.746 1.00 91.38 328 PHE A O 1
ATOM 2549 N N . GLN A 1 329 ? 9.053 -11.625 -33.550 1.00 91.56 329 GLN A N 1
ATOM 2550 C CA . GLN A 1 329 ? 10.516 -11.712 -33.554 1.00 91.56 329 GLN A CA 1
ATOM 2551 C C . GLN A 1 329 ? 11.074 -11.849 -34.970 1.00 91.56 329 GLN A C 1
ATOM 2553 O O . GLN A 1 329 ? 12.062 -11.195 -35.308 1.00 91.56 329 GLN A O 1
ATOM 2558 N N . LEU A 1 330 ? 10.435 -12.660 -35.811 1.00 94.31 330 LEU A N 1
ATOM 2559 C CA . LEU A 1 330 ? 10.860 -12.850 -37.191 1.00 94.31 330 LEU A CA 1
ATOM 2560 C C . LEU A 1 330 ? 10.700 -11.557 -38.006 1.00 94.31 330 LEU A C 1
ATOM 2562 O O . LEU A 1 330 ? 11.624 -11.162 -38.724 1.00 94.31 330 LEU A O 1
ATOM 2566 N N . LEU A 1 331 ? 9.578 -10.848 -37.851 1.00 95.81 331 LEU A N 1
ATOM 2567 C CA . LEU A 1 331 ? 9.343 -9.552 -38.498 1.00 95.81 331 LEU A CA 1
ATOM 2568 C C . LEU A 1 331 ? 10.296 -8.465 -37.986 1.00 95.81 331 LEU A C 1
ATOM 2570 O O . LEU A 1 331 ? 10.826 -7.687 -38.777 1.00 95.81 331 LEU A O 1
ATOM 2574 N N . PHE A 1 332 ? 10.568 -8.437 -36.684 1.00 96.31 332 PHE A N 1
ATOM 2575 C CA . PHE A 1 332 ? 11.477 -7.472 -36.076 1.00 96.31 332 PHE A CA 1
ATOM 2576 C C . PHE A 1 332 ? 12.903 -7.635 -36.614 1.00 96.31 332 PHE A C 1
ATOM 2578 O O . PHE A 1 332 ? 13.483 -6.685 -37.141 1.00 96.31 332 PHE A O 1
ATOM 2585 N N . TRP A 1 333 ? 13.460 -8.849 -36.554 1.00 97.12 333 TRP A N 1
ATOM 2586 C CA . TRP A 1 333 ? 14.837 -9.093 -36.990 1.00 97.12 333 TRP A CA 1
ATOM 2587 C C . TRP A 1 333 ? 15.016 -8.981 -38.503 1.00 97.12 333 TRP A C 1
ATOM 2589 O O . TRP A 1 333 ? 16.033 -8.451 -38.954 1.00 97.12 333 TRP A O 1
ATOM 2599 N N . SER A 1 334 ? 14.032 -9.413 -39.295 1.00 97.38 334 SER A N 1
ATOM 2600 C CA . SER A 1 334 ? 14.072 -9.204 -40.747 1.00 97.38 334 SER A CA 1
ATOM 2601 C C . SER A 1 334 ? 14.002 -7.718 -41.114 1.00 97.38 334 SER A C 1
ATOM 2603 O O . SER A 1 334 ? 14.749 -7.278 -41.989 1.00 97.38 334 SER A O 1
ATOM 2605 N N . GLY A 1 335 ? 13.191 -6.925 -40.405 1.00 97.75 335 GLY A N 1
ATOM 2606 C CA . GLY A 1 335 ? 13.137 -5.472 -40.566 1.00 97.75 335 GLY A CA 1
ATOM 2607 C C . GLY A 1 335 ? 14.471 -4.794 -40.250 1.00 97.75 335 GLY A C 1
ATOM 2608 O O . GLY A 1 335 ? 14.989 -4.032 -41.067 1.00 97.75 335 GLY A O 1
ATOM 2609 N N . VAL A 1 336 ? 15.075 -5.124 -39.104 1.00 96.38 336 VAL A N 1
ATOM 2610 C CA . VAL A 1 336 ? 16.399 -4.611 -38.702 1.00 96.38 336 VAL A CA 1
ATOM 2611 C C . VAL A 1 336 ? 17.465 -4.968 -39.744 1.00 96.38 336 VAL A C 1
ATOM 2613 O O . VAL A 1 336 ? 18.238 -4.105 -40.163 1.00 96.38 336 VAL A O 1
ATOM 2616 N N . PHE A 1 337 ? 17.483 -6.216 -40.218 1.00 98.06 337 PHE A N 1
ATOM 2617 C CA . PHE A 1 337 ? 18.435 -6.672 -41.231 1.00 98.06 337 PHE A CA 1
ATOM 2618 C C . PHE A 1 337 ? 18.287 -5.917 -42.561 1.00 98.06 337 PHE A C 1
ATOM 2620 O O . PHE A 1 337 ? 19.285 -5.500 -43.151 1.00 98.06 337 PHE A O 1
ATOM 2627 N N . LEU A 1 33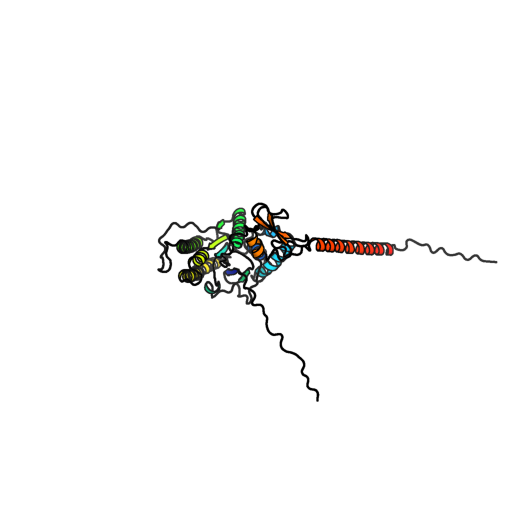8 ? 17.051 -5.679 -43.012 1.00 98.06 338 LEU A N 1
ATOM 2628 C CA . LEU A 1 338 ? 16.770 -4.941 -44.246 1.00 98.06 338 LEU A CA 1
ATOM 2629 C C . LEU A 1 338 ? 17.266 -3.488 -44.162 1.00 98.06 338 LEU A C 1
ATOM 2631 O O . LEU A 1 338 ? 17.867 -2.988 -45.118 1.00 98.06 338 LEU A O 1
ATOM 2635 N N . ILE A 1 339 ? 17.085 -2.827 -43.014 1.00 97.75 339 ILE A N 1
ATOM 2636 C CA . ILE A 1 339 ? 17.577 -1.459 -42.774 1.00 97.75 339 ILE A CA 1
ATOM 2637 C C . ILE A 1 339 ? 19.109 -1.408 -42.846 1.00 97.75 339 ILE A C 1
ATOM 2639 O O . ILE A 1 339 ? 19.668 -0.522 -43.502 1.00 97.75 339 ILE A O 1
ATOM 2643 N N . VAL A 1 340 ? 19.796 -2.369 -42.219 1.00 97.94 340 VAL A N 1
ATOM 2644 C CA . VAL A 1 340 ? 21.266 -2.456 -42.234 1.00 97.94 340 VAL A CA 1
ATOM 2645 C C . VAL A 1 340 ? 21.787 -2.691 -43.651 1.00 97.94 340 VAL A C 1
ATOM 2647 O O . VAL A 1 340 ? 22.704 -1.996 -44.089 1.00 97.94 340 VAL A O 1
ATOM 2650 N N . LEU A 1 341 ? 21.177 -3.617 -44.396 1.00 98.38 341 LEU A N 1
ATOM 2651 C CA . LEU A 1 341 ? 21.561 -3.923 -45.776 1.00 98.38 341 LEU A CA 1
ATOM 2652 C C . LEU A 1 341 ? 21.381 -2.696 -46.679 1.00 98.38 341 LEU A C 1
ATOM 2654 O O . LEU A 1 341 ? 22.305 -2.317 -47.399 1.00 98.38 341 LEU A O 1
ATOM 2658 N N . THR A 1 342 ? 20.234 -2.020 -46.583 1.00 98.19 342 THR A N 1
ATOM 2659 C CA . THR A 1 342 ? 19.940 -0.811 -47.371 1.00 98.19 342 THR A CA 1
ATOM 2660 C C . THR A 1 342 ? 20.929 0.313 -47.060 1.00 98.19 342 THR A C 1
ATOM 2662 O O . THR A 1 342 ? 21.480 0.928 -47.973 1.00 98.19 342 THR A O 1
ATOM 2665 N N . SER A 1 343 ? 21.226 0.537 -45.777 1.00 97.31 343 SER A N 1
ATOM 2666 C CA . SER A 1 343 ? 22.219 1.531 -45.345 1.00 97.31 343 SER A CA 1
ATOM 2667 C C . SER A 1 343 ? 23.625 1.188 -45.848 1.00 97.31 343 SER A C 1
ATOM 2669 O O . SER A 1 343 ? 24.361 2.072 -46.284 1.00 97.31 343 SER A O 1
ATOM 2671 N N . GLY A 1 344 ? 23.988 -0.098 -45.851 1.00 97.81 344 GLY A N 1
ATOM 2672 C CA . GLY A 1 344 ? 25.256 -0.586 -46.391 1.00 97.81 344 GLY A CA 1
ATOM 2673 C C . GLY A 1 344 ? 25.400 -0.337 -47.894 1.00 97.81 344 GLY A C 1
ATOM 2674 O O . GLY A 1 344 ? 26.443 0.145 -48.333 1.00 97.81 344 GLY A O 1
ATOM 2675 N N . VAL A 1 345 ? 24.344 -0.589 -48.676 1.00 98.12 345 VAL A N 1
ATOM 2676 C CA . VAL A 1 345 ? 24.324 -0.298 -50.121 1.00 98.12 345 VAL A CA 1
ATOM 2677 C C . VAL A 1 345 ? 24.463 1.203 -50.376 1.00 98.12 345 VAL A C 1
ATOM 2679 O O . VAL A 1 345 ? 25.278 1.602 -51.205 1.00 98.12 345 VAL A O 1
ATOM 2682 N N . LEU A 1 346 ? 23.734 2.043 -49.633 1.00 97.19 346 LEU A N 1
ATOM 2683 C CA . LEU A 1 346 ? 23.834 3.501 -49.759 1.00 97.19 346 LEU A CA 1
ATOM 2684 C C . LEU A 1 346 ? 25.246 4.012 -49.437 1.00 97.19 346 LEU A C 1
ATOM 2686 O O . LEU A 1 346 ? 25.793 4.809 -50.196 1.00 97.19 346 LEU A O 1
ATOM 2690 N N . LEU A 1 347 ? 25.869 3.517 -48.362 1.00 96.81 347 LEU A N 1
ATOM 2691 C CA . LEU A 1 347 ? 27.248 3.867 -48.002 1.00 96.81 347 LEU A CA 1
ATOM 2692 C C . LEU A 1 347 ? 28.265 3.400 -49.049 1.00 96.81 347 LEU A C 1
ATOM 2694 O O . LEU A 1 347 ? 29.229 4.114 -49.330 1.00 96.81 347 LEU A O 1
ATOM 2698 N N . PHE A 1 348 ? 28.064 2.216 -49.631 1.00 96.56 348 PHE A N 1
ATOM 2699 C CA . PHE A 1 348 ? 28.929 1.688 -50.682 1.00 96.56 348 PHE A CA 1
ATOM 2700 C C . PHE A 1 348 ? 28.850 2.538 -51.956 1.00 96.56 348 PHE A C 1
ATOM 2702 O O . PHE A 1 348 ? 29.885 2.964 -52.470 1.00 96.56 348 PHE A O 1
ATOM 2709 N N . VAL A 1 349 ? 27.634 2.854 -52.418 1.00 96.31 349 VAL A N 1
ATOM 2710 C CA . VAL A 1 349 ? 27.409 3.734 -53.576 1.00 96.31 349 VAL A CA 1
ATOM 2711 C C . VAL A 1 349 ? 28.016 5.114 -53.322 1.00 96.31 349 VAL A C 1
ATOM 2713 O O . VAL A 1 349 ? 28.760 5.616 -54.164 1.00 96.31 349 VAL A O 1
ATOM 2716 N N . TYR A 1 350 ? 27.792 5.683 -52.134 1.00 95.00 350 TYR A N 1
ATOM 2717 C CA . TYR A 1 350 ? 28.362 6.972 -51.743 1.00 95.00 350 TYR A CA 1
ATOM 2718 C C . TYR A 1 350 ? 29.898 6.974 -51.799 1.00 95.00 350 TYR A C 1
ATOM 2720 O O . TYR A 1 350 ? 30.494 7.876 -52.384 1.00 95.00 350 TYR A O 1
ATOM 2728 N N . LYS A 1 351 ? 30.559 5.936 -51.266 1.00 92.88 351 LYS A N 1
ATOM 2729 C CA . LYS A 1 351 ? 32.025 5.816 -51.335 1.00 92.88 351 LYS A CA 1
ATOM 2730 C C . LYS A 1 351 ? 32.544 5.605 -52.755 1.00 92.88 351 LYS A C 1
ATOM 2732 O O . LYS A 1 351 ? 33.596 6.140 -53.079 1.00 92.88 351 LYS A O 1
ATOM 2737 N N . SER A 1 352 ? 31.822 4.860 -53.593 1.00 90.25 352 SER A N 1
ATOM 2738 C CA . SER A 1 352 ? 32.212 4.654 -54.994 1.00 90.25 352 SER A CA 1
ATOM 2739 C C . SER A 1 352 ? 32.100 5.929 -55.835 1.00 90.25 352 SER A C 1
ATOM 2741 O O . SER A 1 352 ? 32.908 6.131 -56.735 1.00 90.25 352 SER A O 1
ATOM 2743 N N . GLY A 1 353 ? 31.144 6.808 -55.514 1.00 85.38 353 GLY A N 1
ATOM 2744 C CA . GLY A 1 353 ? 30.963 8.091 -56.198 1.00 85.38 353 GLY A CA 1
ATOM 2745 C C . GLY A 1 353 ? 31.925 9.186 -55.735 1.00 85.38 353 GLY A C 1
ATOM 2746 O O . GLY A 1 353 ? 32.141 10.142 -56.467 1.00 85.38 353 GLY A O 1
ATOM 2747 N N . ASN A 1 354 ? 32.519 9.043 -54.547 1.00 80.06 354 ASN A N 1
ATOM 2748 C CA . ASN A 1 354 ? 33.470 10.009 -53.990 1.00 80.06 354 ASN A CA 1
ATOM 2749 C C . ASN A 1 354 ? 34.938 9.629 -54.246 1.00 80.06 354 ASN A C 1
ATOM 2751 O O . ASN A 1 354 ? 35.840 10.116 -53.563 1.00 80.06 354 ASN A O 1
ATOM 2755 N N . VAL A 1 355 ? 35.187 8.730 -55.203 1.00 76.94 355 VAL A N 1
ATOM 2756 C CA . VAL A 1 355 ? 36.523 8.561 -55.770 1.00 76.94 355 VAL A CA 1
ATOM 2757 C C . VAL A 1 355 ? 36.752 9.772 -56.663 1.00 76.94 355 VAL A C 1
ATOM 2759 O O . VAL A 1 355 ? 36.395 9.758 -57.838 1.00 76.94 355 VAL A O 1
ATOM 2762 N N . GLU A 1 356 ? 37.282 10.841 -56.067 1.00 68.25 356 GLU A N 1
ATOM 2763 C CA . GLU A 1 356 ? 37.811 11.985 -56.803 1.00 68.25 356 GLU A CA 1
ATOM 2764 C C . GLU A 1 356 ? 38.705 11.454 -57.921 1.00 68.25 356 GLU A C 1
ATOM 2766 O O . GLU A 1 356 ? 39.627 10.679 -57.656 1.00 68.25 356 GLU A O 1
ATOM 2771 N N . ASP A 1 357 ? 38.358 11.826 -59.152 1.00 58.03 357 ASP A N 1
ATOM 2772 C CA . ASP A 1 357 ? 39.075 11.618 -60.405 1.00 58.03 357 ASP A CA 1
ATOM 2773 C C . ASP A 1 357 ? 40.569 11.297 -60.230 1.00 58.03 357 ASP A C 1
ATOM 2775 O O . ASP A 1 357 ? 41.452 12.137 -60.418 1.00 58.03 357 ASP A O 1
ATOM 2779 N N . SER A 1 358 ? 40.884 10.026 -59.970 1.00 53.31 358 SER A N 1
ATOM 2780 C CA . SER A 1 358 ? 42.217 9.482 -60.205 1.00 53.31 358 SER A CA 1
ATOM 2781 C C . SER A 1 358 ? 42.329 9.207 -61.699 1.00 53.31 358 SER A C 1
ATOM 2783 O O . SER A 1 358 ? 42.334 8.073 -62.160 1.00 53.31 358 SER A O 1
ATOM 2785 N N . GLY A 1 359 ? 42.362 10.305 -62.458 1.00 56.44 359 GLY A N 1
ATOM 2786 C CA . GLY A 1 359 ? 42.929 10.401 -63.792 1.00 56.44 359 GLY A CA 1
ATOM 2787 C C . GLY A 1 359 ? 42.568 9.269 -64.743 1.00 56.44 359 GLY A C 1
ATOM 2788 O O . GLY A 1 359 ? 43.456 8.543 -65.191 1.00 56.44 359 GLY A O 1
ATOM 2789 N N . VAL A 1 360 ? 41.312 9.208 -65.193 1.00 57.59 360 VAL A N 1
ATOM 2790 C CA . VAL A 1 360 ? 41.111 8.811 -66.591 1.00 57.59 360 VAL A CA 1
ATOM 2791 C C . VAL A 1 360 ? 41.686 9.955 -67.418 1.00 57.59 360 VAL A C 1
ATOM 2793 O O . VAL A 1 360 ? 41.015 10.939 -67.717 1.00 57.59 360 VAL A O 1
ATOM 2796 N N . MET A 1 361 ? 42.984 9.852 -67.709 1.00 55.06 361 MET A N 1
ATOM 2797 C CA . MET A 1 361 ? 43.660 10.642 -68.726 1.00 55.06 361 MET A CA 1
ATOM 2798 C C . MET A 1 361 ? 42.787 10.566 -69.975 1.00 55.06 361 MET A C 1
ATOM 2800 O O . MET A 1 361 ? 42.707 9.516 -70.615 1.00 55.06 361 MET A O 1
ATOM 2804 N N . ALA A 1 362 ? 42.098 11.658 -70.301 1.00 59.97 362 ALA A N 1
ATOM 2805 C CA . ALA A 1 362 ? 41.542 11.854 -71.622 1.00 59.97 362 ALA A CA 1
ATOM 2806 C C . ALA A 1 362 ? 42.718 11.728 -72.594 1.00 59.97 362 ALA A C 1
ATOM 2808 O O . ALA A 1 362 ? 43.529 12.643 -72.715 1.00 59.97 362 ALA A O 1
ATOM 2809 N N . VAL A 1 363 ? 42.876 10.550 -73.201 1.00 64.50 363 VAL A N 1
ATOM 2810 C CA . VAL A 1 363 ? 43.884 10.311 -74.229 1.00 64.50 363 VAL A CA 1
ATOM 2811 C C . VAL A 1 363 ? 43.564 11.298 -75.348 1.00 64.50 363 VAL A C 1
ATOM 2813 O O . VAL A 1 363 ? 42.482 11.196 -75.931 1.00 64.50 363 VAL A O 1
ATOM 2816 N N . PRO A 1 364 ? 44.438 12.275 -75.653 1.00 59.19 364 PRO A N 1
ATOM 2817 C CA . PRO A 1 364 ? 44.218 13.123 -76.805 1.00 59.19 364 PRO A CA 1
ATOM 2818 C C . PRO A 1 364 ? 44.338 12.223 -78.031 1.00 59.19 364 PRO A C 1
ATOM 2820 O O . PRO A 1 364 ? 45.417 11.735 -78.361 1.00 59.19 364 PRO A O 1
ATOM 2823 N N . SER A 1 365 ? 43.213 11.966 -78.691 1.00 63.91 365 SER A N 1
ATOM 2824 C CA . SER A 1 365 ? 43.186 11.388 -80.026 1.00 63.91 365 SER A CA 1
ATOM 2825 C C . SER A 1 365 ? 43.916 12.349 -80.962 1.00 63.91 365 SER A C 1
ATOM 2827 O O . SER A 1 365 ? 43.350 13.344 -81.419 1.00 63.91 365 SER A O 1
ATOM 2829 N N . SER A 1 366 ? 45.201 12.089 -81.194 1.00 61.78 366 SER A N 1
ATOM 2830 C CA . SER A 1 366 ? 45.988 12.751 -82.221 1.00 61.78 366 SER A CA 1
ATOM 2831 C C . SER A 1 366 ? 45.369 12.439 -83.584 1.00 61.78 366 SER A C 1
ATOM 2833 O O . SER A 1 366 ? 45.300 11.287 -84.009 1.00 61.78 366 SER A O 1
ATOM 2835 N N . LEU A 1 367 ? 44.892 13.480 -84.271 1.00 66.19 367 LEU A N 1
ATOM 2836 C CA . LEU A 1 367 ? 44.537 13.395 -85.684 1.00 66.19 367 LEU A CA 1
ATOM 2837 C C . LEU A 1 367 ? 45.802 13.073 -86.502 1.00 66.19 367 LEU A C 1
ATOM 2839 O O . LEU A 1 367 ? 46.776 13.828 -86.407 1.00 66.19 367 LEU A O 1
ATOM 2843 N N . PRO A 1 368 ? 45.805 12.032 -87.353 1.00 65.12 368 PRO A N 1
ATOM 2844 C CA . PRO A 1 368 ? 46.815 11.909 -88.391 1.00 65.12 368 PRO A CA 1
ATOM 2845 C C . PRO A 1 368 ? 46.553 12.972 -89.470 1.00 65.12 368 PRO A C 1
ATOM 2847 O O . PRO A 1 368 ? 45.465 13.036 -90.041 1.00 65.12 368 PRO A O 1
ATOM 2850 N N . LYS A 1 369 ? 47.552 13.817 -89.754 1.00 58.19 369 LYS A N 1
ATOM 2851 C CA . LYS A 1 369 ? 47.586 14.606 -90.993 1.00 58.19 369 LYS A CA 1
ATOM 2852 C C . LYS A 1 369 ? 47.719 13.628 -92.164 1.00 58.19 369 LYS A C 1
ATOM 2854 O O . LYS A 1 369 ? 48.729 12.939 -92.257 1.00 58.19 369 LYS A O 1
ATOM 2859 N N . GLN A 1 370 ? 46.690 13.567 -93.002 1.00 62.69 370 GLN A N 1
ATOM 2860 C CA . GLN A 1 370 ? 46.802 13.110 -94.385 1.00 62.69 370 GLN A CA 1
ATOM 2861 C C . GLN A 1 370 ? 47.339 14.265 -95.242 1.00 62.69 370 GLN A C 1
ATOM 2863 O O . GLN A 1 370 ? 47.083 15.427 -94.919 1.00 62.69 370 GLN A O 1
ATOM 2868 N N . ASP A 1 371 ? 48.122 13.883 -96.249 1.00 59.56 371 ASP A N 1
ATOM 2869 C CA . ASP A 1 371 ? 49.022 14.685 -97.093 1.00 59.56 371 ASP A CA 1
ATOM 2870 C C . ASP A 1 371 ? 48.457 15.976 -97.708 1.00 59.56 371 ASP A C 1
ATOM 2872 O O . ASP A 1 371 ? 47.265 16.003 -98.098 1.00 59.56 371 ASP A O 1
#

Radius of gyration: 31.65 Å; Cα contacts (8 Å, |Δi|>4): 493; chains: 1; bounding box: 85×64×127 Å